Protein AF-A0A2S2Q0C8-F1 (afdb_monomer)

Sequence (422 aa):
MSTQLESRNTIIMQYQRTNVLCVVPSRECLVVLLSPAWCTAAVLHALVRRRRGRSRNSTPNQCSSVVRRIFLRLRNGNSDADISTDMGFRGKYWTTIERTCGMVFTYILALIKLVSNFLIGTNKHFEYQSDSHKEVYKTVADIPGPWSLPIFGTRWIYWKFGPYKLNTVHLAYKDMFSRYGDIIREEALWNIPVLSVKERDFIERVLRHSGKYPIRPPNEVTANYRNSRPDRYTNTGLVNEQGEIWANLRNKLTPELTSPRTIRNFLPEVNLLADDFNALIAQARDSNNTVKGFESYCNRMGLESTCTLILGRRLGFLDGEISDTATRLADAVTSQFRASQEAFYGLPLWKLIPTKAYKDFVASEDSLYDIVSEIVDSALTDEQQSCTDVRSVFVSILQAPGLDIRDKKAAIIDYIAAGIKT

Radius of gyration: 30.28 Å; Cα contacts (8 Å, |Δi|>4): 375; chains: 1; bounding box: 80×75×77 Å

Structure (mmCIF, N/CA/C/O backbone):
data_AF-A0A2S2Q0C8-F1
#
_entry.id   AF-A0A2S2Q0C8-F1
#
loop_
_atom_site.group_PDB
_atom_site.id
_atom_site.type_symbol
_atom_site.label_atom_id
_atom_site.label_alt_id
_atom_site.label_comp_id
_atom_site.label_asym_id
_atom_site.label_entity_id
_atom_site.label_seq_id
_atom_site.pdbx_PDB_ins_code
_atom_site.Cartn_x
_atom_site.Cartn_y
_atom_site.Cartn_z
_atom_site.occupancy
_atom_site.B_iso_or_equiv
_atom_site.auth_seq_id
_atom_site.auth_comp_id
_atom_site.auth_asym_id
_atom_site.auth_atom_id
_atom_site.pdbx_PDB_model_num
ATOM 1 N N . MET A 1 1 ? -29.252 3.928 -29.569 1.00 29.58 1 MET A N 1
ATOM 2 C CA . MET A 1 1 ? -27.917 4.563 -29.500 1.00 29.58 1 MET A CA 1
ATOM 3 C C . MET A 1 1 ? -27.357 4.325 -28.110 1.00 29.58 1 MET A C 1
ATOM 5 O O . MET A 1 1 ? -27.691 5.046 -27.185 1.00 29.58 1 MET A O 1
ATOM 9 N N . SER A 1 2 ? -26.602 3.243 -27.959 1.00 20.80 2 SER A N 1
ATOM 10 C CA . SER A 1 2 ? -26.003 2.785 -26.706 1.00 20.80 2 SER A CA 1
ATOM 11 C C . SER A 1 2 ? -24.486 2.901 -26.835 1.00 20.80 2 SER A C 1
ATOM 13 O O . SER A 1 2 ? -23.855 2.077 -27.491 1.00 20.80 2 SER A O 1
ATOM 15 N N . THR A 1 3 ? -23.902 3.947 -26.261 1.00 22.91 3 THR A N 1
ATOM 16 C CA . THR A 1 3 ? -22.448 4.107 -26.151 1.00 22.91 3 THR A CA 1
ATOM 17 C C . THR A 1 3 ? -21.976 3.459 -24.855 1.00 22.91 3 THR A C 1
ATOM 19 O O . THR A 1 3 ? -22.110 4.039 -23.780 1.00 22.91 3 THR A O 1
ATOM 22 N N . GLN A 1 4 ? -21.451 2.237 -24.964 1.00 23.11 4 GLN A N 1
ATOM 23 C CA . GLN A 1 4 ? -20.680 1.584 -23.909 1.00 23.11 4 GLN A CA 1
ATOM 24 C C . GLN A 1 4 ? -19.315 2.276 -23.778 1.00 23.11 4 GLN A C 1
ATOM 26 O O . GLN A 1 4 ? -18.539 2.315 -24.732 1.00 23.11 4 GLN A O 1
ATOM 31 N N . LEU A 1 5 ? -19.018 2.815 -22.592 1.00 22.72 5 LEU A N 1
ATOM 32 C CA . LEU A 1 5 ? -17.653 3.139 -22.185 1.00 22.72 5 LEU A CA 1
ATOM 33 C C . LEU A 1 5 ? -16.962 1.840 -21.740 1.00 22.72 5 LEU A C 1
ATOM 35 O O . LEU A 1 5 ? -17.197 1.354 -20.638 1.00 22.72 5 LEU A O 1
ATOM 39 N N . GLU A 1 6 ? -16.095 1.285 -22.586 1.00 22.86 6 GLU A N 1
ATOM 40 C CA . GLU A 1 6 ? -15.121 0.270 -22.171 1.00 22.86 6 GLU A CA 1
ATOM 41 C C . GLU A 1 6 ? -13.946 0.949 -21.443 1.00 22.86 6 GLU A C 1
ATOM 43 O O . GLU A 1 6 ? -13.002 1.440 -22.064 1.00 22.86 6 GLU A O 1
ATOM 48 N N . SER A 1 7 ? -13.964 0.955 -20.110 1.00 23.75 7 SER A N 1
ATOM 49 C CA . SER A 1 7 ? -12.764 1.197 -19.302 1.00 23.75 7 SER A CA 1
ATOM 50 C C . SER A 1 7 ? -11.976 -0.112 -19.171 1.00 23.75 7 SER A C 1
ATOM 52 O O . SER A 1 7 ? -12.292 -0.964 -18.340 1.00 23.75 7 SER A O 1
ATOM 54 N N . ARG A 1 8 ? -10.955 -0.309 -20.014 1.00 26.88 8 ARG A N 1
ATOM 55 C CA . ARG A 1 8 ? -10.055 -1.471 -19.919 1.00 26.88 8 ARG A CA 1
ATOM 56 C C . ARG A 1 8 ? -9.009 -1.250 -18.823 1.00 26.88 8 ARG A C 1
ATOM 58 O O . ARG A 1 8 ? -8.097 -0.437 -18.972 1.00 26.88 8 ARG A O 1
ATOM 65 N N . ASN A 1 9 ? -9.153 -2.005 -17.737 1.00 24.95 9 ASN A N 1
ATOM 66 C CA . ASN A 1 9 ? -8.200 -2.106 -16.634 1.00 24.95 9 ASN A CA 1
ATOM 67 C C . ASN A 1 9 ? -6.831 -2.578 -17.150 1.00 24.95 9 ASN A C 1
ATOM 69 O O . ASN A 1 9 ? -6.704 -3.688 -17.659 1.00 24.95 9 ASN A O 1
ATOM 73 N N . THR A 1 10 ? -5.802 -1.740 -17.012 1.00 26.62 10 THR A N 1
ATOM 74 C CA . THR A 1 10 ? -4.401 -2.141 -17.210 1.00 26.62 10 THR A CA 1
ATOM 75 C C . THR A 1 10 ? -3.833 -2.496 -15.841 1.00 26.62 10 THR A C 1
ATOM 77 O O . THR A 1 10 ? -3.554 -1.608 -15.040 1.00 26.62 10 THR A O 1
ATOM 80 N N . ILE A 1 11 ? -3.706 -3.790 -15.549 1.00 24.81 11 ILE A N 1
ATOM 81 C CA . ILE A 1 11 ? -3.070 -4.279 -14.321 1.00 24.81 11 ILE A CA 1
ATOM 82 C C . ILE A 1 11 ? -1.576 -4.429 -14.614 1.00 24.81 11 ILE A C 1
ATOM 84 O O . ILE A 1 11 ? -1.176 -5.310 -15.369 1.00 24.81 11 ILE A O 1
ATOM 88 N N . ILE A 1 12 ? -0.749 -3.558 -14.036 1.00 26.84 12 ILE A N 1
ATOM 89 C CA . ILE A 1 12 ? 0.711 -3.654 -14.138 1.00 26.84 12 ILE A CA 1
ATOM 90 C C . ILE A 1 12 ? 1.191 -4.561 -13.001 1.00 26.84 12 ILE A C 1
ATOM 92 O O . ILE A 1 12 ? 1.241 -4.138 -11.848 1.00 26.84 12 ILE A O 1
ATOM 96 N N . MET A 1 13 ? 1.539 -5.812 -13.314 1.00 25.38 13 MET A N 1
ATOM 97 C CA . MET A 1 13 ? 2.250 -6.688 -12.379 1.00 25.38 13 MET A CA 1
ATOM 98 C C . MET A 1 13 ? 3.745 -6.644 -12.683 1.00 25.38 13 MET A C 1
ATOM 100 O O . MET A 1 13 ? 4.186 -7.165 -13.703 1.00 25.38 13 MET A O 1
ATOM 104 N N . GLN A 1 14 ? 4.530 -6.029 -11.797 1.00 29.83 14 GLN A N 1
ATOM 105 C CA . GLN A 1 14 ? 5.989 -6.122 -11.834 1.00 29.83 14 GLN A CA 1
ATOM 106 C C . GLN A 1 14 ? 6.439 -7.261 -10.916 1.00 29.83 14 GLN A C 1
ATOM 108 O O . GLN A 1 14 ? 6.276 -7.195 -9.698 1.00 29.83 14 GLN A O 1
ATOM 113 N N . TYR A 1 15 ? 7.000 -8.314 -11.510 1.00 28.61 15 TYR A N 1
ATOM 114 C CA . TYR A 1 15 ? 7.637 -9.418 -10.795 1.00 28.61 15 TYR A CA 1
ATOM 115 C C . TYR A 1 15 ? 9.150 -9.186 -10.793 1.00 28.61 15 TYR A C 1
ATOM 117 O O . TYR A 1 15 ? 9.753 -9.080 -11.860 1.00 28.61 15 TYR A O 1
ATOM 125 N N . GLN A 1 16 ? 9.779 -9.096 -9.619 1.00 33.91 16 GLN A N 1
ATOM 126 C CA . GLN A 1 16 ? 11.235 -8.970 -9.518 1.00 33.91 16 GLN A CA 1
ATOM 127 C C . GLN A 1 16 ? 11.785 -9.776 -8.338 1.00 33.91 16 GLN A C 1
ATOM 129 O O . GLN A 1 16 ? 11.274 -9.728 -7.220 1.00 33.91 16 GLN A O 1
ATOM 134 N N . ARG A 1 17 ? 12.881 -10.493 -8.604 1.00 26.86 17 ARG A N 1
ATOM 135 C CA . ARG A 1 17 ? 13.837 -10.959 -7.598 1.00 26.86 17 ARG A CA 1
ATOM 136 C C . ARG A 1 17 ? 14.968 -9.933 -7.544 1.00 26.86 17 ARG A C 1
ATOM 138 O O . ARG A 1 17 ? 15.538 -9.598 -8.576 1.00 26.86 17 ARG A O 1
ATOM 145 N N . THR A 1 18 ? 15.316 -9.539 -6.325 1.00 26.42 18 THR A N 1
ATOM 146 C CA . THR A 1 18 ? 16.474 -8.730 -5.90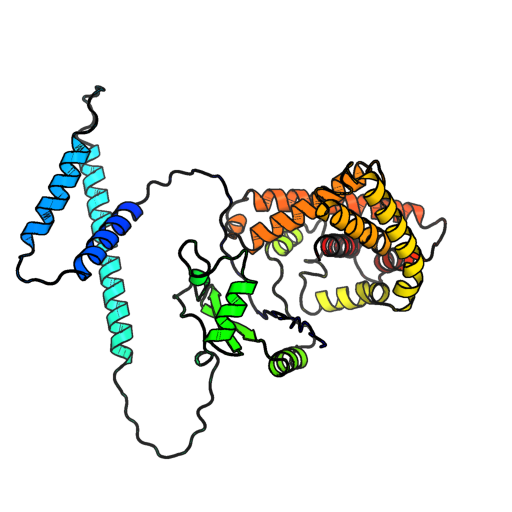3 1.00 26.42 18 THR A CA 1
ATOM 147 C C . THR A 1 18 ? 16.433 -7.205 -6.102 1.00 26.42 18 THR A C 1
ATOM 149 O O . THR A 1 18 ? 16.018 -6.680 -7.127 1.00 26.42 18 THR A O 1
ATOM 152 N N . ASN A 1 19 ? 16.872 -6.567 -5.010 1.00 29.14 19 ASN A N 1
ATOM 153 C CA . ASN A 1 19 ? 16.933 -5.162 -4.591 1.00 29.14 19 ASN A CA 1
ATOM 154 C C . ASN A 1 19 ? 17.311 -4.098 -5.651 1.00 29.14 19 ASN A C 1
ATOM 156 O O . ASN A 1 19 ? 18.064 -4.386 -6.579 1.00 29.14 19 ASN A O 1
ATOM 160 N N . VAL A 1 20 ? 16.951 -2.837 -5.333 1.00 31.27 20 VAL A N 1
ATOM 161 C CA . VAL A 1 20 ? 17.707 -1.570 -5.534 1.00 31.27 20 VAL A CA 1
ATOM 162 C C . VAL A 1 20 ? 17.029 -0.413 -6.327 1.00 31.27 20 VAL A C 1
ATOM 164 O O . VAL A 1 20 ? 16.592 -0.576 -7.461 1.00 31.27 20 VAL A O 1
ATOM 167 N N . LEU A 1 21 ? 17.104 0.791 -5.704 1.00 28.62 21 LEU A N 1
ATOM 168 C CA . LEU A 1 21 ? 17.070 2.214 -6.163 1.00 28.62 21 LEU A CA 1
ATOM 169 C C . LEU A 1 21 ? 16.099 2.667 -7.286 1.00 28.62 21 LEU A C 1
ATOM 171 O O . LEU A 1 21 ? 16.135 2.202 -8.426 1.00 28.62 21 LEU A O 1
ATOM 175 N N . CYS A 1 22 ? 15.380 3.765 -7.004 1.00 27.62 22 CYS A N 1
ATOM 176 C CA . CYS A 1 22 ? 14.644 4.598 -7.968 1.00 27.62 22 CYS A CA 1
ATOM 177 C C . CYS A 1 22 ? 15.184 6.054 -8.035 1.00 27.62 22 CYS A C 1
ATOM 179 O O . CYS A 1 22 ? 16.244 6.324 -7.473 1.00 27.62 22 CYS A O 1
ATOM 181 N N . VAL A 1 23 ? 14.542 6.971 -8.791 1.00 26.55 23 VAL A N 1
ATOM 182 C CA . VAL A 1 23 ? 15.010 8.369 -8.998 1.00 26.55 23 VAL A CA 1
ATOM 183 C C . VAL A 1 23 ? 13.872 9.410 -9.188 1.00 26.55 23 VAL A C 1
ATOM 185 O O . VAL A 1 23 ? 13.342 9.556 -10.287 1.00 26.55 23 VAL A O 1
ATOM 188 N N . VAL A 1 24 ? 13.606 10.247 -8.174 1.00 29.02 24 VAL A N 1
ATOM 189 C CA . VAL A 1 24 ? 12.777 11.488 -8.192 1.00 29.02 24 VAL A CA 1
ATOM 190 C C . VAL A 1 24 ? 13.483 12.569 -7.346 1.00 29.02 24 VAL A C 1
ATOM 192 O O . VAL A 1 24 ? 14.061 12.222 -6.314 1.00 29.02 24 VAL A O 1
ATOM 195 N N . PRO A 1 25 ? 13.443 13.862 -7.733 1.00 27.31 25 PRO A N 1
ATOM 196 C CA . PRO A 1 25 ? 13.863 14.990 -6.895 1.00 27.31 25 PRO A CA 1
ATOM 197 C C . PRO A 1 25 ? 12.683 15.723 -6.216 1.00 27.31 25 PRO A C 1
ATOM 199 O O . PRO A 1 25 ? 11.642 15.949 -6.838 1.00 27.31 25 PRO A O 1
ATOM 202 N N . SER A 1 26 ? 12.880 16.182 -4.977 1.00 25.45 26 SER A N 1
ATOM 203 C CA . SER A 1 26 ? 11.984 17.096 -4.255 1.00 25.45 26 SER A CA 1
ATOM 204 C C . SER A 1 26 ? 12.078 18.538 -4.786 1.00 25.45 26 SER A C 1
ATOM 206 O O . SER A 1 26 ? 13.087 18.956 -5.364 1.00 25.45 26 SER A O 1
ATOM 208 N N . ARG A 1 27 ? 10.993 19.308 -4.627 1.00 28.30 27 ARG A N 1
ATOM 209 C CA . ARG A 1 27 ? 10.984 20.759 -4.862 1.00 28.30 27 ARG A CA 1
ATOM 210 C C . ARG A 1 27 ? 11.675 21.452 -3.680 1.00 28.30 27 ARG A C 1
ATOM 212 O O . ARG A 1 27 ? 11.397 21.115 -2.540 1.00 28.30 27 ARG A O 1
ATOM 219 N N . GLU A 1 28 ? 12.535 22.415 -4.014 1.00 27.61 28 GLU A N 1
ATOM 220 C CA . GLU A 1 28 ? 13.265 23.330 -3.117 1.00 27.61 28 GLU A CA 1
ATOM 221 C C . GLU A 1 28 ? 14.438 22.728 -2.327 1.00 27.61 28 GLU A C 1
ATOM 223 O O . GLU A 1 28 ? 14.322 22.350 -1.171 1.00 27.61 28 GLU A O 1
ATOM 228 N N . CYS A 1 29 ? 15.617 22.724 -2.957 1.00 22.84 29 CYS A N 1
ATOM 229 C CA . CYS A 1 29 ? 16.910 22.884 -2.286 1.00 22.84 29 CYS A CA 1
ATOM 230 C C . CYS A 1 29 ? 17.919 23.404 -3.316 1.00 22.84 29 CYS A C 1
ATOM 232 O O . CYS A 1 29 ? 18.419 22.670 -4.170 1.00 22.84 29 CYS A O 1
ATOM 234 N N . LEU A 1 30 ? 18.183 24.707 -3.257 1.00 21.59 30 LEU A N 1
ATOM 235 C CA . LEU A 1 30 ? 19.262 25.351 -3.991 1.00 21.59 30 LEU A CA 1
ATOM 236 C C . LEU A 1 30 ? 20.578 24.992 -3.284 1.00 21.59 30 LEU A C 1
ATOM 238 O O . LEU A 1 30 ? 21.034 25.717 -2.409 1.00 21.59 30 LEU A O 1
ATOM 242 N N . VAL A 1 31 ? 21.177 23.853 -3.631 1.00 22.59 31 VAL A N 1
ATOM 243 C CA . VAL A 1 31 ? 22.561 23.551 -3.243 1.00 22.59 31 VAL A CA 1
ATOM 244 C C . VAL A 1 31 ? 23.438 23.762 -4.466 1.00 22.59 31 VAL A C 1
ATOM 246 O O . VAL A 1 31 ? 23.404 23.005 -5.437 1.00 22.59 31 VAL A O 1
ATOM 249 N N . VAL A 1 32 ? 24.198 24.852 -4.420 1.00 23.62 32 VAL A N 1
ATOM 250 C CA . VAL A 1 32 ? 25.231 25.198 -5.392 1.00 23.62 32 VAL A CA 1
ATOM 251 C C . VAL A 1 32 ? 26.327 24.134 -5.324 1.00 23.62 32 VAL A C 1
ATOM 253 O O . VAL A 1 32 ? 27.193 24.172 -4.456 1.00 23.62 32 VAL A O 1
ATOM 256 N N . LEU A 1 33 ? 26.299 23.173 -6.247 1.00 22.83 33 LEU A N 1
ATOM 257 C CA . LEU A 1 33 ? 27.453 22.332 -6.551 1.00 22.83 33 LEU A CA 1
ATOM 258 C C . LEU A 1 33 ? 28.182 22.938 -7.751 1.00 22.83 33 LEU A C 1
ATOM 260 O O . LEU A 1 33 ? 27.781 22.773 -8.904 1.00 22.83 33 LEU A O 1
ATOM 264 N N . LEU A 1 34 ? 29.268 23.654 -7.466 1.00 29.73 34 LEU A N 1
ATOM 265 C CA . LEU A 1 34 ? 30.300 23.969 -8.450 1.00 29.73 34 LEU A CA 1
ATOM 266 C C . LEU A 1 34 ? 30.911 22.644 -8.933 1.00 29.73 34 LEU A C 1
ATOM 268 O O . LEU A 1 34 ? 31.638 21.986 -8.196 1.00 29.73 34 LEU A O 1
ATOM 272 N N . SER A 1 35 ? 30.589 22.221 -10.158 1.00 28.38 35 SER A N 1
ATOM 273 C CA . SER A 1 35 ? 31.182 21.035 -10.791 1.00 28.38 35 SER A CA 1
ATOM 274 C C . SER A 1 35 ? 31.159 21.167 -12.329 1.00 28.38 35 SER A C 1
ATOM 276 O O . SER A 1 35 ? 30.244 21.808 -12.858 1.00 28.38 35 SER A O 1
ATOM 278 N N . PRO A 1 36 ? 32.138 20.606 -13.078 1.00 31.31 36 PRO A N 1
ATOM 279 C CA . PRO A 1 36 ? 32.538 20.997 -14.449 1.00 31.31 36 PRO A CA 1
ATOM 280 C C . PRO A 1 36 ? 31.508 20.798 -15.582 1.00 31.31 36 PRO A C 1
ATOM 282 O O . PRO A 1 36 ? 31.825 20.998 -16.756 1.00 31.31 36 PRO A O 1
ATOM 285 N N . ALA A 1 37 ? 30.272 20.417 -15.256 1.00 33.81 37 ALA A N 1
ATOM 286 C CA . ALA A 1 37 ? 29.200 20.084 -16.195 1.00 33.81 37 ALA A CA 1
ATOM 287 C C . ALA A 1 37 ? 28.724 21.268 -17.066 1.00 33.81 37 ALA A C 1
ATOM 289 O O . ALA A 1 37 ? 28.138 21.067 -18.131 1.00 33.81 37 ALA A O 1
ATOM 290 N N . TRP A 1 38 ? 29.015 22.508 -16.665 1.00 30.23 38 TRP A N 1
ATOM 291 C CA . TRP A 1 38 ? 28.697 23.698 -17.463 1.00 30.23 38 TRP A CA 1
ATOM 292 C C . TRP A 1 38 ? 29.583 23.825 -18.713 1.00 30.23 38 TRP A C 1
ATOM 294 O O . TRP A 1 38 ? 29.116 24.286 -19.757 1.00 30.23 38 TRP A O 1
ATOM 304 N N . CYS A 1 39 ? 30.827 23.335 -18.663 1.00 33.53 39 CYS A N 1
ATOM 305 C CA . CYS A 1 39 ? 31.727 23.349 -19.819 1.00 33.53 39 CYS A CA 1
ATOM 306 C C . CYS A 1 39 ? 31.318 22.317 -20.880 1.00 33.53 39 CYS A C 1
ATOM 308 O O . CYS A 1 39 ? 31.384 22.599 -22.076 1.00 33.53 39 CYS A O 1
ATOM 310 N N . THR A 1 40 ? 30.841 21.139 -20.474 1.00 38.66 40 THR A N 1
ATOM 311 C CA . THR A 1 40 ? 30.426 20.080 -21.408 1.00 38.66 40 THR A CA 1
ATOM 312 C C . THR A 1 40 ? 29.096 20.394 -22.094 1.00 38.66 40 THR A C 1
ATOM 314 O O . THR A 1 40 ? 28.967 20.150 -23.295 1.00 38.66 40 THR A O 1
ATOM 317 N N . ALA A 1 41 ? 28.143 21.023 -21.395 1.00 36.97 41 ALA A N 1
ATOM 318 C CA . ALA A 1 41 ? 26.872 21.454 -21.985 1.00 36.97 41 ALA A CA 1
ATOM 319 C C . ALA A 1 41 ? 27.050 22.573 -23.033 1.00 36.97 41 ALA A C 1
ATOM 321 O O . ALA A 1 41 ? 26.430 22.531 -24.100 1.00 36.97 41 ALA A O 1
ATOM 322 N N . ALA A 1 42 ? 27.951 23.532 -22.786 1.00 36.12 42 ALA A N 1
ATOM 323 C CA . ALA A 1 42 ? 28.260 24.603 -23.737 1.00 36.12 42 ALA A CA 1
ATOM 324 C C . ALA A 1 42 ? 28.957 24.080 -25.011 1.00 36.12 42 ALA A C 1
ATOM 326 O O . ALA A 1 42 ? 28.652 24.529 -26.120 1.00 36.12 42 ALA A O 1
ATOM 327 N N . VAL A 1 43 ? 29.843 23.085 -24.874 1.00 40.53 43 VAL A N 1
ATOM 328 C CA . VAL A 1 43 ? 30.541 22.447 -26.005 1.00 40.53 43 VAL A CA 1
ATOM 329 C C . VAL A 1 43 ? 29.585 21.594 -26.846 1.00 40.53 43 VAL A C 1
ATOM 331 O O . VAL A 1 43 ? 29.632 21.664 -28.076 1.00 40.53 43 VAL A O 1
ATOM 334 N N . LEU A 1 44 ? 28.657 20.859 -26.223 1.00 37.59 44 LEU A N 1
ATOM 335 C CA . LEU A 1 44 ? 27.645 20.088 -26.955 1.00 37.59 44 LEU A CA 1
ATOM 336 C C . LEU A 1 44 ? 26.684 21.000 -27.734 1.00 37.59 44 LEU A C 1
ATOM 338 O O . LEU A 1 44 ? 26.374 20.725 -28.894 1.00 37.59 44 LEU A O 1
ATOM 342 N N . HIS A 1 45 ? 26.266 22.121 -27.139 1.00 38.28 45 HIS A N 1
ATOM 343 C CA . HIS A 1 45 ? 25.379 23.083 -27.796 1.00 38.28 45 HIS A CA 1
ATOM 344 C C . HIS A 1 45 ? 26.059 23.775 -28.998 1.00 38.28 45 HIS A C 1
ATOM 346 O O . HIS A 1 45 ? 25.425 24.002 -30.032 1.00 38.28 45 HIS A O 1
ATOM 352 N N . ALA A 1 46 ? 27.372 24.032 -28.919 1.00 39.03 46 ALA A N 1
ATOM 353 C CA . ALA A 1 46 ? 28.164 24.559 -30.034 1.00 39.03 46 ALA A CA 1
ATOM 354 C C . ALA A 1 46 ? 28.382 23.528 -31.164 1.00 39.03 46 ALA A C 1
ATOM 356 O O . ALA A 1 46 ? 28.351 23.887 -32.345 1.00 39.03 46 ALA A O 1
ATOM 357 N N . LEU A 1 47 ? 28.550 22.244 -30.827 1.00 38.41 47 LEU A N 1
ATOM 358 C CA . LEU A 1 47 ? 28.731 21.160 -31.802 1.00 38.41 47 LEU A CA 1
ATOM 359 C C . LEU A 1 47 ? 27.432 20.807 -32.543 1.00 38.41 47 LEU A C 1
ATOM 361 O O . LEU A 1 47 ? 27.462 20.560 -33.751 1.00 38.41 47 LEU A O 1
ATOM 365 N N . VAL A 1 48 ? 26.283 20.854 -31.863 1.00 39.94 48 VAL A N 1
ATOM 366 C CA . VAL A 1 48 ? 24.971 20.577 -32.475 1.00 39.94 48 VAL A CA 1
ATOM 367 C C . VAL A 1 48 ? 24.546 21.700 -33.428 1.00 39.94 48 VAL A C 1
ATOM 369 O O . VAL A 1 48 ? 24.026 21.422 -34.511 1.00 39.94 48 VAL A O 1
ATOM 372 N N . ARG A 1 49 ? 24.853 22.967 -33.113 1.00 36.03 49 ARG A N 1
ATOM 373 C CA . ARG A 1 49 ? 24.520 24.105 -33.993 1.00 36.03 49 ARG A CA 1
ATOM 374 C C . ARG A 1 49 ? 25.344 24.125 -35.291 1.00 36.03 49 ARG A C 1
ATOM 376 O O . ARG A 1 49 ? 24.873 24.646 -36.298 1.00 36.03 49 ARG A O 1
ATOM 383 N N . ARG A 1 50 ? 26.523 23.488 -35.311 1.00 38.25 50 ARG A N 1
ATOM 384 C CA . ARG A 1 50 ? 27.394 23.382 -36.500 1.00 38.25 50 ARG A CA 1
ATOM 385 C C . ARG A 1 50 ? 26.979 22.272 -37.479 1.00 38.25 50 ARG A C 1
ATOM 387 O O . ARG A 1 50 ? 27.451 22.258 -38.610 1.00 38.25 50 ARG A O 1
ATOM 394 N N . ARG A 1 51 ? 26.064 21.370 -37.093 1.00 36.34 51 ARG A N 1
ATOM 395 C CA . ARG A 1 51 ? 25.579 20.275 -37.960 1.00 36.34 51 ARG A CA 1
ATOM 396 C C . ARG A 1 51 ? 24.462 20.685 -38.935 1.00 36.34 51 ARG A C 1
ATOM 398 O O . ARG A 1 51 ? 24.115 19.889 -39.798 1.00 36.34 51 ARG A O 1
ATOM 405 N N . ARG A 1 52 ? 23.928 21.913 -38.838 1.00 34.91 52 ARG A N 1
ATOM 406 C CA . ARG A 1 52 ? 22.872 22.446 -39.731 1.00 34.91 52 ARG A CA 1
ATOM 407 C C . ARG A 1 52 ? 23.354 23.403 -40.834 1.00 34.91 52 ARG A C 1
ATOM 409 O O . ARG A 1 52 ? 22.524 23.942 -41.551 1.00 34.91 52 ARG A O 1
ATOM 416 N N . GLY A 1 53 ? 24.661 23.583 -41.032 1.00 29.08 53 GLY A N 1
ATOM 417 C CA . GLY A 1 53 ? 25.182 24.411 -42.127 1.00 29.08 53 GLY A CA 1
ATOM 418 C C . GLY A 1 53 ? 26.477 23.846 -42.698 1.00 29.08 53 GLY A C 1
ATOM 419 O O . GLY A 1 53 ? 27.529 23.945 -42.072 1.00 29.08 53 GLY A O 1
ATOM 420 N N . ARG A 1 54 ? 26.407 23.237 -43.884 1.00 33.19 54 ARG A N 1
ATOM 421 C CA . ARG A 1 54 ? 27.580 22.837 -44.675 1.00 33.19 54 ARG A CA 1
ATOM 422 C C . ARG A 1 54 ? 28.151 24.072 -45.383 1.00 33.19 54 ARG A C 1
ATOM 424 O O . ARG A 1 54 ? 27.431 24.688 -46.154 1.00 33.19 54 ARG A O 1
ATOM 431 N N . SER A 1 55 ? 29.443 24.352 -45.213 1.00 28.05 55 SER A N 1
ATOM 432 C CA . SER A 1 55 ? 30.372 24.622 -46.325 1.00 28.05 55 SER A CA 1
ATOM 433 C C . SER A 1 55 ? 31.829 24.594 -45.836 1.00 28.05 55 SER A C 1
ATOM 435 O O . SER A 1 55 ? 32.105 24.699 -44.644 1.00 28.05 55 SER A O 1
ATOM 437 N N . ARG A 1 56 ? 32.722 24.333 -46.788 1.00 36.84 56 ARG A N 1
ATOM 438 C CA . ARG A 1 56 ? 34.104 23.842 -46.707 1.00 36.84 56 ARG A CA 1
ATOM 439 C C . ARG A 1 56 ? 35.126 24.834 -46.123 1.00 36.84 56 ARG A C 1
ATOM 441 O O . ARG A 1 56 ? 34.972 26.041 -46.228 1.00 36.84 56 ARG A O 1
ATOM 448 N N . ASN A 1 57 ? 36.231 24.239 -45.659 1.00 36.38 57 ASN A N 1
ATOM 449 C CA . ASN A 1 57 ? 37.566 24.799 -45.401 1.00 36.38 57 ASN A CA 1
ATOM 450 C C . ASN A 1 57 ? 37.733 25.744 -44.197 1.00 36.38 57 ASN A C 1
ATOM 452 O O . ASN A 1 57 ? 37.536 26.951 -44.282 1.00 36.38 57 ASN A O 1
ATOM 456 N N . SER A 1 58 ? 38.221 25.201 -43.075 1.00 30.16 58 SER A N 1
ATOM 457 C CA . SER A 1 58 ? 38.980 25.963 -42.065 1.00 30.16 58 SER A CA 1
ATOM 458 C C . SER A 1 58 ? 39.835 25.010 -41.218 1.00 30.16 58 SER A C 1
ATOM 460 O O . SER A 1 58 ? 39.348 23.981 -40.753 1.00 30.16 58 SER A O 1
ATOM 462 N N . THR A 1 59 ? 41.115 25.337 -41.042 1.00 32.59 59 THR A N 1
ATOM 463 C CA . THR A 1 59 ? 42.130 24.545 -40.325 1.00 32.59 59 THR A CA 1
ATOM 464 C C . THR A 1 59 ? 42.013 24.659 -38.787 1.00 32.59 59 THR A C 1
ATOM 466 O O . THR A 1 59 ? 41.368 25.583 -38.281 1.00 32.59 59 THR A O 1
ATOM 469 N N . PRO A 1 60 ? 42.643 23.751 -38.003 1.00 33.50 60 PRO A N 1
ATOM 470 C CA . PRO A 1 60 ? 42.432 23.612 -36.549 1.00 33.50 60 PRO A CA 1
ATOM 471 C C . PRO A 1 60 ? 42.822 24.828 -35.684 1.00 33.50 60 PRO A C 1
ATOM 473 O O . PRO A 1 60 ? 42.377 24.941 -34.542 1.00 33.50 60 PRO A O 1
ATOM 476 N N . ASN A 1 61 ? 43.602 25.774 -36.216 1.00 34.22 61 ASN A N 1
ATOM 477 C CA . ASN A 1 61 ? 44.170 26.887 -35.444 1.00 34.22 61 ASN A CA 1
ATOM 478 C C . ASN A 1 61 ? 43.204 28.062 -35.181 1.00 34.22 61 ASN A C 1
ATOM 480 O O . ASN A 1 61 ? 43.526 28.944 -34.387 1.00 34.22 61 ASN A O 1
ATOM 484 N N . GLN A 1 62 ? 41.998 28.078 -35.764 1.00 36.19 62 GLN A N 1
ATOM 485 C CA . GLN A 1 62 ? 41.006 29.139 -35.506 1.00 36.19 62 GLN A CA 1
ATOM 486 C C . GLN A 1 62 ? 40.078 28.864 -34.307 1.00 36.19 62 GLN A C 1
ATOM 488 O O . GLN A 1 62 ? 39.469 29.795 -33.782 1.00 36.19 62 GLN A O 1
ATOM 493 N N . CYS A 1 63 ? 40.000 27.622 -33.811 1.00 34.62 63 CYS A N 1
ATOM 494 C CA . CYS A 1 63 ? 39.107 27.269 -32.695 1.00 34.62 63 CYS A CA 1
ATOM 495 C C . CYS A 1 63 ? 39.620 27.779 -31.330 1.00 34.62 63 CYS A C 1
ATOM 497 O O . CYS A 1 63 ? 38.832 28.025 -30.418 1.00 34.62 63 CYS A O 1
ATOM 499 N N . SER A 1 64 ? 40.933 28.007 -31.216 1.00 40.72 64 SER A N 1
ATOM 500 C CA . SER A 1 64 ? 41.585 28.536 -30.012 1.00 40.72 64 SER A CA 1
ATOM 501 C C . SER A 1 64 ? 41.279 30.026 -29.775 1.00 40.72 64 SER A C 1
ATOM 503 O O . SER A 1 64 ? 41.112 30.447 -28.632 1.00 40.72 64 SER A O 1
ATOM 505 N N . SER A 1 65 ? 41.103 30.840 -30.828 1.00 36.94 65 SER A N 1
ATOM 506 C CA . SER A 1 65 ? 40.947 32.300 -30.664 1.00 36.94 65 SER A CA 1
ATOM 507 C C . SER A 1 65 ? 39.555 32.727 -30.170 1.00 36.94 65 SER A C 1
ATOM 509 O O . SER A 1 65 ? 39.436 33.723 -29.453 1.00 36.94 65 SER A O 1
ATOM 511 N N . VAL A 1 66 ? 38.507 31.953 -30.482 1.00 43.94 66 VAL A N 1
ATOM 512 C CA . VAL A 1 66 ? 37.120 32.240 -30.069 1.00 43.94 66 VAL A CA 1
ATOM 513 C C . VAL A 1 66 ? 36.907 31.924 -28.588 1.00 43.94 66 VAL A C 1
ATOM 515 O O . VAL A 1 66 ? 36.345 32.741 -27.860 1.00 43.94 66 VAL A O 1
ATOM 518 N N . VAL A 1 67 ? 37.434 30.790 -28.115 1.00 41.56 67 VAL A N 1
ATOM 519 C CA . VAL A 1 67 ? 37.395 30.407 -26.693 1.00 41.56 67 VAL A CA 1
ATOM 520 C C . VAL A 1 67 ? 38.216 31.389 -25.853 1.00 41.56 67 VAL A C 1
ATOM 522 O O . VAL A 1 67 ? 37.748 31.843 -24.811 1.00 41.56 67 VAL A O 1
ATOM 525 N N . ARG A 1 68 ? 39.379 31.829 -26.358 1.00 40.69 68 ARG A N 1
ATOM 526 C CA . ARG A 1 68 ? 40.226 32.839 -25.700 1.00 40.69 68 ARG A CA 1
ATOM 527 C C . ARG A 1 68 ? 39.540 34.211 -25.595 1.00 40.69 68 ARG A C 1
ATOM 529 O O . ARG A 1 68 ? 39.688 34.873 -24.573 1.00 40.69 68 ARG A O 1
ATOM 536 N N . ARG A 1 69 ? 38.742 34.628 -26.592 1.00 39.53 69 ARG A N 1
ATOM 537 C CA . ARG A 1 69 ? 37.964 35.891 -26.557 1.00 39.53 69 ARG A CA 1
ATOM 538 C C . ARG A 1 69 ? 36.783 35.859 -25.583 1.00 39.53 69 ARG A C 1
ATOM 540 O O . ARG A 1 69 ? 36.500 36.880 -24.962 1.00 39.53 69 ARG A O 1
ATOM 547 N N . ILE A 1 70 ? 36.114 34.715 -25.435 1.00 46.16 70 ILE A N 1
ATOM 548 C CA . ILE A 1 70 ? 35.013 34.547 -24.470 1.00 46.16 70 ILE A CA 1
ATOM 549 C C . ILE A 1 70 ? 35.566 34.543 -23.037 1.00 46.16 70 ILE A C 1
ATOM 551 O O . ILE A 1 70 ? 35.028 35.229 -22.172 1.00 46.16 70 ILE A O 1
ATOM 555 N N . PHE A 1 71 ? 36.703 33.877 -22.812 1.00 40.75 71 PHE A N 1
ATOM 556 C CA . PHE A 1 71 ? 37.380 33.864 -21.511 1.00 40.75 71 PHE A CA 1
ATOM 557 C C . PHE A 1 71 ? 37.953 35.235 -21.111 1.00 40.75 71 PHE A C 1
ATOM 559 O O . PHE A 1 71 ? 37.864 35.622 -19.950 1.00 40.75 71 PHE A O 1
ATOM 566 N N . LEU A 1 72 ? 38.485 36.013 -22.064 1.00 40.22 72 LEU A N 1
ATOM 567 C CA . LEU A 1 72 ? 38.988 37.371 -21.799 1.00 40.22 72 LEU A CA 1
ATOM 568 C C . LEU A 1 72 ? 37.871 38.379 -21.477 1.00 40.22 72 LEU A C 1
ATOM 570 O O . LEU A 1 72 ? 38.104 39.296 -20.695 1.00 40.22 72 LEU A O 1
ATOM 574 N N . ARG A 1 73 ? 36.654 38.198 -22.013 1.00 37.94 73 ARG A N 1
ATOM 575 C CA . ARG A 1 73 ? 35.483 39.018 -21.638 1.00 37.94 73 ARG A CA 1
ATOM 576 C C . ARG A 1 73 ? 34.951 38.697 -20.242 1.00 37.94 73 ARG A C 1
ATOM 578 O O . ARG A 1 73 ? 34.490 39.605 -19.567 1.00 37.94 73 ARG A O 1
ATOM 585 N N . LEU A 1 74 ? 35.054 37.442 -19.800 1.00 40.59 74 LEU A N 1
ATOM 586 C CA . LEU A 1 74 ? 34.673 37.035 -18.442 1.00 40.59 74 LEU A CA 1
ATOM 587 C C . LEU A 1 74 ? 35.718 37.439 -17.386 1.00 40.59 74 LEU A C 1
ATOM 589 O O . LEU A 1 74 ? 35.373 37.588 -16.221 1.00 40.59 74 LEU A O 1
ATOM 593 N N . ARG A 1 75 ? 36.979 37.663 -17.788 1.00 39.75 75 ARG A N 1
ATOM 594 C CA . ARG A 1 75 ? 38.071 38.094 -16.894 1.00 39.75 75 ARG A CA 1
ATOM 595 C C . ARG A 1 75 ? 38.035 39.583 -16.523 1.00 39.75 75 ARG A C 1
ATOM 597 O O . ARG A 1 75 ? 38.564 39.940 -15.481 1.00 39.75 75 ARG A O 1
ATOM 604 N N . ASN A 1 76 ? 37.435 40.437 -17.355 1.00 39.19 76 ASN A N 1
ATOM 605 C CA . ASN A 1 76 ? 37.442 41.898 -17.172 1.00 39.19 76 ASN A CA 1
ATOM 606 C C . ASN A 1 76 ? 36.108 42.469 -16.643 1.00 39.19 76 ASN A C 1
ATOM 608 O O . ASN A 1 76 ? 35.947 43.683 -16.592 1.00 39.19 76 ASN A O 1
ATOM 612 N N . GLY A 1 77 ? 35.141 41.619 -16.287 1.00 35.78 77 GLY A N 1
ATOM 613 C CA . GLY A 1 77 ? 33.818 42.028 -15.807 1.00 35.78 77 GLY A CA 1
ATOM 614 C C . GLY A 1 77 ? 33.664 41.868 -14.297 1.00 35.78 77 GLY A C 1
ATOM 615 O O . GLY A 1 77 ? 32.889 41.020 -13.875 1.00 35.78 77 GLY A O 1
ATOM 616 N N . ASN A 1 78 ? 34.458 42.604 -13.518 1.00 32.22 78 ASN A N 1
ATOM 617 C CA . ASN A 1 78 ? 34.159 43.065 -12.154 1.00 32.22 78 ASN A CA 1
ATOM 618 C C . ASN A 1 78 ? 35.418 43.741 -11.605 1.00 32.22 78 ASN A C 1
ATOM 620 O O . ASN A 1 78 ? 36.345 43.073 -11.147 1.00 32.22 78 ASN A O 1
ATOM 624 N N . SER A 1 79 ? 35.451 45.065 -11.700 1.00 32.31 79 SER A N 1
ATOM 625 C CA . SER A 1 79 ? 36.398 45.898 -10.968 1.00 32.31 79 SER A CA 1
ATOM 626 C C . SER A 1 79 ? 35.744 46.321 -9.657 1.00 32.31 79 SER A C 1
ATOM 628 O O . SER A 1 79 ? 34.577 46.704 -9.673 1.00 32.31 79 SER A O 1
ATOM 630 N N . ASP A 1 80 ? 36.531 46.227 -8.584 1.00 31.58 80 ASP A N 1
ATOM 631 C CA . ASP A 1 80 ? 36.470 46.976 -7.317 1.00 31.58 80 ASP A CA 1
ATOM 632 C C . ASP A 1 80 ? 36.394 46.077 -6.078 1.00 31.58 80 ASP A C 1
ATOM 634 O O . ASP A 1 80 ? 35.344 45.874 -5.477 1.00 31.58 80 ASP A O 1
ATOM 638 N N . ALA A 1 81 ? 37.557 45.540 -5.702 1.00 29.14 81 ALA A N 1
ATOM 639 C CA . ALA A 1 81 ? 38.034 45.484 -4.319 1.00 29.14 81 ALA A CA 1
ATOM 640 C C . ALA A 1 81 ? 39.492 44.994 -4.308 1.00 29.14 81 ALA A C 1
ATOM 642 O O . ALA A 1 81 ? 39.827 43.983 -4.930 1.00 29.14 81 ALA A O 1
ATOM 643 N N . ASP A 1 82 ? 40.339 45.745 -3.607 1.00 34.31 82 ASP A N 1
ATOM 644 C CA . ASP A 1 82 ? 41.720 45.427 -3.249 1.00 34.31 82 ASP A CA 1
ATOM 645 C C . ASP A 1 82 ? 41.910 43.985 -2.755 1.00 34.31 82 ASP A C 1
ATOM 647 O O . ASP A 1 82 ? 41.047 43.447 -2.069 1.00 34.31 82 ASP A O 1
ATOM 651 N N . ILE A 1 83 ? 43.072 43.395 -3.069 1.00 32.66 83 ILE A N 1
ATOM 652 C CA . ILE A 1 83 ? 43.951 42.619 -2.166 1.00 32.66 83 ILE A CA 1
ATOM 653 C C . ILE A 1 83 ? 45.137 42.111 -3.004 1.00 32.66 83 ILE A C 1
ATOM 655 O O . ILE A 1 83 ? 45.053 41.176 -3.806 1.00 32.66 83 ILE A O 1
ATOM 659 N N . SER A 1 84 ? 46.278 42.765 -2.815 1.00 36.88 84 SER A N 1
ATOM 660 C CA . SER A 1 84 ? 47.569 42.454 -3.417 1.00 36.88 84 SER A CA 1
ATOM 661 C C . SER A 1 84 ? 48.356 41.464 -2.552 1.00 36.88 84 SER A C 1
ATOM 663 O O . SER A 1 84 ? 49.344 41.842 -1.940 1.00 36.88 84 SER A O 1
ATOM 665 N N . THR A 1 85 ? 47.958 40.186 -2.454 1.00 40.34 85 THR A N 1
ATOM 666 C CA . THR A 1 85 ? 48.845 39.146 -1.861 1.00 40.34 85 THR A CA 1
ATOM 667 C C . THR A 1 85 ? 48.422 37.686 -2.121 1.00 40.34 85 THR A C 1
ATOM 669 O O . THR A 1 85 ? 48.435 36.879 -1.208 1.00 40.34 85 THR A O 1
ATOM 672 N N . ASP A 1 86 ? 48.061 37.274 -3.347 1.00 39.38 86 ASP A N 1
ATOM 673 C CA . ASP A 1 86 ? 47.907 35.821 -3.640 1.00 39.38 86 ASP A CA 1
ATOM 674 C C . ASP A 1 86 ? 48.013 35.440 -5.137 1.00 39.38 86 ASP A C 1
ATOM 676 O O . ASP A 1 86 ? 47.204 34.685 -5.682 1.00 39.38 86 ASP A O 1
ATOM 680 N N . MET A 1 87 ? 48.990 35.987 -5.874 1.00 36.28 87 MET A N 1
ATOM 681 C CA . MET A 1 87 ? 49.155 35.650 -7.305 1.00 36.28 87 MET A CA 1
ATOM 682 C C . MET A 1 87 ? 50.053 34.429 -7.576 1.00 36.28 87 MET A C 1
ATOM 684 O O . MET A 1 87 ? 49.979 33.852 -8.660 1.00 36.28 87 MET A O 1
ATOM 688 N N . GLY A 1 88 ? 50.863 33.983 -6.608 1.00 37.53 88 GLY A N 1
ATOM 689 C CA . GLY A 1 88 ? 51.780 32.847 -6.789 1.00 37.53 88 GLY A CA 1
ATOM 690 C C . GLY A 1 88 ? 51.148 31.468 -6.554 1.00 37.53 88 GLY A C 1
ATOM 691 O O . GLY A 1 88 ? 51.492 30.504 -7.241 1.00 37.53 88 GLY A O 1
ATOM 692 N N . PHE A 1 89 ? 50.204 31.363 -5.613 1.00 40.12 89 PHE A N 1
ATOM 693 C CA . PHE A 1 89 ? 49.634 30.081 -5.183 1.00 40.12 89 PHE A CA 1
ATOM 694 C C . PHE A 1 89 ? 48.435 29.658 -6.048 1.00 40.12 89 PHE A C 1
ATOM 696 O O . PHE A 1 89 ? 48.337 28.500 -6.467 1.00 40.12 89 PHE A O 1
ATOM 703 N N . ARG A 1 90 ? 47.586 30.619 -6.449 1.00 42.31 90 ARG A N 1
ATOM 704 C CA . ARG A 1 90 ? 46.462 30.382 -7.374 1.00 42.31 90 ARG A CA 1
ATOM 705 C C . ARG A 1 90 ? 46.912 29.835 -8.734 1.00 42.31 90 ARG A C 1
ATOM 707 O O . ARG A 1 90 ? 46.311 28.882 -9.222 1.00 42.31 90 ARG A O 1
ATOM 714 N N . GLY A 1 91 ? 47.983 30.355 -9.339 1.00 42.28 91 GLY A N 1
ATOM 715 C CA . GLY A 1 91 ? 48.430 29.923 -10.676 1.00 42.28 91 GLY A CA 1
ATOM 716 C C . GLY A 1 91 ? 48.815 28.436 -10.768 1.00 42.28 91 GLY A C 1
ATOM 717 O O . GLY A 1 91 ? 48.452 27.750 -11.727 1.00 42.28 91 GLY A O 1
ATOM 718 N N . LYS A 1 92 ? 49.492 27.894 -9.746 1.00 47.62 92 LYS A N 1
ATOM 719 C CA . LYS A 1 92 ? 49.844 26.461 -9.680 1.00 47.62 92 LYS A CA 1
ATOM 720 C C . LYS A 1 92 ? 48.631 25.560 -9.428 1.00 47.62 92 LYS A C 1
ATOM 722 O O . LYS A 1 92 ? 48.551 24.468 -9.987 1.00 47.62 92 LYS A O 1
ATOM 727 N N . TYR A 1 93 ? 47.671 26.018 -8.628 1.00 43.84 93 TYR A N 1
ATOM 728 C CA . TYR A 1 93 ? 46.460 25.250 -8.338 1.00 43.84 93 TYR A CA 1
ATOM 729 C C . TYR A 1 93 ? 45.538 25.152 -9.567 1.00 43.84 93 TYR A C 1
ATOM 731 O O . TYR A 1 93 ? 45.080 24.066 -9.924 1.00 43.84 93 TYR A O 1
ATOM 739 N N . TRP A 1 94 ? 45.362 26.259 -10.297 1.00 43.81 94 TRP A N 1
ATOM 740 C CA . TRP A 1 94 ? 44.552 26.304 -11.520 1.00 43.81 94 TRP A CA 1
ATOM 741 C C . TRP A 1 94 ? 45.147 25.474 -12.666 1.00 43.81 94 TRP A C 1
ATOM 743 O O . TRP A 1 94 ? 44.420 24.730 -13.321 1.00 43.81 94 TRP A O 1
ATOM 753 N N . THR A 1 95 ? 46.470 25.507 -12.856 1.00 53.41 95 THR A N 1
ATOM 754 C CA . THR A 1 95 ? 47.153 24.668 -13.865 1.00 53.41 95 THR A CA 1
ATOM 755 C C . THR A 1 95 ? 47.093 23.173 -13.537 1.00 53.41 95 THR A C 1
ATOM 757 O O . THR A 1 95 ? 47.055 22.337 -14.442 1.00 53.41 95 THR A O 1
ATOM 760 N N . THR A 1 96 ? 47.031 22.820 -12.249 1.00 56.94 96 THR A N 1
ATOM 761 C CA . THR A 1 96 ? 46.835 21.434 -11.801 1.00 56.94 96 THR A CA 1
ATOM 762 C C . THR A 1 96 ? 45.415 20.962 -12.107 1.00 56.94 96 THR A C 1
ATOM 764 O O . THR A 1 96 ? 45.251 19.890 -12.679 1.00 56.94 96 THR A O 1
ATOM 767 N N . ILE A 1 97 ? 44.392 21.780 -11.836 1.00 56.66 97 ILE A N 1
ATOM 768 C CA . ILE A 1 97 ? 42.994 21.462 -12.178 1.00 56.66 97 ILE A CA 1
ATOM 769 C C . ILE A 1 97 ? 42.812 21.324 -13.695 1.00 56.66 97 ILE A C 1
ATOM 771 O O . ILE A 1 97 ? 42.186 20.361 -14.138 1.00 56.66 97 ILE A O 1
ATOM 775 N N . GLU A 1 98 ? 43.396 22.215 -14.502 1.00 58.41 98 GLU A N 1
ATOM 776 C CA . GLU A 1 98 ? 43.353 22.114 -15.968 1.00 58.41 98 GLU A CA 1
ATOM 777 C C . GLU A 1 98 ? 44.014 20.829 -16.483 1.00 58.41 98 GLU A C 1
ATOM 779 O O . GLU A 1 98 ? 43.457 20.158 -17.356 1.00 58.41 98 GLU A O 1
ATOM 784 N N . ARG A 1 99 ? 45.160 20.431 -15.912 1.00 59.28 99 ARG A N 1
ATOM 785 C CA . ARG A 1 99 ? 45.830 19.165 -16.250 1.00 59.28 99 ARG A CA 1
ATOM 786 C C . ARG A 1 99 ? 44.999 17.947 -15.862 1.00 59.28 99 ARG A C 1
ATOM 788 O O . ARG A 1 99 ? 44.881 17.024 -16.667 1.00 59.28 99 ARG A O 1
ATOM 795 N N . THR A 1 100 ? 44.395 17.944 -14.676 1.00 62.78 100 THR A N 1
ATOM 796 C CA . THR A 1 100 ? 43.551 16.833 -14.214 1.00 62.78 100 THR A CA 1
ATOM 797 C C . THR A 1 100 ? 42.268 16.734 -15.041 1.00 62.78 100 THR A C 1
ATOM 799 O O . THR A 1 100 ? 41.900 15.642 -15.466 1.00 62.78 100 THR A O 1
ATOM 802 N N . CYS A 1 101 ? 41.634 17.863 -15.379 1.00 60.84 101 CYS A N 1
ATOM 803 C CA . CYS A 1 101 ? 40.463 17.895 -16.264 1.00 60.84 101 CYS A CA 1
ATOM 804 C C . CYS A 1 101 ? 40.811 17.452 -17.690 1.00 60.84 101 CYS A C 1
ATOM 806 O O . CYS A 1 101 ? 40.051 16.703 -18.303 1.00 60.84 101 CYS A O 1
ATOM 808 N N . GLY A 1 102 ? 41.974 17.866 -18.203 1.00 68.75 102 GLY A N 1
ATOM 809 C CA . GLY A 1 102 ? 42.494 17.427 -19.495 1.00 68.75 102 GLY A CA 1
ATOM 810 C C . GLY A 1 102 ? 42.741 15.919 -19.536 1.00 68.75 102 GLY A C 1
ATOM 811 O O . GLY A 1 102 ? 42.290 15.256 -20.467 1.00 68.75 102 GLY A O 1
ATOM 812 N N . MET A 1 103 ? 43.368 15.355 -18.498 1.00 68.12 103 MET A N 1
ATOM 813 C CA . MET A 1 103 ? 43.582 13.908 -18.387 1.00 68.12 103 MET A CA 1
ATOM 814 C C . MET A 1 103 ? 42.257 13.143 -18.329 1.00 68.12 103 MET A C 1
ATOM 816 O O . MET A 1 103 ? 42.055 12.218 -19.115 1.00 68.12 103 MET A O 1
ATOM 820 N N . VAL A 1 104 ? 41.313 13.564 -17.483 1.00 71.06 104 VAL A N 1
ATOM 821 C CA . VAL A 1 104 ? 39.982 12.936 -17.397 1.00 71.06 104 VAL A CA 1
ATOM 822 C C . VAL A 1 104 ? 39.261 12.987 -18.747 1.00 71.06 104 VAL A C 1
ATOM 824 O O . VAL A 1 104 ? 38.707 11.981 -19.187 1.00 71.06 104 VAL A O 1
ATOM 827 N N . PHE A 1 105 ? 39.333 14.112 -19.463 1.00 73.62 105 PHE A N 1
ATOM 828 C CA . PHE A 1 105 ? 38.750 14.240 -20.798 1.00 73.62 105 PHE A CA 1
ATOM 829 C C . PHE A 1 105 ? 39.399 13.287 -21.814 1.00 73.62 105 PHE A C 1
ATOM 831 O O . PHE A 1 105 ? 38.693 12.653 -22.600 1.00 73.62 105 PHE A O 1
ATOM 838 N N . THR A 1 106 ? 40.725 13.113 -21.768 1.00 72.62 106 THR A N 1
ATOM 839 C CA . THR A 1 106 ? 41.418 12.147 -22.637 1.00 72.62 106 THR A CA 1
ATOM 840 C C . THR A 1 106 ? 41.047 10.698 -22.325 1.00 72.62 106 THR A C 1
ATOM 842 O O . THR A 1 106 ? 40.819 9.931 -23.260 1.00 72.62 106 THR A O 1
ATOM 845 N N . TYR A 1 107 ? 40.890 10.332 -21.047 1.00 76.56 107 TYR A N 1
ATOM 846 C CA . TYR A 1 107 ? 40.432 8.996 -20.650 1.00 76.56 107 TYR A CA 1
ATOM 847 C C . TYR A 1 107 ? 38.990 8.731 -21.088 1.00 76.56 107 TYR A C 1
ATOM 849 O O . TYR A 1 107 ? 38.702 7.655 -21.606 1.00 76.56 107 TYR A O 1
ATOM 857 N N . ILE A 1 108 ? 38.096 9.719 -20.967 1.00 73.12 108 ILE A N 1
ATOM 858 C CA . ILE A 1 108 ? 36.707 9.606 -21.438 1.00 73.12 108 ILE A CA 1
ATOM 859 C C . ILE A 1 108 ? 36.664 9.418 -22.959 1.00 73.12 108 ILE A C 1
ATOM 861 O O . ILE A 1 108 ? 35.956 8.540 -23.449 1.00 73.12 108 ILE A O 1
ATOM 865 N N . LEU A 1 109 ? 37.444 10.189 -23.723 1.00 79.75 109 LEU A N 1
ATOM 866 C CA . LEU A 1 109 ? 37.514 10.028 -25.178 1.00 79.75 109 LEU A CA 1
ATOM 867 C C . LEU A 1 109 ? 38.113 8.678 -25.590 1.00 79.75 109 LEU A C 1
ATOM 869 O O . LEU A 1 109 ? 37.626 8.065 -26.541 1.00 79.75 109 LEU A O 1
ATOM 873 N N . ALA A 1 110 ? 39.131 8.194 -24.875 1.00 74.62 110 ALA A N 1
ATOM 874 C CA . ALA A 1 110 ? 39.702 6.869 -25.097 1.00 74.62 110 ALA A CA 1
ATOM 875 C C . ALA A 1 110 ? 38.679 5.760 -24.806 1.00 74.62 110 ALA A C 1
ATOM 877 O O . ALA A 1 110 ? 38.536 4.844 -25.615 1.00 74.62 110 ALA A O 1
ATOM 878 N N . LEU A 1 111 ? 37.906 5.886 -23.722 1.00 73.94 111 LEU A N 1
ATOM 879 C CA . LEU A 1 111 ? 36.845 4.946 -23.356 1.00 73.94 111 LEU A CA 1
ATOM 880 C C . LEU A 1 111 ? 35.725 4.924 -24.406 1.00 73.94 111 LEU A C 1
ATOM 882 O O . LEU A 1 111 ? 35.321 3.853 -24.847 1.00 73.94 111 LEU A O 1
ATOM 886 N N . ILE A 1 112 ? 35.276 6.092 -24.883 1.00 76.25 112 ILE A N 1
ATOM 887 C CA . ILE A 1 112 ? 34.274 6.196 -25.959 1.00 76.25 112 ILE A CA 1
ATOM 888 C C . ILE A 1 112 ? 34.781 5.525 -27.240 1.00 76.25 112 ILE A C 1
ATOM 890 O O . ILE A 1 112 ? 34.019 4.835 -27.920 1.00 76.25 112 ILE A O 1
ATOM 894 N N . LYS A 1 113 ? 36.065 5.695 -27.572 1.00 72.81 113 LYS A N 1
ATOM 895 C CA . LYS A 1 113 ? 36.675 5.091 -28.763 1.00 72.81 113 LYS A CA 1
ATOM 896 C C . LYS A 1 113 ? 36.829 3.575 -28.618 1.00 72.81 113 LYS A C 1
ATOM 898 O O . LYS A 1 113 ? 36.594 2.855 -29.582 1.00 72.81 113 LYS A O 1
ATOM 903 N N . LEU A 1 114 ? 37.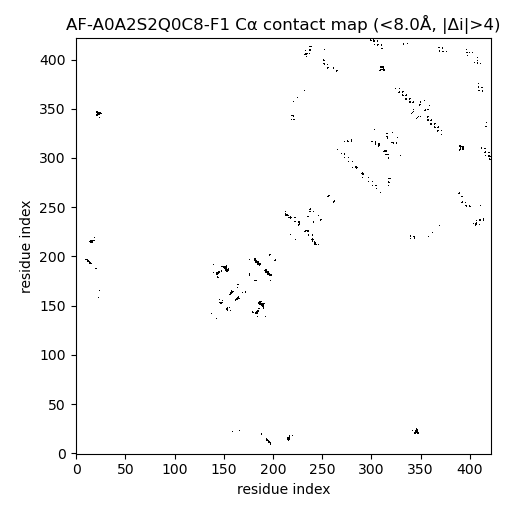156 3.092 -27.419 1.00 74.81 114 LEU A N 1
ATOM 904 C CA . LEU A 1 114 ? 37.279 1.667 -27.104 1.00 74.81 114 LEU A CA 1
ATOM 905 C C . LEU A 1 114 ? 35.914 0.969 -27.135 1.00 74.81 114 LEU A C 1
ATOM 907 O O . LEU A 1 114 ? 35.781 -0.068 -27.776 1.00 74.81 114 LEU A O 1
ATOM 911 N N . VAL A 1 115 ? 34.880 1.585 -26.556 1.00 69.50 115 VAL A N 1
ATOM 912 C CA . VAL A 1 115 ? 33.493 1.093 -26.619 1.00 69.50 115 VAL A CA 1
ATOM 913 C C . VAL A 1 115 ? 32.953 1.151 -28.051 1.00 69.50 115 VAL A C 1
ATOM 915 O O . VAL A 1 115 ? 32.316 0.202 -28.495 1.00 69.50 115 VAL A O 1
ATOM 918 N N . SER A 1 116 ? 33.257 2.205 -28.816 1.00 69.94 116 SER A N 1
ATOM 919 C CA . SER A 1 116 ? 32.865 2.286 -30.234 1.00 69.94 116 SER A CA 1
ATOM 920 C C . SER A 1 116 ? 33.548 1.201 -31.071 1.00 69.94 116 SER A C 1
ATOM 922 O O . SER A 1 116 ? 32.895 0.559 -31.884 1.00 69.94 116 SER A O 1
ATOM 924 N N . ASN A 1 117 ? 34.840 0.942 -30.848 1.00 65.12 117 ASN A N 1
ATOM 925 C CA . ASN A 1 117 ? 35.565 -0.129 -31.536 1.00 65.12 117 ASN A CA 1
ATOM 926 C C . ASN A 1 117 ? 35.097 -1.525 -31.109 1.00 65.12 117 ASN A C 1
ATOM 928 O O . ASN A 1 117 ? 35.096 -2.427 -31.938 1.00 65.12 117 ASN A O 1
ATOM 932 N N . PHE A 1 118 ? 34.673 -1.707 -29.856 1.00 63.00 118 PHE A N 1
ATOM 933 C CA . PHE A 1 118 ? 34.068 -2.952 -29.385 1.00 63.00 118 PHE A CA 1
ATOM 934 C C . PHE A 1 118 ? 32.698 -3.185 -30.043 1.00 63.00 118 PHE A C 1
ATOM 936 O O . PHE A 1 118 ? 32.473 -4.247 -30.609 1.00 63.00 118 PHE A O 1
ATOM 943 N N . LEU A 1 119 ? 31.838 -2.160 -30.090 1.00 55.81 119 LEU A N 1
ATOM 944 C CA . LEU A 1 119 ? 30.523 -2.207 -30.749 1.00 55.81 119 LEU A CA 1
ATOM 945 C C . LEU A 1 119 ? 30.610 -2.392 -32.276 1.00 55.81 119 LEU A C 1
ATOM 947 O O . LEU A 1 119 ? 29.728 -2.997 -32.881 1.00 55.81 119 LEU A O 1
ATOM 951 N N . ILE A 1 120 ? 31.663 -1.873 -32.915 1.00 52.44 120 ILE A N 1
ATOM 952 C CA . ILE A 1 120 ? 31.922 -2.064 -34.352 1.00 52.44 120 ILE A CA 1
ATOM 953 C C . ILE A 1 120 ? 32.620 -3.415 -34.607 1.00 52.44 120 ILE A C 1
ATOM 955 O O . ILE A 1 120 ? 32.375 -4.056 -35.627 1.00 52.44 120 ILE A O 1
ATOM 959 N N . GLY A 1 121 ? 33.456 -3.882 -33.674 1.00 43.41 121 GLY A N 1
ATOM 960 C CA . GLY A 1 121 ? 34.197 -5.144 -33.755 1.00 43.41 121 GLY A CA 1
ATOM 961 C C . GLY A 1 121 ? 33.328 -6.396 -33.622 1.00 43.41 121 GLY A C 1
ATOM 962 O O . GLY A 1 121 ? 33.690 -7.438 -34.161 1.00 43.41 121 GLY A O 1
ATOM 963 N N . THR A 1 122 ? 32.156 -6.290 -32.994 1.00 43.06 122 THR A N 1
ATOM 964 C CA . THR A 1 122 ? 31.169 -7.379 -32.898 1.00 43.06 122 THR A CA 1
ATOM 965 C C . THR A 1 122 ? 30.343 -7.591 -34.176 1.00 43.06 122 THR A C 1
ATOM 967 O O . THR A 1 122 ? 29.537 -8.510 -34.216 1.00 43.06 122 THR A O 1
ATOM 970 N N . ASN A 1 123 ? 30.550 -6.791 -35.233 1.00 41.88 123 ASN A N 1
ATOM 971 C CA . ASN A 1 123 ? 29.840 -6.898 -36.520 1.00 41.88 123 ASN A CA 1
ATOM 972 C C . ASN A 1 123 ? 30.688 -7.504 -37.657 1.00 41.88 123 ASN A C 1
ATOM 974 O O . ASN A 1 123 ? 30.448 -7.234 -38.835 1.00 41.88 123 ASN A O 1
ATOM 978 N N . LYS A 1 124 ? 31.685 -8.339 -37.342 1.00 35.62 124 LYS A N 1
ATOM 979 C CA . LYS A 1 124 ? 32.305 -9.205 -38.356 1.00 35.62 124 LYS A CA 1
ATOM 980 C C . LYS A 1 124 ? 31.576 -10.545 -38.390 1.00 35.62 124 LYS A C 1
ATOM 982 O O . LYS A 1 124 ? 31.752 -11.376 -37.507 1.00 35.62 124 LYS A O 1
ATOM 987 N N . HIS A 1 125 ? 30.745 -10.693 -39.421 1.00 36.16 125 HIS A N 1
ATOM 988 C CA . HIS A 1 125 ? 30.073 -11.921 -39.836 1.00 36.16 125 HIS A CA 1
ATOM 989 C C . HIS A 1 125 ? 30.994 -13.145 -39.729 1.00 36.16 125 HIS A C 1
ATOM 991 O O . HIS A 1 125 ? 32.041 -13.195 -40.371 1.00 36.16 125 HIS A O 1
ATOM 997 N N . PHE A 1 126 ? 30.566 -14.140 -38.952 1.00 35.72 126 PHE A N 1
ATOM 998 C CA . PHE A 1 126 ? 31.025 -15.518 -39.086 1.00 35.72 126 PHE A CA 1
ATOM 999 C C . PHE A 1 126 ? 29.919 -16.261 -39.836 1.00 35.72 126 PHE A C 1
ATOM 1001 O O . PHE A 1 126 ? 28.863 -16.559 -39.280 1.00 35.72 126 PHE A O 1
ATOM 1008 N N . GLU A 1 127 ? 30.119 -16.455 -41.134 1.00 35.50 127 GLU A N 1
ATOM 1009 C CA . GLU A 1 127 ? 29.204 -17.201 -41.989 1.00 35.50 127 GLU A CA 1
ATOM 1010 C C . GLU A 1 127 ? 29.527 -18.693 -41.815 1.00 35.50 127 GLU A C 1
ATOM 1012 O O . GLU A 1 127 ? 30.553 -19.179 -42.285 1.00 35.50 127 GLU A O 1
ATOM 1017 N N . TYR A 1 128 ? 28.692 -19.406 -41.054 1.00 34.91 128 TYR A N 1
ATOM 1018 C CA . TYR A 1 128 ? 28.725 -20.866 -40.964 1.00 34.91 128 TYR A CA 1
ATOM 1019 C C . TYR A 1 128 ? 27.447 -21.412 -41.591 1.00 34.91 128 TYR A C 1
ATOM 1021 O O . TYR A 1 128 ? 26.350 -21.251 -41.056 1.00 34.91 128 TYR A O 1
ATOM 1029 N N . GLN A 1 129 ? 27.608 -22.025 -42.759 1.00 39.91 129 GLN A N 1
ATOM 1030 C CA . GLN A 1 129 ? 26.540 -22.645 -43.525 1.00 39.91 129 GLN A CA 1
ATOM 1031 C C . GLN A 1 129 ? 26.257 -24.035 -42.936 1.00 39.91 129 GLN A C 1
ATOM 1033 O O . GLN A 1 129 ? 27.113 -24.917 -42.951 1.00 39.91 129 GLN A O 1
ATOM 1038 N N . SER A 1 130 ? 25.060 -24.221 -42.382 1.00 37.00 130 SER A N 1
ATOM 1039 C CA . SER A 1 130 ? 24.552 -25.519 -41.937 1.00 37.00 130 SER A CA 1
ATOM 1040 C C . SER A 1 130 ? 23.033 -25.510 -42.074 1.00 37.00 130 SER A C 1
ATOM 1042 O O . SER A 1 130 ? 22.319 -24.961 -41.236 1.00 37.00 130 SER A O 1
ATOM 1044 N N . ASP A 1 131 ? 22.560 -26.105 -43.169 1.00 48.59 131 ASP A N 1
ATOM 1045 C CA . ASP A 1 131 ? 21.150 -26.399 -43.406 1.00 48.59 131 ASP A CA 1
ATOM 1046 C C . ASP A 1 131 ? 20.657 -27.425 -42.380 1.00 48.59 131 ASP A C 1
ATOM 1048 O O . ASP A 1 131 ? 20.896 -28.627 -42.474 1.00 48.59 131 ASP A O 1
ATOM 1052 N N . SER A 1 132 ? 19.968 -26.922 -41.363 1.00 47.31 132 SER A N 1
ATOM 1053 C CA . SER A 1 132 ? 18.951 -27.646 -40.607 1.00 47.31 132 SER A CA 1
ATOM 1054 C C . SER A 1 132 ? 18.023 -26.590 -40.015 1.00 47.31 132 SER A C 1
ATOM 1056 O O . SER A 1 132 ? 18.493 -25.627 -39.410 1.00 47.31 132 SER A O 1
ATOM 1058 N N . HIS A 1 133 ? 16.711 -26.719 -40.218 1.00 51.22 133 HIS A N 1
ATOM 1059 C CA . HIS A 1 133 ? 15.715 -25.846 -39.594 1.00 51.22 133 HIS A CA 1
ATOM 1060 C C . HIS A 1 133 ? 15.790 -25.991 -38.062 1.00 51.22 133 HIS A C 1
ATOM 1062 O O . HIS A 1 133 ? 15.071 -26.785 -37.462 1.00 51.22 133 HIS A O 1
ATOM 1068 N N . LYS A 1 134 ? 16.687 -25.240 -37.416 1.00 53.09 134 LYS A N 1
ATOM 1069 C CA . LYS A 1 134 ? 16.671 -25.015 -35.972 1.00 53.09 134 LYS A CA 1
ATOM 1070 C C . LYS A 1 134 ? 15.613 -23.960 -35.699 1.00 53.09 134 LYS A C 1
ATOM 1072 O O . LYS A 1 134 ? 15.746 -22.826 -36.155 1.00 53.09 134 LYS A O 1
ATOM 1077 N N . GLU A 1 135 ? 14.570 -24.323 -34.963 1.00 57.59 135 GLU A N 1
ATOM 1078 C CA . GLU A 1 135 ? 13.671 -23.334 -34.375 1.00 57.59 135 GLU A CA 1
ATOM 1079 C C . GLU A 1 135 ? 14.510 -22.337 -33.564 1.00 57.59 135 GLU A C 1
ATOM 1081 O O . GLU A 1 135 ? 15.164 -22.694 -32.583 1.00 57.59 135 GLU A O 1
ATOM 1086 N N . VAL A 1 136 ? 14.555 -21.082 -34.013 1.00 75.06 136 VAL A N 1
ATOM 1087 C CA . VAL A 1 136 ? 15.235 -20.013 -33.281 1.00 75.06 136 VAL A CA 1
ATOM 1088 C C . VAL A 1 136 ? 14.341 -19.639 -32.105 1.00 75.06 136 VAL A C 1
ATOM 1090 O O . VAL A 1 136 ? 13.361 -18.908 -32.257 1.00 75.06 136 VAL A O 1
ATOM 1093 N N . TYR A 1 137 ? 14.657 -20.167 -30.924 1.00 77.81 137 TYR A N 1
ATOM 1094 C CA . TYR A 1 137 ? 13.958 -19.799 -29.698 1.00 77.81 137 TYR A CA 1
ATOM 1095 C C . TYR A 1 137 ? 14.292 -18.354 -29.328 1.00 77.81 137 TYR A C 1
ATOM 1097 O O . TYR A 1 137 ? 15.440 -18.026 -29.027 1.00 77.81 137 TYR A O 1
ATOM 1105 N N . LYS A 1 138 ? 13.271 -17.490 -29.341 1.00 88.19 138 LYS A N 1
ATOM 1106 C CA . LYS A 1 138 ? 13.384 -16.122 -28.827 1.00 88.19 138 LYS A CA 1
ATOM 1107 C C . LYS A 1 138 ? 13.670 -16.160 -27.329 1.00 88.19 138 LYS A C 1
ATOM 1109 O O . LYS A 1 138 ? 13.044 -16.905 -26.576 1.00 88.19 138 LYS A O 1
ATOM 1114 N N . THR A 1 139 ? 14.602 -15.329 -26.906 1.00 91.25 139 THR A N 1
ATOM 1115 C CA . THR A 1 139 ? 15.032 -15.154 -25.522 1.00 91.25 139 THR A CA 1
ATOM 1116 C C . THR A 1 139 ? 14.452 -13.870 -24.934 1.00 91.25 139 THR A C 1
ATOM 1118 O O . THR A 1 139 ? 13.816 -13.070 -25.621 1.00 91.25 139 THR A O 1
ATOM 1121 N N . VAL A 1 140 ? 14.716 -13.624 -23.648 1.00 90.31 140 VAL A N 1
ATOM 1122 C CA . VAL A 1 140 ? 14.364 -12.354 -22.994 1.00 90.31 140 VAL A CA 1
ATOM 1123 C C . VAL A 1 140 ? 14.965 -11.153 -23.735 1.00 90.31 140 VAL A C 1
ATOM 1125 O O . VAL A 1 140 ? 14.326 -10.110 -23.801 1.00 90.31 140 VAL A O 1
ATOM 1128 N N . ALA A 1 141 ? 16.153 -11.287 -24.334 1.00 88.94 141 ALA A N 1
ATOM 1129 C CA . ALA A 1 141 ? 16.802 -10.195 -25.058 1.00 88.94 141 ALA A CA 1
ATOM 1130 C C . ALA A 1 141 ? 16.017 -9.747 -26.307 1.00 88.94 141 ALA A C 1
ATOM 1132 O O . ALA A 1 141 ? 16.089 -8.572 -26.672 1.00 88.94 141 ALA A O 1
ATOM 1133 N N . ASP A 1 142 ? 15.237 -10.655 -26.902 1.00 92.88 142 ASP A N 1
ATOM 1134 C CA . ASP A 1 142 ? 14.442 -10.423 -28.113 1.00 92.88 142 ASP A CA 1
ATOM 1135 C C . ASP A 1 142 ? 13.099 -9.730 -27.830 1.00 92.88 142 ASP A C 1
ATOM 1137 O O . ASP A 1 142 ? 12.384 -9.349 -28.760 1.00 92.88 142 ASP A O 1
ATOM 1141 N N . ILE A 1 143 ? 12.735 -9.562 -26.553 1.00 94.75 143 ILE A N 1
ATOM 1142 C CA . ILE A 1 143 ? 11.525 -8.839 -26.160 1.00 94.75 143 ILE A CA 1
ATOM 1143 C C . ILE A 1 143 ? 11.738 -7.339 -26.431 1.00 94.75 143 ILE A C 1
ATOM 1145 O O . ILE A 1 143 ? 12.724 -6.766 -25.945 1.00 94.75 143 ILE A O 1
ATOM 1149 N N . PRO A 1 144 ? 10.826 -6.687 -27.179 1.00 96.25 144 PRO A N 1
ATOM 1150 C CA . PRO A 1 144 ? 10.960 -5.286 -27.553 1.00 96.25 144 PRO A CA 1
ATOM 1151 C C . PRO A 1 144 ? 10.827 -4.362 -26.339 1.00 96.25 144 PRO A C 1
ATOM 1153 O O . PRO A 1 144 ? 10.153 -4.671 -25.358 1.00 96.25 144 PRO A O 1
ATOM 1156 N N . GLY A 1 145 ? 11.447 -3.189 -26.417 1.00 96.12 145 GLY A N 1
ATOM 1157 C CA . GLY A 1 145 ? 11.357 -2.177 -25.373 1.00 96.12 145 GLY A CA 1
ATOM 1158 C C . GLY A 1 145 ? 12.285 -0.992 -25.617 1.00 96.12 145 GLY A C 1
ATOM 1159 O O . GLY A 1 145 ? 12.965 -0.932 -26.650 1.00 96.12 145 GLY A O 1
ATOM 1160 N N . PRO A 1 146 ? 12.303 -0.012 -24.699 1.00 95.62 146 PRO A N 1
ATOM 1161 C CA . PRO A 1 146 ? 13.266 1.077 -24.743 1.00 95.62 146 PRO A CA 1
ATOM 1162 C C . PRO A 1 146 ? 14.696 0.535 -24.705 1.00 95.62 146 PRO A C 1
ATOM 1164 O O . PRO A 1 146 ? 14.978 -0.479 -24.074 1.00 95.62 146 PRO A O 1
ATOM 1167 N N . TRP A 1 147 ? 15.618 1.231 -25.365 1.00 94.38 147 TRP A N 1
ATOM 1168 C CA . TRP A 1 147 ? 17.023 0.843 -25.324 1.00 94.38 147 TRP A CA 1
ATOM 1169 C C . TRP A 1 147 ? 17.617 1.083 -23.929 1.00 94.38 147 TRP A C 1
ATOM 1171 O O . TRP A 1 147 ? 17.247 2.029 -23.223 1.00 94.38 147 TRP A O 1
ATOM 1181 N N . SER A 1 148 ? 18.572 0.240 -23.551 1.00 94.00 148 SER A N 1
ATOM 1182 C CA . SER A 1 148 ? 19.177 0.259 -22.223 1.00 94.00 148 SER A CA 1
ATOM 1183 C C . SER A 1 148 ? 20.564 0.882 -22.209 1.00 94.00 148 SER A C 1
ATOM 1185 O O . SER A 1 148 ? 21.380 0.654 -23.102 1.00 94.00 148 SER A O 1
ATOM 1187 N N . LEU A 1 149 ? 20.857 1.625 -21.143 1.00 93.19 149 LEU A N 1
ATOM 1188 C CA . LEU A 1 149 ? 22.206 2.062 -20.795 1.00 93.19 149 LEU A CA 1
ATOM 1189 C C . LEU A 1 149 ? 22.907 1.007 -19.923 1.00 93.19 149 LEU A C 1
ATOM 1191 O O . LEU A 1 149 ? 22.240 0.365 -19.105 1.00 93.19 149 LEU A O 1
ATOM 1195 N N . PRO A 1 150 ? 24.243 0.858 -20.009 1.00 91.94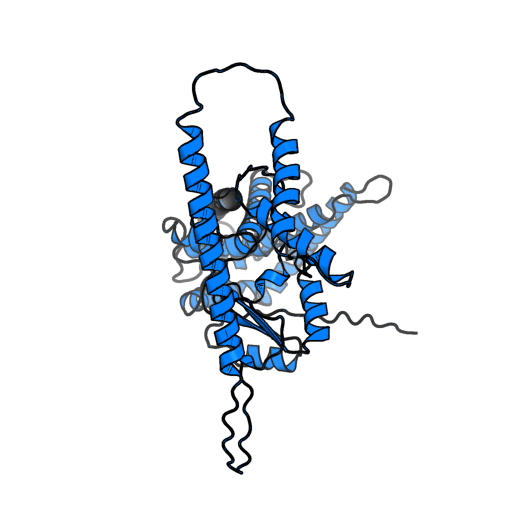 150 PRO A N 1
ATOM 1196 C CA . PRO A 1 150 ? 24.992 0.044 -19.055 1.00 91.94 150 PRO A CA 1
ATOM 1197 C C . PRO A 1 150 ? 24.747 0.521 -17.621 1.00 91.94 150 PRO A C 1
ATOM 1199 O O . PRO A 1 150 ? 24.785 1.725 -17.359 1.00 91.94 150 PRO A O 1
ATOM 1202 N N . ILE A 1 151 ? 24.505 -0.417 -16.704 1.00 86.12 151 ILE A N 1
ATOM 1203 C CA . ILE A 1 151 ? 24.212 -0.227 -15.272 1.00 86.12 151 ILE A CA 1
ATOM 1204 C C . ILE A 1 151 ? 22.862 0.458 -14.999 1.00 86.12 151 ILE A C 1
ATOM 1206 O O . ILE A 1 151 ? 22.147 0.050 -14.089 1.00 86.12 151 ILE A O 1
ATOM 1210 N N . PHE A 1 152 ? 22.483 1.479 -15.764 1.00 84.38 152 PHE A N 1
ATOM 1211 C CA . PHE A 1 152 ? 21.263 2.258 -15.529 1.00 84.38 152 PHE A CA 1
ATOM 1212 C C . PHE A 1 152 ? 20.002 1.664 -16.168 1.00 84.38 152 PHE A C 1
ATOM 1214 O O . PHE A 1 152 ? 18.898 2.088 -15.818 1.00 84.38 152 PHE A O 1
ATOM 1221 N N . GLY A 1 153 ? 20.147 0.722 -17.102 1.00 91.62 153 GLY A N 1
ATOM 1222 C CA . GLY A 1 153 ? 19.025 0.116 -17.814 1.00 91.62 153 GLY A CA 1
ATOM 1223 C C . GLY A 1 153 ? 18.215 1.149 -18.603 1.00 91.62 153 GLY A C 1
ATOM 1224 O O . GLY A 1 153 ? 18.772 2.087 -19.181 1.00 91.62 153 GLY A O 1
ATOM 1225 N N . THR A 1 154 ? 16.890 1.012 -18.609 1.00 93.56 154 THR A N 1
ATOM 1226 C CA . THR A 1 154 ? 15.957 1.926 -19.295 1.00 93.56 154 THR A CA 1
ATOM 1227 C C . THR A 1 154 ? 15.554 3.122 -18.437 1.00 93.56 154 THR A C 1
ATOM 1229 O O . THR A 1 154 ? 14.781 3.972 -18.869 1.00 93.56 154 THR A O 1
ATOM 1232 N N . ARG A 1 155 ? 16.095 3.253 -17.221 1.00 85.81 155 ARG A N 1
ATOM 1233 C CA . ARG A 1 155 ? 15.635 4.236 -16.226 1.00 85.81 155 ARG A CA 1
ATOM 1234 C C . ARG A 1 155 ? 15.827 5.706 -16.635 1.00 85.81 155 ARG A C 1
ATOM 1236 O O . ARG A 1 155 ? 15.224 6.589 -16.026 1.00 85.81 155 ARG A O 1
ATOM 1243 N N . TRP A 1 156 ? 16.606 5.976 -17.684 1.00 90.25 156 TRP A N 1
ATOM 1244 C CA . TRP A 1 156 ? 16.764 7.298 -18.301 1.00 90.25 156 TRP A CA 1
ATOM 1245 C C . TRP A 1 156 ? 15.474 7.827 -18.947 1.00 90.25 156 TRP A C 1
ATOM 1247 O O . TRP A 1 156 ? 15.328 9.044 -19.085 1.00 90.25 156 TRP A O 1
ATOM 1257 N N . ILE A 1 157 ? 14.515 6.958 -19.301 1.00 93.25 157 ILE A N 1
ATOM 1258 C CA . ILE A 1 157 ? 13.254 7.386 -19.930 1.00 93.25 157 ILE A CA 1
ATOM 1259 C C . ILE A 1 157 ? 12.409 8.287 -19.016 1.00 93.25 157 ILE A C 1
ATOM 1261 O O . ILE A 1 157 ? 11.589 9.066 -19.499 1.00 93.25 157 ILE A O 1
ATOM 1265 N N . TYR A 1 158 ? 12.653 8.206 -17.705 1.00 88.62 158 TYR A N 1
ATOM 1266 C CA . TYR A 1 158 ? 11.974 8.966 -16.656 1.00 88.62 158 TYR A CA 1
ATOM 1267 C C . TYR A 1 158 ? 12.819 10.112 -16.073 1.00 88.62 158 TYR A C 1
ATOM 1269 O O . TYR A 1 158 ? 12.391 10.776 -15.126 1.00 88.62 158 TYR A O 1
ATOM 1277 N N . TRP A 1 159 ? 14.030 10.357 -16.589 1.00 87.62 159 TRP A N 1
ATOM 1278 C CA . TRP A 1 159 ? 14.835 11.502 -16.154 1.00 87.62 159 TRP A CA 1
ATOM 1279 C C . TRP A 1 159 ? 14.195 12.833 -16.556 1.00 87.62 159 TRP A C 1
ATOM 1281 O O . TRP A 1 159 ? 13.312 12.896 -17.402 1.00 87.62 159 TRP A O 1
ATOM 1291 N N . LYS A 1 160 ? 14.691 13.941 -15.989 1.00 84.69 160 LYS A N 1
ATOM 1292 C CA . LYS A 1 160 ? 14.175 15.300 -16.249 1.00 84.69 160 LYS A CA 1
ATOM 1293 C C . LYS A 1 160 ? 14.106 15.670 -17.743 1.00 84.69 160 LYS A C 1
ATOM 1295 O O . LYS A 1 160 ? 13.272 16.484 -18.121 1.00 84.69 160 LYS A O 1
ATOM 1300 N N . PHE A 1 161 ? 14.980 15.084 -18.563 1.00 87.31 161 PHE A N 1
ATOM 1301 C CA . PHE A 1 161 ? 15.027 15.264 -20.021 1.00 87.31 161 PHE A CA 1
ATOM 1302 C C . PHE A 1 161 ? 14.559 14.024 -20.803 1.00 87.31 161 PHE A C 1
ATOM 1304 O O . PHE A 1 161 ? 14.741 13.960 -22.016 1.00 87.31 161 PHE A O 1
ATOM 1311 N N . GLY A 1 162 ? 14.012 13.026 -20.110 1.00 89.44 162 GLY A N 1
ATOM 1312 C CA . GLY A 1 162 ? 13.441 11.829 -20.710 1.00 89.44 162 GLY A CA 1
ATOM 1313 C C . GLY A 1 162 ? 12.058 12.091 -21.322 1.00 89.44 162 GLY A C 1
ATOM 1314 O O . GLY A 1 162 ? 11.439 13.124 -21.051 1.00 89.44 162 GLY A O 1
ATOM 1315 N N . PRO A 1 163 ? 11.561 11.166 -22.160 1.00 92.81 163 PRO A N 1
ATOM 1316 C CA . PRO A 1 163 ? 10.242 11.265 -22.781 1.00 92.81 163 PRO A CA 1
ATOM 1317 C C . PRO A 1 163 ? 9.075 11.152 -21.787 1.00 92.81 163 PRO A C 1
ATOM 1319 O O . PRO A 1 163 ? 7.970 11.586 -22.110 1.00 92.81 163 PRO A O 1
ATOM 1322 N N . TYR A 1 164 ? 9.291 10.587 -20.594 1.00 92.75 164 TYR A N 1
ATOM 1323 C CA . TYR A 1 164 ? 8.234 10.311 -19.621 1.00 92.75 164 TYR A CA 1
ATOM 1324 C C . TYR A 1 164 ? 8.439 11.020 -18.288 1.00 92.75 164 TYR A C 1
ATOM 1326 O O . TYR A 1 164 ? 9.525 11.479 -17.938 1.00 92.75 164 TYR A O 1
ATOM 1334 N N . LYS A 1 165 ? 7.359 11.066 -17.506 1.00 87.00 165 LYS A N 1
ATOM 1335 C CA . LYS A 1 165 ? 7.354 11.574 -16.135 1.00 87.00 165 LYS A CA 1
ATOM 1336 C C . LYS A 1 165 ? 6.819 10.502 -15.195 1.00 87.00 165 LYS A C 1
ATOM 1338 O O . LYS A 1 165 ? 5.833 9.839 -15.512 1.00 87.00 165 LYS A O 1
ATOM 1343 N N . LEU A 1 166 ? 7.441 10.366 -14.024 1.00 80.31 166 LEU A N 1
ATOM 1344 C CA . LEU A 1 166 ? 7.060 9.351 -13.033 1.00 80.31 166 LEU A CA 1
ATOM 1345 C C . LEU A 1 166 ? 5.654 9.565 -12.465 1.00 80.31 166 LEU A C 1
ATOM 1347 O O . LEU A 1 166 ? 4.928 8.600 -12.260 1.00 80.31 166 LEU A O 1
ATOM 1351 N N . ASN A 1 167 ? 5.217 10.816 -12.301 1.00 82.19 167 ASN A N 1
ATOM 1352 C CA . ASN A 1 167 ? 3.854 11.119 -11.852 1.00 82.19 167 ASN A CA 1
ATOM 1353 C C . ASN A 1 167 ? 2.771 10.774 -12.894 1.00 82.19 167 ASN A C 1
ATOM 1355 O O . ASN A 1 167 ? 1.585 10.819 -12.585 1.00 82.19 167 ASN A O 1
ATOM 1359 N N . THR A 1 168 ? 3.162 10.422 -14.121 1.00 87.94 168 THR A N 1
ATOM 1360 C CA . THR A 1 168 ? 2.263 9.976 -15.191 1.00 87.94 168 THR A CA 1
ATOM 1361 C C . THR A 1 168 ? 2.732 8.649 -15.787 1.00 87.94 168 THR A C 1
ATOM 1363 O O . THR A 1 168 ? 2.652 8.443 -16.998 1.00 87.94 168 THR A O 1
ATOM 1366 N N . VAL A 1 169 ? 3.243 7.740 -14.947 1.00 88.81 169 VAL A N 1
ATOM 1367 C CA . VAL A 1 169 ? 3.780 6.439 -15.385 1.00 88.81 169 VAL A CA 1
ATOM 1368 C C . VAL A 1 169 ? 2.753 5.604 -16.162 1.00 88.81 169 VAL A C 1
ATOM 1370 O O . VAL A 1 169 ? 3.092 4.942 -17.135 1.00 88.81 169 VAL A O 1
ATOM 1373 N N . HIS A 1 170 ? 1.469 5.711 -15.817 1.00 89.62 170 HIS A N 1
ATOM 1374 C CA . HIS A 1 170 ? 0.380 5.048 -16.537 1.00 89.62 170 HIS A CA 1
ATOM 1375 C C . HIS A 1 170 ? 0.278 5.501 -18.008 1.00 89.62 170 HIS A C 1
ATOM 1377 O O . HIS A 1 170 ? 0.009 4.683 -18.887 1.00 89.62 170 HIS A O 1
ATOM 1383 N N . LEU A 1 171 ? 0.549 6.781 -18.306 1.00 94.25 171 LEU A N 1
ATOM 1384 C CA . LEU A 1 171 ? 0.605 7.285 -19.684 1.00 94.25 171 LEU A CA 1
ATOM 1385 C C . LEU A 1 171 ? 1.854 6.790 -20.415 1.00 94.25 171 LEU A C 1
ATOM 1387 O O . LEU A 1 171 ? 1.775 6.493 -21.605 1.00 94.25 171 LEU A O 1
ATOM 1391 N N . ALA A 1 172 ? 2.977 6.665 -19.702 1.00 93.31 172 ALA A N 1
ATOM 1392 C CA . ALA A 1 172 ? 4.196 6.082 -20.252 1.00 93.31 172 ALA A CA 1
ATOM 1393 C C . ALA A 1 172 ? 3.948 4.634 -20.691 1.00 93.31 172 ALA A C 1
ATOM 1395 O O . ALA A 1 172 ? 4.202 4.301 -21.843 1.00 93.31 172 ALA A O 1
ATOM 1396 N N . TYR A 1 173 ? 3.353 3.799 -19.832 1.00 94.75 173 TYR A N 1
ATOM 1397 C CA . TYR A 1 173 ? 2.999 2.424 -20.197 1.00 94.75 173 TYR A CA 1
ATOM 1398 C C . TYR A 1 173 ? 2.004 2.361 -21.356 1.00 94.75 173 TYR A C 1
ATOM 1400 O O . TYR A 1 173 ? 2.196 1.555 -22.262 1.00 94.75 173 TYR A O 1
ATOM 1408 N N . LYS A 1 174 ? 0.989 3.236 -21.392 1.00 95.44 174 LYS A N 1
ATOM 1409 C CA . LYS A 1 174 ? 0.049 3.302 -22.523 1.00 95.44 174 LYS A CA 1
ATOM 1410 C C . LYS A 1 174 ? 0.770 3.535 -23.858 1.00 95.44 174 LYS A C 1
ATOM 1412 O O . LYS A 1 174 ? 0.494 2.832 -24.827 1.00 95.44 174 LYS A O 1
ATOM 1417 N N . ASP A 1 175 ? 1.689 4.497 -23.906 1.00 96.56 175 ASP A N 1
ATOM 1418 C CA . ASP A 1 175 ? 2.496 4.784 -25.099 1.00 96.56 175 ASP A CA 1
ATOM 1419 C C . ASP A 1 175 ? 3.484 3.648 -25.422 1.00 96.56 175 ASP A C 1
ATOM 1421 O O . ASP A 1 175 ? 3.592 3.227 -26.573 1.00 96.56 175 ASP A O 1
ATOM 1425 N N . MET A 1 176 ? 4.167 3.097 -24.415 1.00 95.94 176 MET A N 1
ATOM 1426 C CA . MET A 1 176 ? 5.108 1.992 -24.605 1.00 95.94 176 MET A CA 1
ATOM 1427 C C . MET A 1 176 ? 4.408 0.742 -25.168 1.00 95.94 176 MET A C 1
ATOM 1429 O O . MET A 1 176 ? 4.883 0.194 -26.162 1.00 95.94 176 MET A O 1
ATOM 1433 N N . PHE A 1 177 ? 3.254 0.331 -24.625 1.00 96.50 177 PHE A N 1
ATOM 1434 C CA . PHE A 1 177 ? 2.485 -0.809 -25.157 1.00 96.50 177 PHE A CA 1
ATOM 1435 C C . PHE A 1 177 ? 1.994 -0.542 -26.585 1.00 96.50 177 PHE A C 1
ATOM 1437 O O . PHE A 1 177 ? 1.938 -1.459 -27.398 1.00 96.50 177 PHE A O 1
ATOM 1444 N N . SER A 1 178 ? 1.709 0.717 -26.936 1.00 96.50 178 SER A N 1
ATOM 1445 C CA . SER A 1 178 ? 1.321 1.077 -28.304 1.00 96.50 178 SER A CA 1
ATOM 1446 C C . SER A 1 178 ? 2.445 0.917 -29.334 1.00 96.50 178 SER A C 1
ATOM 1448 O O . SER A 1 178 ? 2.148 0.817 -30.521 1.00 96.50 178 SER A O 1
ATOM 1450 N N . ARG A 1 179 ? 3.720 0.947 -28.930 1.00 96.31 179 ARG A N 1
ATOM 1451 C CA . ARG A 1 179 ? 4.862 1.004 -29.864 1.00 96.31 179 ARG A CA 1
ATOM 1452 C C . ARG A 1 179 ? 5.850 -0.152 -29.735 1.00 96.31 179 ARG A C 1
ATOM 1454 O O . ARG A 1 179 ? 6.708 -0.293 -30.602 1.00 96.31 179 ARG A O 1
ATOM 1461 N N . TYR A 1 180 ? 5.744 -0.950 -28.676 1.00 96.31 180 TYR A N 1
ATOM 1462 C CA . TYR A 1 180 ? 6.519 -2.180 -28.500 1.00 96.31 180 TYR A CA 1
ATOM 1463 C C . TYR A 1 180 ? 5.644 -3.442 -28.553 1.00 96.31 180 TYR A C 1
ATOM 1465 O O . TYR A 1 180 ? 6.178 -4.524 -28.764 1.00 96.31 180 TYR A O 1
ATOM 1473 N N . GLY A 1 181 ? 4.315 -3.315 -28.456 1.00 94.88 181 GLY A N 1
ATOM 1474 C CA . GLY A 1 181 ? 3.378 -4.442 -28.461 1.00 94.88 181 GLY A CA 1
ATOM 1475 C C . GLY A 1 181 ? 2.989 -4.886 -27.050 1.00 94.88 181 GLY A C 1
ATOM 1476 O O . GLY A 1 181 ? 3.237 -4.169 -26.086 1.00 94.88 181 GLY A O 1
ATOM 1477 N N . ASP A 1 182 ? 2.367 -6.061 -26.927 1.00 94.19 182 ASP A N 1
ATOM 1478 C CA . ASP A 1 182 ? 1.685 -6.506 -25.695 1.00 94.19 182 ASP A CA 1
ATOM 1479 C C . ASP A 1 182 ? 2.606 -7.043 -24.586 1.00 94.19 182 ASP A C 1
ATOM 1481 O O . ASP A 1 182 ? 2.152 -7.309 -23.465 1.00 94.19 182 ASP A O 1
ATOM 1485 N N . ILE A 1 183 ? 3.898 -7.182 -24.890 1.00 94.69 183 ILE A N 1
ATOM 1486 C CA . ILE A 1 183 ? 4.967 -7.490 -23.942 1.00 94.69 183 ILE A CA 1
ATOM 1487 C C . ILE A 1 183 ? 6.130 -6.529 -24.169 1.00 94.69 183 ILE A C 1
ATOM 1489 O O . ILE A 1 183 ? 6.578 -6.331 -25.297 1.00 94.69 183 ILE A O 1
ATOM 1493 N N . ILE A 1 184 ? 6.615 -5.933 -23.085 1.00 96.06 184 ILE A N 1
ATOM 1494 C CA . ILE A 1 184 ? 7.685 -4.938 -23.116 1.00 96.06 184 ILE A CA 1
ATOM 1495 C C . ILE A 1 184 ? 8.765 -5.347 -22.139 1.00 96.06 184 ILE A C 1
ATOM 1497 O O . ILE A 1 184 ? 8.471 -5.735 -21.006 1.00 96.06 184 ILE A O 1
ATOM 1501 N N . ARG A 1 185 ? 10.015 -5.204 -22.562 1.00 95.88 185 ARG A N 1
ATOM 1502 C CA . ARG A 1 185 ? 11.177 -5.328 -21.698 1.00 95.88 185 ARG A CA 1
ATOM 1503 C C . ARG A 1 185 ? 11.717 -3.956 -21.345 1.00 95.88 185 ARG A C 1
ATOM 1505 O O . ARG A 1 185 ? 12.223 -3.225 -22.190 1.00 95.88 185 ARG A O 1
ATOM 1512 N N . GLU A 1 186 ? 11.638 -3.638 -20.069 1.00 94.81 186 GLU A N 1
ATOM 1513 C CA . GLU A 1 186 ? 12.438 -2.594 -19.451 1.00 94.81 186 GLU A CA 1
ATOM 1514 C C . GLU A 1 186 ? 13.643 -3.234 -18.757 1.00 94.81 186 GLU A C 1
ATOM 1516 O O . GLU A 1 186 ? 13.688 -4.445 -18.533 1.00 94.81 186 GLU A O 1
ATOM 1521 N N . GLU A 1 187 ? 14.631 -2.423 -18.402 1.00 92.06 187 GLU A N 1
ATOM 1522 C CA . GLU A 1 187 ? 15.751 -2.872 -17.584 1.00 92.06 187 GLU A CA 1
ATOM 1523 C C . GLU A 1 187 ? 15.906 -1.939 -16.389 1.00 92.06 187 GLU A C 1
ATOM 1525 O O . GLU A 1 187 ? 16.035 -0.719 -16.530 1.00 92.06 187 GLU A O 1
ATOM 1530 N N . ALA A 1 188 ? 15.888 -2.525 -15.198 1.00 85.69 188 ALA A N 1
ATOM 1531 C CA . ALA A 1 188 ? 16.164 -1.828 -13.958 1.00 85.69 188 ALA A CA 1
ATOM 1532 C C . ALA A 1 188 ? 17.676 -1.570 -13.804 1.00 85.69 188 ALA A C 1
ATOM 1534 O O . ALA A 1 188 ? 18.473 -1.745 -14.732 1.00 85.69 188 ALA A O 1
ATOM 1535 N N . LEU A 1 189 ? 18.082 -1.129 -12.612 1.00 79.94 189 LEU A N 1
ATOM 1536 C CA . LEU A 1 189 ? 19.499 -1.005 -12.286 1.00 79.94 189 LEU A CA 1
ATOM 1537 C C . LEU A 1 189 ? 20.203 -2.359 -12.422 1.00 79.94 189 LEU A C 1
ATOM 1539 O O . LEU A 1 189 ? 19.596 -3.409 -12.220 1.00 79.94 189 LEU A O 1
ATOM 1543 N N . TRP A 1 190 ? 21.480 -2.314 -12.792 1.00 85.62 190 TRP A N 1
ATOM 1544 C CA . TRP A 1 190 ? 22.294 -3.486 -13.131 1.00 85.62 190 TRP A CA 1
ATOM 1545 C C . TRP A 1 190 ? 21.774 -4.273 -14.339 1.00 85.62 190 TRP A C 1
ATOM 1547 O O . TRP A 1 190 ? 22.086 -5.450 -14.487 1.00 85.62 190 TRP A O 1
ATOM 1557 N N . ASN A 1 191 ? 20.990 -3.618 -15.205 1.00 88.75 191 ASN A N 1
ATOM 1558 C CA . ASN A 1 191 ? 20.394 -4.211 -16.404 1.00 88.75 191 ASN A CA 1
ATOM 1559 C C . ASN A 1 191 ? 19.504 -5.435 -16.106 1.00 88.75 191 ASN A C 1
ATOM 1561 O O . ASN A 1 191 ? 19.336 -6.310 -16.953 1.00 88.75 191 ASN A O 1
ATOM 1565 N N . ILE A 1 192 ? 18.911 -5.499 -14.906 1.00 88.56 192 ILE A N 1
ATOM 1566 C CA . ILE A 1 192 ? 17.977 -6.570 -14.538 1.00 88.56 192 ILE A CA 1
ATOM 1567 C C . ILE A 1 192 ? 16.696 -6.409 -15.374 1.00 88.56 192 ILE A C 1
ATOM 1569 O O . ILE A 1 192 ? 16.067 -5.348 -15.301 1.00 88.56 192 ILE A O 1
ATOM 1573 N N . PRO A 1 193 ? 16.278 -7.424 -16.150 1.00 92.19 193 PRO A N 1
ATOM 1574 C CA . PRO A 1 193 ? 15.106 -7.312 -17.009 1.00 92.19 193 PRO A CA 1
ATOM 1575 C C . PRO A 1 193 ? 13.814 -7.225 -16.189 1.00 92.19 193 PRO A C 1
ATOM 1577 O O . PRO A 1 193 ? 13.605 -7.982 -15.241 1.00 92.19 193 PRO A O 1
ATOM 1580 N N . VAL A 1 194 ? 12.922 -6.326 -16.601 1.00 92.00 194 VAL A N 1
ATOM 1581 C CA . VAL A 1 194 ? 11.561 -6.172 -16.080 1.00 92.00 194 VAL A CA 1
ATOM 1582 C C . VAL A 1 194 ? 10.598 -6.332 -17.238 1.00 92.00 194 VAL A C 1
ATOM 1584 O O . VAL A 1 194 ? 10.606 -5.538 -18.178 1.00 92.00 194 VAL A O 1
ATOM 1587 N N . LEU A 1 195 ? 9.785 -7.381 -17.179 1.00 93.56 195 LEU A N 1
ATOM 1588 C CA . LEU A 1 195 ? 8.820 -7.682 -18.226 1.00 93.56 195 LEU A CA 1
ATOM 1589 C C . LEU A 1 195 ? 7.454 -7.146 -17.824 1.00 93.56 195 LEU A C 1
ATOM 1591 O O . LEU A 1 195 ? 6.910 -7.532 -16.791 1.00 93.56 195 LEU A O 1
ATOM 1595 N N . SER A 1 196 ? 6.910 -6.271 -18.659 1.00 94.19 196 SER A N 1
ATOM 1596 C CA . SER A 1 196 ? 5.566 -5.729 -18.504 1.00 94.19 196 SER A CA 1
ATOM 1597 C C . SER A 1 196 ? 4.658 -6.350 -19.554 1.00 94.19 196 SER A C 1
ATOM 1599 O O . SER A 1 196 ? 4.979 -6.335 -20.742 1.00 94.19 196 SER A O 1
ATOM 1601 N N . VAL A 1 197 ? 3.526 -6.895 -19.118 1.00 94.69 197 VAL A N 1
ATOM 1602 C CA . VAL A 1 197 ? 2.534 -7.549 -19.980 1.00 94.69 197 VAL A CA 1
ATOM 1603 C C . VAL A 1 197 ? 1.191 -6.839 -19.863 1.00 94.69 197 VAL A C 1
ATOM 1605 O O . VAL A 1 197 ? 0.855 -6.325 -18.796 1.00 94.69 197 VAL A O 1
ATOM 1608 N N . LYS A 1 198 ? 0.427 -6.809 -20.955 1.00 91.31 198 LYS A N 1
ATOM 1609 C CA . LYS A 1 198 ? -0.907 -6.187 -20.999 1.00 91.31 198 LYS A CA 1
ATOM 1610 C C . LYS A 1 198 ? -2.018 -7.179 -21.335 1.00 91.31 198 LYS A C 1
ATOM 1612 O O . LYS A 1 198 ? -3.139 -7.011 -20.860 1.00 91.31 198 LYS A O 1
ATOM 1617 N N . GLU A 1 199 ? -1.719 -8.190 -22.145 1.00 92.94 199 GLU A N 1
ATOM 1618 C CA . GLU A 1 199 ? -2.741 -9.105 -22.644 1.00 92.94 199 GLU A CA 1
ATOM 1619 C C . GLU A 1 199 ? -3.189 -10.109 -21.579 1.00 92.94 199 GLU A C 1
ATOM 1621 O O . GLU A 1 199 ? -2.374 -10.633 -20.812 1.00 92.94 199 GLU A O 1
ATOM 1626 N N . ARG A 1 200 ? -4.495 -10.404 -21.556 1.00 94.88 200 ARG A N 1
ATOM 1627 C CA . ARG A 1 200 ? -5.121 -11.322 -20.591 1.00 94.88 200 ARG A CA 1
ATOM 1628 C C . ARG A 1 200 ? -4.375 -12.654 -20.504 1.00 94.88 200 ARG A C 1
ATOM 1630 O O . ARG A 1 200 ? -4.065 -13.102 -19.402 1.00 94.88 200 ARG A O 1
ATOM 1637 N N . ASP A 1 201 ? -4.056 -13.250 -21.648 1.00 95.56 201 ASP A N 1
ATOM 1638 C CA . ASP A 1 201 ? -3.395 -14.555 -21.724 1.00 95.56 201 ASP A CA 1
ATOM 1639 C C . ASP A 1 201 ? -1.988 -14.540 -21.118 1.00 95.56 201 ASP A C 1
ATOM 1641 O O . ASP A 1 201 ? -1.532 -15.546 -20.572 1.00 95.56 201 ASP A O 1
ATOM 1645 N N . PHE A 1 202 ? -1.274 -13.415 -21.207 1.00 92.12 202 PHE A N 1
ATOM 1646 C CA . PHE A 1 202 ? 0.043 -13.271 -20.589 1.00 92.12 202 PHE A CA 1
ATOM 1647 C C . PHE A 1 202 ? -0.078 -13.118 -19.077 1.00 92.12 202 PHE A C 1
ATOM 1649 O O . PHE A 1 202 ? 0.649 -13.782 -18.339 1.00 92.12 202 PHE A O 1
ATOM 1656 N N . ILE A 1 203 ? -1.030 -12.305 -18.616 1.00 92.50 203 ILE A N 1
ATOM 1657 C CA . ILE A 1 203 ? -1.308 -12.122 -17.188 1.00 92.50 203 ILE A CA 1
ATOM 1658 C C . ILE A 1 203 ? -1.702 -13.460 -16.551 1.00 92.50 203 ILE A C 1
ATOM 1660 O O . ILE A 1 203 ? -1.158 -13.834 -15.513 1.00 92.50 203 ILE A O 1
ATOM 1664 N N . GLU A 1 204 ? -2.590 -14.221 -17.195 1.00 93.94 204 GLU A N 1
ATOM 1665 C CA . GLU A 1 204 ? -3.000 -15.544 -16.724 1.00 93.94 204 GLU A CA 1
ATOM 1666 C C . GLU A 1 204 ? -1.811 -16.506 -16.623 1.00 93.94 204 GLU A C 1
ATOM 1668 O O . GLU A 1 204 ? -1.646 -17.168 -15.597 1.00 93.94 204 GLU A O 1
ATOM 1673 N N . ARG A 1 205 ? -0.946 -16.561 -17.645 1.00 91.81 205 ARG A N 1
ATOM 1674 C CA . ARG A 1 205 ? 0.257 -17.406 -17.607 1.00 91.81 205 ARG A CA 1
ATOM 1675 C C . ARG A 1 205 ? 1.177 -17.015 -16.456 1.00 91.81 205 ARG A C 1
ATOM 1677 O O . ARG A 1 205 ? 1.604 -17.906 -15.728 1.00 91.81 205 ARG A O 1
ATOM 1684 N N . VAL A 1 206 ? 1.451 -15.725 -16.257 1.00 90.38 206 VAL A N 1
ATOM 1685 C CA . VAL A 1 206 ? 2.294 -15.248 -15.146 1.00 90.38 206 VAL A CA 1
ATOM 1686 C C . VAL A 1 206 ? 1.698 -15.659 -13.798 1.00 90.38 206 VAL A C 1
ATOM 1688 O O . VAL A 1 206 ? 2.405 -16.210 -12.957 1.00 90.38 206 VAL A O 1
ATOM 1691 N N . LEU A 1 207 ? 0.391 -15.465 -13.611 1.00 89.75 207 LEU A N 1
ATOM 1692 C CA . LEU A 1 207 ? -0.294 -15.810 -12.366 1.00 89.75 207 LEU A CA 1
ATOM 1693 C C . LEU A 1 207 ? -0.322 -17.318 -12.095 1.00 89.75 207 LEU A C 1
ATOM 1695 O O . LEU A 1 207 ? -0.068 -17.738 -10.967 1.00 89.75 207 LEU A O 1
ATOM 1699 N N . ARG A 1 208 ? -0.579 -18.146 -13.115 1.00 91.12 208 ARG A N 1
ATOM 1700 C CA . ARG A 1 208 ? -0.611 -19.614 -12.974 1.00 91.12 208 ARG A CA 1
ATOM 1701 C C . ARG A 1 208 ? 0.754 -20.231 -12.685 1.00 91.12 208 ARG A C 1
ATOM 1703 O O . ARG A 1 208 ? 0.805 -21.286 -12.067 1.00 91.12 208 ARG A O 1
ATOM 1710 N N . HIS A 1 209 ? 1.836 -19.587 -13.121 1.00 89.69 209 HIS A N 1
ATOM 1711 C CA . HIS A 1 209 ? 3.207 -20.039 -12.861 1.00 89.69 209 HIS A CA 1
ATOM 1712 C C . HIS A 1 209 ? 3.812 -19.417 -11.595 1.00 89.69 209 HIS A C 1
ATOM 1714 O O . HIS A 1 209 ? 5.006 -19.583 -11.340 1.00 89.69 209 HIS A O 1
ATOM 1720 N N . SER A 1 210 ? 3.018 -18.700 -10.792 1.00 83.12 210 SER A N 1
ATOM 1721 C CA . SER A 1 210 ? 3.483 -18.248 -9.484 1.00 83.12 210 SER A CA 1
ATOM 1722 C C . SER A 1 210 ? 3.799 -19.457 -8.592 1.00 83.12 210 SER A C 1
ATOM 1724 O O . SER A 1 210 ? 3.068 -20.446 -8.558 1.00 83.12 210 SER A O 1
ATOM 1726 N N . GLY A 1 211 ? 4.947 -19.411 -7.911 1.00 85.75 211 GLY A N 1
ATOM 1727 C CA . GLY A 1 211 ? 5.333 -20.463 -6.973 1.00 85.75 211 GLY A CA 1
ATOM 1728 C C . GLY A 1 211 ? 4.429 -20.484 -5.737 1.00 85.75 211 GLY A C 1
ATOM 1729 O O . GLY A 1 211 ? 3.627 -19.578 -5.523 1.00 85.75 211 GLY A O 1
ATOM 1730 N N . LYS A 1 212 ? 4.6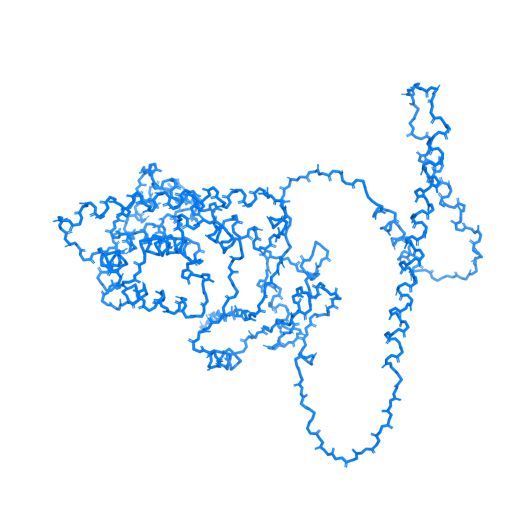24 -21.483 -4.864 1.00 90.25 212 LYS A N 1
ATOM 1731 C CA . LYS A 1 212 ? 3.896 -21.619 -3.583 1.00 90.25 212 LYS A CA 1
ATOM 1732 C C . LYS A 1 212 ? 3.872 -20.321 -2.762 1.00 90.25 212 LYS A C 1
ATOM 1734 O O . LYS A 1 212 ? 2.885 -20.029 -2.096 1.00 90.25 212 LYS A O 1
ATOM 1739 N N . TYR A 1 213 ? 4.964 -19.563 -2.819 1.00 92.06 213 TYR A N 1
ATOM 1740 C CA . TYR A 1 213 ? 5.105 -18.258 -2.188 1.00 92.06 213 TYR A CA 1
ATOM 1741 C C . TYR A 1 213 ? 5.350 -17.216 -3.286 1.00 92.06 213 TYR A C 1
ATOM 1743 O O . TYR A 1 213 ? 6.476 -17.132 -3.790 1.00 92.06 213 TYR A O 1
ATOM 1751 N N . PRO A 1 214 ? 4.316 -16.467 -3.714 1.00 88.44 214 PRO A N 1
ATOM 1752 C CA . PRO A 1 214 ? 4.482 -15.374 -4.661 1.00 88.44 214 PRO A CA 1
ATOM 1753 C C . PRO A 1 214 ? 5.494 -14.357 -4.131 1.00 88.44 214 PRO A C 1
ATOM 1755 O O . PRO A 1 214 ? 5.462 -14.008 -2.955 1.00 88.44 214 PRO A O 1
ATOM 1758 N N . ILE A 1 215 ? 6.389 -13.889 -5.002 1.00 85.25 215 ILE A N 1
ATOM 1759 C CA . ILE A 1 215 ? 7.418 -12.914 -4.636 1.00 85.25 215 ILE A CA 1
ATOM 1760 C C . ILE A 1 215 ? 7.013 -11.542 -5.156 1.00 85.25 215 ILE A C 1
ATOM 1762 O O . ILE A 1 215 ? 6.790 -11.360 -6.355 1.00 85.25 215 ILE A O 1
ATOM 1766 N N . ARG A 1 216 ? 6.985 -10.565 -4.255 1.00 85.62 216 ARG A N 1
ATOM 1767 C CA . ARG A 1 216 ? 6.857 -9.144 -4.579 1.00 85.62 216 ARG A CA 1
ATOM 1768 C C . ARG A 1 216 ? 8.013 -8.408 -3.907 1.00 85.62 216 ARG A C 1
ATOM 1770 O O . ARG A 1 216 ? 8.167 -8.566 -2.708 1.00 85.62 216 ARG A O 1
ATOM 1777 N N . PRO A 1 217 ? 8.815 -7.593 -4.607 1.00 81.25 217 PRO A N 1
ATOM 1778 C CA . PRO A 1 217 ? 9.846 -6.804 -3.941 1.00 81.25 217 PRO A CA 1
ATOM 1779 C C . PRO A 1 217 ? 9.265 -5.996 -2.770 1.00 81.25 217 PRO A C 1
ATOM 1781 O O . PRO A 1 217 ? 8.238 -5.332 -2.958 1.00 81.25 217 PRO A O 1
ATOM 1784 N N . PRO A 1 218 ? 9.887 -6.043 -1.580 1.00 85.75 218 PRO A N 1
ATOM 1785 C CA . PRO A 1 218 ? 9.426 -5.266 -0.441 1.00 85.75 218 PRO A CA 1
ATOM 1786 C C . PRO A 1 218 ? 9.569 -3.770 -0.714 1.00 85.75 218 PRO A C 1
ATOM 1788 O O . PRO A 1 218 ? 10.419 -3.336 -1.500 1.00 85.75 218 PRO A O 1
ATOM 1791 N N . ASN A 1 219 ? 8.799 -2.960 0.011 1.00 88.62 219 ASN A N 1
ATOM 1792 C CA . ASN A 1 219 ? 9.160 -1.563 0.159 1.00 88.62 219 ASN A CA 1
ATOM 1793 C C . ASN A 1 219 ? 10.454 -1.487 0.986 1.00 88.62 219 ASN A C 1
ATOM 1795 O O . ASN A 1 219 ? 10.457 -1.739 2.192 1.00 88.62 219 ASN A O 1
ATOM 1799 N N . GLU A 1 220 ? 11.568 -1.166 0.323 1.00 88.75 220 GLU A N 1
ATOM 1800 C CA . GLU A 1 220 ? 12.896 -1.206 0.938 1.00 88.75 220 GLU A CA 1
ATOM 1801 C C . GLU A 1 220 ? 13.022 -0.293 2.163 1.00 88.75 220 GLU A C 1
ATOM 1803 O O . GLU A 1 220 ? 13.739 -0.657 3.094 1.00 88.75 220 GLU A O 1
ATOM 1808 N N . VAL A 1 221 ? 12.350 0.868 2.186 1.00 92.00 221 VAL A N 1
ATOM 1809 C CA . VAL A 1 221 ? 12.451 1.783 3.334 1.00 92.00 221 VAL A CA 1
ATOM 1810 C C . VAL A 1 221 ? 11.731 1.211 4.555 1.00 92.00 221 VAL A C 1
ATOM 1812 O O . VAL A 1 221 ? 12.282 1.229 5.655 1.00 92.00 221 VAL A O 1
ATOM 1815 N N . THR A 1 222 ? 10.563 0.595 4.352 1.00 93.25 222 THR A N 1
ATOM 1816 C CA . THR A 1 222 ? 9.815 -0.084 5.416 1.00 93.25 222 THR A CA 1
ATOM 1817 C C . THR A 1 222 ? 10.579 -1.295 5.931 1.00 93.25 222 THR A C 1
ATOM 1819 O O . THR A 1 222 ? 10.753 -1.444 7.139 1.00 93.25 222 THR A O 1
ATOM 1822 N N . ALA A 1 223 ? 11.096 -2.131 5.026 1.00 93.31 223 ALA A N 1
ATOM 1823 C CA . ALA A 1 223 ? 11.893 -3.294 5.399 1.00 93.31 223 ALA A CA 1
ATOM 1824 C C . ALA A 1 223 ? 13.156 -2.890 6.179 1.00 93.31 223 ALA A C 1
ATOM 1826 O O . ALA A 1 223 ? 13.482 -3.512 7.187 1.00 93.31 223 ALA A O 1
ATOM 1827 N N . ASN A 1 224 ? 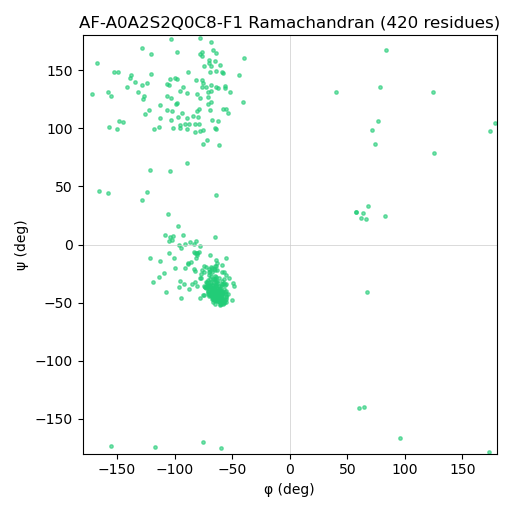13.851 -1.829 5.753 1.00 93.62 224 ASN A N 1
ATOM 1828 C CA . ASN A 1 224 ? 15.035 -1.330 6.448 1.00 93.62 224 ASN A CA 1
ATOM 1829 C C . ASN A 1 224 ? 14.711 -0.829 7.864 1.00 93.62 224 ASN A C 1
ATOM 1831 O O . ASN A 1 224 ? 15.379 -1.245 8.809 1.00 93.62 224 ASN A O 1
ATOM 1835 N N . TYR A 1 225 ? 13.671 -0.005 8.016 1.00 95.00 225 TYR A N 1
ATOM 1836 C CA . TYR A 1 225 ? 13.246 0.497 9.323 1.00 95.00 225 TYR A CA 1
ATOM 1837 C C . TYR A 1 225 ? 12.838 -0.644 10.264 1.00 95.00 225 TYR A C 1
ATOM 1839 O O . TYR A 1 225 ? 13.379 -0.739 11.366 1.00 95.00 225 TYR A O 1
ATOM 1847 N N . ARG A 1 226 ? 11.962 -1.559 9.829 1.00 96.12 226 ARG A N 1
ATOM 1848 C CA . ARG A 1 226 ? 11.475 -2.654 10.688 1.00 96.12 226 ARG A CA 1
ATOM 1849 C C . ARG A 1 226 ? 12.596 -3.599 11.119 1.00 96.12 226 ARG A C 1
ATOM 1851 O O . ARG A 1 226 ? 12.683 -3.930 12.296 1.00 96.12 226 ARG A O 1
ATOM 1858 N N . ASN A 1 227 ? 13.527 -3.927 10.219 1.00 95.25 227 ASN A N 1
ATOM 1859 C CA . ASN A 1 227 ? 14.716 -4.719 10.562 1.00 95.25 227 ASN A CA 1
ATOM 1860 C C . ASN A 1 227 ? 15.643 -4.010 11.566 1.00 95.25 227 ASN A C 1
ATOM 1862 O O . ASN A 1 227 ? 16.346 -4.674 12.323 1.00 95.25 227 ASN A O 1
ATOM 1866 N N . SER A 1 228 ? 15.655 -2.672 11.585 1.00 95.19 228 SER A N 1
ATOM 1867 C CA . SER A 1 228 ? 16.429 -1.887 12.558 1.00 95.19 228 SER A CA 1
ATOM 1868 C C . SER A 1 228 ? 15.756 -1.759 13.931 1.00 95.19 228 SER A C 1
ATOM 1870 O O . SER A 1 228 ? 16.387 -1.277 14.870 1.00 95.19 228 SER A O 1
ATOM 1872 N N . ARG A 1 229 ? 14.493 -2.192 14.060 1.00 96.25 229 ARG A N 1
ATOM 1873 C CA . ARG A 1 229 ? 13.669 -2.076 15.272 1.00 96.25 229 ARG A CA 1
ATOM 1874 C C . ARG A 1 229 ? 13.196 -3.448 15.771 1.00 96.25 229 ARG A C 1
ATOM 1876 O O . ARG A 1 229 ? 11.990 -3.706 15.805 1.00 96.25 229 ARG A O 1
ATOM 1883 N N . PRO A 1 230 ? 14.117 -4.341 16.189 1.00 95.75 230 PRO A N 1
ATOM 1884 C CA . PRO A 1 230 ? 13.746 -5.641 16.745 1.00 95.75 230 PRO A CA 1
ATOM 1885 C C . PRO A 1 230 ? 12.956 -5.513 18.057 1.00 95.75 230 PRO A C 1
ATOM 1887 O O . PRO A 1 230 ? 12.258 -6.444 18.443 1.00 95.75 230 PRO A O 1
ATOM 1890 N N . ASP A 1 231 ? 13.014 -4.361 18.734 1.00 95.50 231 ASP A N 1
ATOM 1891 C CA . ASP A 1 231 ? 12.148 -4.018 19.868 1.00 95.50 231 ASP A CA 1
ATOM 1892 C C . ASP A 1 231 ? 10.657 -3.979 19.484 1.00 95.50 231 ASP A C 1
ATOM 1894 O O . ASP A 1 231 ? 9.802 -4.282 20.313 1.00 95.50 231 ASP A O 1
ATOM 1898 N N . ARG A 1 232 ? 10.345 -3.655 18.222 1.00 95.00 232 ARG A N 1
ATOM 1899 C CA . ARG A 1 232 ? 8.978 -3.435 17.718 1.00 95.00 232 ARG A CA 1
ATOM 1900 C C . ARG A 1 232 ? 8.509 -4.477 16.711 1.00 95.00 232 ARG A C 1
ATOM 1902 O O . ARG A 1 232 ? 7.315 -4.738 16.633 1.00 95.00 232 ARG A O 1
ATOM 1909 N N . TYR A 1 233 ? 9.421 -5.089 15.960 1.00 96.56 233 TYR A N 1
ATOM 1910 C CA . TYR A 1 233 ? 9.087 -5.983 14.852 1.00 96.56 233 TYR A CA 1
ATOM 1911 C C . TYR A 1 233 ? 9.923 -7.261 14.895 1.00 96.56 233 TYR A C 1
ATOM 1913 O O . TYR A 1 233 ? 11.122 -7.216 15.163 1.00 96.56 233 TYR A O 1
ATOM 1921 N N . THR A 1 234 ? 9.308 -8.409 14.600 1.00 96.31 234 THR A N 1
ATOM 1922 C CA . THR A 1 234 ? 10.057 -9.671 14.426 1.00 96.31 234 THR A CA 1
ATOM 1923 C C . THR A 1 234 ? 10.481 -9.906 12.974 1.00 96.31 234 THR A C 1
ATOM 1925 O O . THR A 1 234 ? 11.396 -10.681 12.710 1.00 96.31 234 THR A O 1
ATOM 1928 N N . ASN A 1 235 ? 9.804 -9.239 12.035 1.00 95.44 235 ASN A N 1
ATOM 1929 C CA . ASN A 1 235 ? 9.950 -9.372 10.588 1.00 95.44 235 ASN A CA 1
ATOM 1930 C C . ASN A 1 235 ? 9.486 -8.076 9.887 1.00 95.44 235 ASN A C 1
ATOM 1932 O O . ASN A 1 235 ? 9.170 -7.081 10.542 1.00 95.44 235 ASN A O 1
ATOM 1936 N N . THR A 1 236 ? 9.427 -8.061 8.552 1.00 94.69 236 THR A N 1
ATOM 1937 C CA . THR A 1 236 ? 9.072 -6.846 7.791 1.00 94.69 236 THR A CA 1
ATOM 1938 C C . THR A 1 236 ? 7.560 -6.591 7.659 1.00 94.69 236 THR A C 1
ATOM 1940 O O . THR A 1 236 ? 7.147 -5.570 7.097 1.00 94.69 236 THR A O 1
ATOM 1943 N N . GLY A 1 237 ? 6.722 -7.453 8.240 1.00 93.12 237 GLY A N 1
ATOM 1944 C CA . GLY A 1 237 ? 5.258 -7.390 8.235 1.00 93.12 237 GLY A CA 1
ATOM 1945 C C . GLY A 1 237 ? 4.616 -7.989 6.984 1.00 93.12 237 GLY A C 1
ATOM 1946 O O . GLY A 1 237 ? 5.275 -8.245 5.977 1.00 93.12 237 GLY A O 1
ATOM 1947 N N . LEU A 1 238 ? 3.300 -8.205 7.035 1.00 91.88 238 LEU A N 1
ATOM 1948 C CA . LEU A 1 238 ? 2.545 -8.977 6.040 1.00 91.88 238 LEU A CA 1
ATOM 1949 C C . LEU A 1 238 ? 2.712 -8.449 4.605 1.00 91.88 238 LEU A C 1
ATOM 1951 O O . LEU A 1 238 ? 2.715 -9.232 3.656 1.00 91.88 238 LEU A O 1
ATOM 1955 N N . VAL A 1 239 ? 2.830 -7.130 4.438 1.00 89.06 239 VAL A N 1
ATOM 1956 C CA . VAL A 1 239 ? 2.893 -6.488 3.113 1.00 89.06 239 VAL A CA 1
ATOM 1957 C C . VAL A 1 239 ? 4.274 -6.608 2.457 1.00 89.06 239 VAL A C 1
ATOM 1959 O O . VAL A 1 239 ? 4.360 -6.606 1.226 1.00 89.06 239 VAL A O 1
ATOM 1962 N N . ASN A 1 240 ? 5.341 -6.699 3.255 1.00 91.38 240 ASN A N 1
ATOM 1963 C CA . ASN A 1 240 ? 6.727 -6.660 2.772 1.00 91.38 240 ASN A CA 1
ATOM 1964 C C . ASN A 1 240 ? 7.440 -8.013 2.881 1.00 91.38 240 ASN A C 1
ATOM 1966 O O . ASN A 1 240 ? 8.371 -8.272 2.117 1.00 91.38 240 ASN A O 1
ATOM 1970 N N . GLU A 1 241 ? 6.996 -8.884 3.781 1.00 93.94 241 GLU A N 1
ATOM 1971 C CA . GLU A 1 241 ? 7.642 -10.166 4.026 1.00 93.94 241 GLU A CA 1
ATOM 1972 C C . GLU A 1 241 ? 7.460 -11.133 2.853 1.00 93.94 241 GLU A C 1
ATOM 1974 O O . GLU A 1 241 ? 6.510 -11.011 2.078 1.00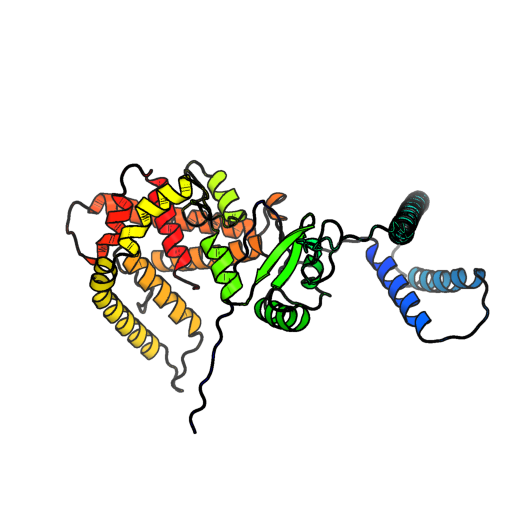 93.94 241 GLU A O 1
ATOM 1979 N N . GLN A 1 242 ? 8.364 -12.107 2.713 1.00 92.19 242 GLN A N 1
ATOM 1980 C CA . GLN A 1 242 ? 8.350 -13.068 1.604 1.00 92.19 242 GLN A CA 1
ATOM 1981 C C . GLN A 1 242 ? 8.425 -14.518 2.101 1.00 92.19 242 GLN A C 1
ATOM 1983 O O . GLN A 1 242 ? 8.713 -14.799 3.265 1.00 92.19 242 GLN A O 1
ATOM 1988 N N . GLY A 1 243 ? 8.187 -15.470 1.196 1.00 93.56 243 GLY A N 1
ATOM 1989 C CA . GLY A 1 243 ? 8.421 -16.888 1.470 1.00 93.56 243 GLY A CA 1
ATOM 1990 C C . GLY A 1 243 ? 7.520 -17.461 2.567 1.00 93.56 243 GLY A C 1
ATOM 1991 O O . GLY A 1 243 ? 6.323 -17.183 2.631 1.00 93.56 243 GLY A O 1
ATOM 1992 N N . GLU A 1 244 ? 8.099 -18.303 3.421 1.00 95.56 244 GLU A N 1
ATOM 1993 C CA . GLU A 1 244 ? 7.355 -19.037 4.451 1.00 95.56 244 GLU A CA 1
ATOM 1994 C C . GLU A 1 244 ? 6.846 -18.140 5.580 1.00 95.56 244 GLU A C 1
ATOM 1996 O O . GLU A 1 244 ? 5.739 -18.362 6.072 1.00 95.56 244 GLU A O 1
ATOM 2001 N N . ILE A 1 245 ? 7.609 -17.108 5.957 1.00 94.81 245 ILE A N 1
ATOM 2002 C CA . ILE A 1 245 ? 7.205 -16.160 7.005 1.00 94.81 245 ILE A CA 1
ATOM 2003 C C . ILE A 1 245 ? 5.962 -15.399 6.541 1.00 94.81 245 ILE A C 1
ATOM 2005 O O . ILE A 1 245 ? 4.958 -15.368 7.255 1.00 94.81 245 ILE A O 1
ATOM 2009 N N . TRP A 1 246 ? 5.980 -14.885 5.306 1.00 95.31 246 TRP A N 1
ATOM 2010 C CA . TRP A 1 246 ? 4.803 -14.282 4.681 1.00 95.31 246 TRP A CA 1
ATOM 2011 C C . TRP A 1 246 ? 3.607 -15.230 4.669 1.00 95.31 246 TRP A C 1
ATOM 2013 O O . TRP A 1 246 ? 2.511 -14.836 5.058 1.00 95.31 246 TRP A O 1
ATOM 2023 N N . ALA A 1 247 ? 3.805 -16.487 4.265 1.00 95.19 247 ALA A N 1
ATOM 2024 C CA . ALA A 1 247 ? 2.715 -17.453 4.207 1.00 95.19 247 ALA A CA 1
ATOM 2025 C C . ALA A 1 247 ? 2.122 -17.739 5.592 1.00 95.19 247 ALA A C 1
ATOM 2027 O O . ALA A 1 247 ? 0.904 -17.814 5.731 1.00 95.19 247 ALA A O 1
ATOM 2028 N N . ASN A 1 248 ? 2.962 -17.857 6.623 1.00 95.75 248 ASN A N 1
ATOM 2029 C CA . ASN A 1 248 ? 2.522 -18.030 8.005 1.00 95.75 248 ASN A CA 1
ATOM 2030 C C . ASN A 1 248 ? 1.701 -16.823 8.493 1.00 95.75 248 ASN A C 1
ATOM 2032 O O . ASN A 1 248 ? 0.607 -17.011 9.026 1.00 95.75 248 ASN A O 1
ATOM 2036 N N . LEU A 1 249 ? 2.180 -15.597 8.254 1.00 95.62 249 LEU A N 1
ATOM 2037 C CA . LEU A 1 249 ? 1.441 -14.369 8.570 1.00 95.62 249 LEU A CA 1
ATOM 2038 C C . LEU A 1 249 ? 0.106 -14.318 7.811 1.00 95.62 249 LEU A C 1
ATOM 2040 O O . LEU A 1 249 ? -0.949 -14.148 8.420 1.00 95.62 249 LEU A O 1
ATOM 2044 N N . ARG A 1 250 ? 0.129 -14.536 6.490 1.00 94.38 250 ARG A N 1
ATOM 2045 C CA . ARG A 1 250 ? -1.049 -14.499 5.609 1.00 94.38 250 ARG A CA 1
ATOM 2046 C C . ARG A 1 250 ? -2.113 -15.502 6.044 1.00 94.38 250 ARG A C 1
ATOM 2048 O O . ARG A 1 250 ? -3.280 -15.134 6.158 1.00 94.38 250 ARG A O 1
ATOM 2055 N N . ASN A 1 251 ? -1.712 -16.740 6.325 1.00 94.25 251 ASN A N 1
ATOM 2056 C CA . ASN A 1 251 ? -2.623 -17.810 6.726 1.00 94.25 251 ASN A CA 1
ATOM 2057 C C . ASN A 1 251 ? -3.297 -17.544 8.073 1.00 94.25 251 ASN A C 1
ATOM 2059 O O . ASN A 1 251 ? -4.411 -18.009 8.282 1.00 94.25 251 ASN A O 1
ATOM 2063 N N . LYS A 1 252 ? -2.645 -16.814 8.982 1.00 94.56 252 LYS A N 1
ATOM 2064 C CA . LYS A 1 252 ? -3.194 -16.526 10.314 1.00 94.56 252 LYS A CA 1
ATOM 2065 C C . LYS A 1 252 ? -3.992 -15.225 10.370 1.00 94.56 252 LYS A C 1
ATOM 2067 O O . LYS A 1 252 ? -4.968 -15.158 11.101 1.00 94.56 252 LYS A O 1
ATOM 2072 N N . LEU A 1 253 ? -3.594 -14.205 9.608 1.00 92.94 253 LEU A N 1
ATOM 2073 C CA . LEU A 1 253 ? -4.122 -12.842 9.756 1.00 92.94 253 LEU A CA 1
ATOM 2074 C C . LEU A 1 253 ? -5.211 -12.471 8.740 1.00 92.94 253 LEU A C 1
ATOM 2076 O O . LEU A 1 253 ? -5.931 -11.501 8.951 1.00 92.94 253 LEU A O 1
ATOM 2080 N N . THR A 1 254 ? -5.305 -13.170 7.606 1.00 91.00 254 THR A N 1
ATOM 2081 C CA . THR A 1 254 ? -6.230 -12.822 6.507 1.00 91.00 254 THR A CA 1
ATOM 2082 C C . THR A 1 254 ? -7.579 -13.561 6.501 1.00 91.00 254 THR A C 1
ATOM 2084 O O . THR A 1 254 ? -8.544 -12.956 6.022 1.00 91.00 254 THR A O 1
ATOM 2087 N N . PRO A 1 255 ? -7.714 -14.822 6.972 1.00 90.69 255 PRO A N 1
ATOM 2088 C CA . PRO A 1 255 ? -8.973 -15.557 6.820 1.00 90.69 255 PRO A CA 1
ATOM 2089 C C . PRO A 1 255 ? -10.197 -14.834 7.387 1.00 90.69 255 PRO A C 1
ATOM 2091 O O . PRO A 1 255 ? -11.207 -14.748 6.697 1.00 90.69 255 PRO A O 1
ATOM 2094 N N . GLU A 1 256 ? -10.090 -14.251 8.584 1.00 87.31 256 GLU A N 1
ATOM 2095 C CA . GLU A 1 256 ? -11.200 -13.508 9.192 1.00 87.31 256 GLU A CA 1
ATOM 2096 C C . GLU A 1 256 ? -11.534 -12.242 8.394 1.00 87.31 256 GLU A C 1
ATOM 2098 O O . GLU A 1 256 ? -12.686 -12.017 8.041 1.00 87.31 256 GLU A O 1
ATOM 2103 N N . LEU A 1 257 ? -10.519 -11.464 8.001 1.00 86.19 257 LEU A N 1
ATOM 2104 C CA . LEU A 1 257 ? -10.696 -10.234 7.219 1.00 86.19 257 LEU A CA 1
ATOM 2105 C C . LEU A 1 257 ? -11.428 -10.469 5.885 1.00 86.19 257 LEU A C 1
ATOM 2107 O O . LEU A 1 257 ? -12.160 -9.608 5.409 1.00 86.19 257 LEU A O 1
ATOM 2111 N N . THR A 1 258 ? -11.215 -11.631 5.264 1.00 88.00 258 THR A N 1
ATOM 2112 C CA . THR A 1 258 ? -11.781 -11.977 3.946 1.00 88.00 258 THR A CA 1
ATOM 2113 C C . THR A 1 258 ? -12.985 -12.913 4.027 1.00 88.00 258 THR A C 1
ATOM 2115 O O . THR A 1 258 ? -13.522 -13.331 2.998 1.00 88.00 258 THR A O 1
ATOM 2118 N N . SER A 1 259 ? -13.434 -13.242 5.239 1.00 90.44 259 SER A N 1
ATOM 2119 C CA . SER A 1 259 ? -14.546 -14.156 5.458 1.00 90.44 259 SER A CA 1
ATOM 2120 C C . SER A 1 259 ? -15.873 -13.512 5.039 1.00 90.44 259 SER A C 1
ATOM 2122 O O . SER A 1 259 ? -16.202 -12.409 5.486 1.00 90.44 259 SER A O 1
ATOM 2124 N N . PRO A 1 260 ? -16.715 -14.211 4.252 1.00 91.25 260 PRO A N 1
ATOM 2125 C CA . PRO A 1 260 ? -18.052 -13.727 3.920 1.00 91.25 260 PRO A CA 1
ATOM 2126 C C . PRO A 1 260 ? -18.916 -13.437 5.151 1.00 91.25 260 PRO A C 1
ATOM 2128 O O . PRO A 1 260 ? -19.785 -12.573 5.085 1.00 91.25 260 PRO A O 1
ATOM 2131 N N . ARG A 1 261 ? -18.702 -14.152 6.266 1.00 89.69 261 ARG A N 1
ATOM 2132 C CA . ARG A 1 261 ? -19.424 -13.912 7.525 1.00 89.69 261 ARG A CA 1
ATOM 2133 C C . ARG A 1 261 ? -19.076 -12.538 8.089 1.00 89.69 261 ARG A C 1
ATOM 2135 O O . ARG A 1 261 ? -19.975 -11.756 8.367 1.00 89.69 261 ARG A O 1
ATOM 2142 N N . THR A 1 262 ? -17.788 -12.250 8.205 1.00 87.62 262 THR A N 1
ATOM 2143 C CA . THR A 1 262 ? -17.257 -10.994 8.740 1.00 87.62 262 THR A CA 1
ATOM 2144 C C . THR A 1 262 ? -17.705 -9.815 7.887 1.00 87.62 262 THR A C 1
ATOM 2146 O O . THR A 1 262 ? -18.240 -8.846 8.415 1.00 87.62 262 THR A O 1
ATOM 2149 N N . ILE A 1 263 ? -17.622 -9.949 6.558 1.00 88.06 263 ILE A N 1
ATOM 2150 C CA . ILE A 1 263 ? -18.114 -8.931 5.622 1.00 88.06 263 ILE A CA 1
ATOM 2151 C C . ILE A 1 263 ? -19.615 -8.686 5.823 1.00 88.06 263 ILE A C 1
ATOM 2153 O O . ILE A 1 263 ? -20.022 -7.540 5.980 1.00 88.06 263 ILE A O 1
ATOM 2157 N N . ARG A 1 264 ? -20.447 -9.739 5.863 1.00 90.19 264 ARG A N 1
ATOM 2158 C CA . ARG A 1 264 ? -21.902 -9.589 6.067 1.00 90.19 264 ARG A CA 1
ATOM 2159 C C . ARG A 1 264 ? -22.240 -8.923 7.397 1.00 90.19 264 ARG A C 1
ATOM 2161 O O . ARG A 1 264 ? -23.134 -8.086 7.426 1.00 90.19 264 ARG A O 1
ATOM 2168 N N . ASN A 1 265 ? -21.533 -9.283 8.463 1.00 87.69 265 ASN A N 1
ATOM 2169 C CA . ASN A 1 265 ? -21.747 -8.714 9.791 1.00 87.69 2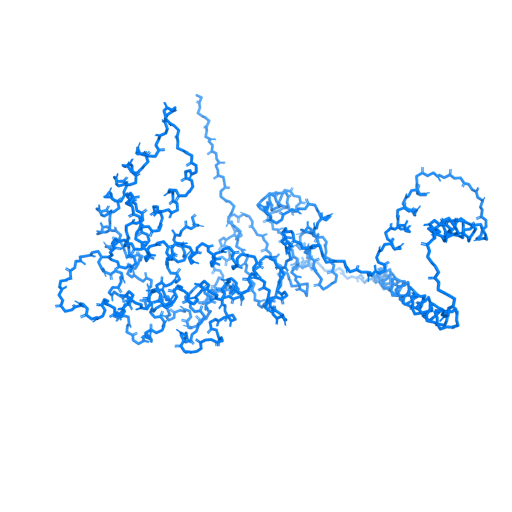65 ASN A CA 1
ATOM 2170 C C . ASN A 1 265 ? -21.286 -7.253 9.881 1.00 87.69 265 ASN A C 1
ATOM 2172 O O . ASN A 1 265 ? -21.822 -6.505 10.690 1.00 87.69 265 ASN A O 1
ATOM 2176 N N . PHE A 1 266 ? -20.328 -6.841 9.048 1.00 90.25 266 PHE A N 1
ATOM 2177 C CA . PHE A 1 266 ? -19.852 -5.462 8.984 1.00 90.25 266 PHE A CA 1
ATOM 2178 C C . PHE A 1 266 ? -20.746 -4.545 8.129 1.00 90.25 266 PHE A C 1
ATOM 2180 O O . PHE A 1 266 ? -20.754 -3.337 8.341 1.00 90.25 266 PHE A O 1
ATOM 2187 N N . LEU A 1 267 ? -21.541 -5.085 7.194 1.00 91.06 267 LEU A N 1
ATOM 2188 C CA . LEU A 1 267 ? -22.400 -4.280 6.306 1.00 91.06 267 LEU A CA 1
ATOM 2189 C C . LEU A 1 267 ? -23.340 -3.291 7.029 1.00 91.06 267 LEU A C 1
ATOM 2191 O O . LEU A 1 267 ? -23.452 -2.163 6.548 1.00 91.06 267 LEU A O 1
ATOM 2195 N N . PRO A 1 268 ? -24.013 -3.643 8.145 1.00 92.50 268 PRO A N 1
ATOM 2196 C CA . PRO A 1 268 ? -24.832 -2.681 8.882 1.00 92.50 268 PRO A CA 1
ATOM 2197 C C . PRO A 1 268 ? -24.030 -1.473 9.375 1.00 92.50 268 PRO A C 1
ATOM 2199 O O . PRO A 1 268 ? -24.501 -0.347 9.255 1.00 92.50 268 PRO A O 1
ATOM 2202 N N . GLU A 1 269 ? -22.804 -1.695 9.854 1.00 92.81 269 GLU A N 1
ATOM 2203 C CA . GLU A 1 269 ? -21.912 -0.623 10.307 1.00 92.81 269 GLU A CA 1
ATOM 2204 C C . GLU A 1 269 ? -21.481 0.268 9.133 1.00 92.81 269 GLU A C 1
ATOM 2206 O O . GLU A 1 269 ? -21.469 1.489 9.250 1.00 92.81 269 GLU A O 1
ATOM 2211 N N . VAL A 1 270 ? -21.222 -0.315 7.955 1.00 93.44 270 VAL A N 1
ATOM 2212 C CA . VAL A 1 270 ? -20.917 0.455 6.733 1.00 93.44 270 VAL A CA 1
ATOM 2213 C C . VAL A 1 270 ? -22.065 1.392 6.343 1.00 93.44 270 VAL A C 1
ATOM 2215 O O . VAL A 1 270 ? -21.799 2.498 5.876 1.00 93.44 270 VAL A O 1
ATOM 2218 N N . ASN A 1 271 ? -23.327 0.994 6.546 1.00 95.88 271 ASN A N 1
ATOM 2219 C CA . ASN A 1 271 ? -24.466 1.883 6.287 1.00 95.88 271 ASN A CA 1
ATOM 2220 C C . ASN A 1 271 ? -24.461 3.093 7.231 1.00 95.88 271 ASN A C 1
ATOM 2222 O O . ASN A 1 271 ? -24.642 4.213 6.766 1.00 95.88 271 ASN A O 1
ATOM 2226 N N . LEU A 1 272 ? -24.178 2.882 8.521 1.00 95.75 272 LEU A N 1
ATOM 2227 C CA . LEU A 1 272 ? -24.064 3.977 9.491 1.00 95.75 272 LEU A CA 1
ATOM 2228 C C . LEU A 1 272 ? -22.920 4.931 9.124 1.00 95.75 272 LEU A C 1
ATOM 2230 O O . LEU A 1 272 ? -23.103 6.144 9.110 1.00 95.75 272 LEU A O 1
ATOM 2234 N N . LEU A 1 273 ? -21.765 4.388 8.726 1.00 95.38 273 LEU A N 1
ATOM 2235 C CA . LEU A 1 273 ? -20.637 5.187 8.240 1.00 95.38 273 LEU A CA 1
ATOM 2236 C C . LEU A 1 273 ? -20.995 6.002 6.989 1.00 95.38 273 LEU A C 1
ATOM 2238 O O . LEU A 1 273 ? -20.552 7.142 6.842 1.00 95.38 273 LEU A O 1
ATOM 2242 N N . ALA A 1 274 ? -21.797 5.441 6.082 1.00 96.94 274 ALA A N 1
ATOM 2243 C CA . ALA A 1 274 ? -22.268 6.153 4.899 1.00 96.94 274 ALA A CA 1
ATOM 2244 C C . ALA A 1 274 ? -23.233 7.295 5.261 1.00 96.94 274 ALA A C 1
ATOM 2246 O O . ALA A 1 274 ? -23.140 8.376 4.672 1.00 96.94 274 ALA A O 1
ATOM 2247 N N . ASP A 1 275 ? -24.121 7.087 6.234 1.00 97.38 275 ASP A N 1
ATOM 2248 C CA . ASP A 1 275 ? -25.028 8.122 6.737 1.00 97.38 275 ASP A CA 1
ATOM 2249 C C . ASP A 1 275 ? -24.256 9.265 7.415 1.00 97.38 275 ASP A C 1
ATOM 2251 O O . ASP A 1 275 ? -24.485 10.435 7.093 1.00 97.38 275 ASP A O 1
ATOM 2255 N N . ASP A 1 276 ? -23.270 8.942 8.255 1.00 96.19 276 ASP A N 1
ATOM 2256 C CA . ASP A 1 276 ? -22.389 9.927 8.894 1.00 96.19 276 ASP A CA 1
ATOM 2257 C C . ASP A 1 276 ? -21.577 10.715 7.864 1.00 96.19 276 ASP A C 1
ATOM 2259 O O . ASP A 1 276 ? -21.469 11.943 7.932 1.00 96.19 276 ASP A O 1
ATOM 2263 N N . PHE A 1 277 ? -21.047 10.027 6.850 1.00 96.31 277 PHE A N 1
ATOM 2264 C CA . PHE A 1 277 ? -20.350 10.675 5.748 1.00 96.31 277 PHE A CA 1
ATOM 2265 C C . PHE A 1 277 ? -21.278 11.632 4.989 1.00 96.31 277 PHE A C 1
ATOM 2267 O O . PHE A 1 277 ? -20.900 12.773 4.719 1.00 96.31 277 PHE A O 1
ATOM 2274 N N . ASN A 1 278 ? -22.511 11.220 4.688 1.00 95.94 278 ASN A N 1
ATOM 2275 C CA . ASN A 1 278 ? -23.497 12.080 4.033 1.00 95.94 278 ASN A CA 1
ATOM 2276 C C . ASN A 1 278 ? -23.839 13.312 4.881 1.00 95.94 278 ASN A C 1
ATOM 2278 O O . ASN A 1 278 ? -23.933 14.417 4.336 1.00 95.94 278 ASN A O 1
ATOM 2282 N N . ALA A 1 279 ? -23.982 13.145 6.198 1.00 95.50 279 ALA A N 1
ATOM 2283 C CA . ALA A 1 279 ? -24.219 14.242 7.129 1.00 95.50 279 ALA A CA 1
ATOM 2284 C C . ALA A 1 279 ? -23.042 15.231 7.145 1.00 95.50 279 ALA A C 1
ATOM 2286 O O . ALA A 1 279 ? -23.249 16.439 7.003 1.00 95.50 279 ALA A O 1
ATOM 2287 N N . LEU A 1 280 ? -21.807 14.731 7.220 1.00 94.12 280 LEU A N 1
ATOM 2288 C CA . LEU A 1 280 ? -20.590 15.542 7.163 1.00 94.12 280 LEU A CA 1
ATOM 2289 C C . LEU A 1 280 ? -20.483 16.322 5.844 1.00 94.12 280 LEU A C 1
ATOM 2291 O O . LEU A 1 280 ? -20.185 17.518 5.838 1.00 94.12 280 LEU A O 1
ATOM 2295 N N . ILE A 1 281 ? -20.768 15.668 4.715 1.00 95.25 281 ILE A N 1
ATOM 2296 C CA . ILE A 1 281 ? -20.789 16.310 3.397 1.00 95.25 281 ILE A CA 1
ATOM 2297 C C . ILE A 1 281 ? -21.878 17.380 3.324 1.00 95.25 281 ILE A C 1
ATOM 2299 O O . ILE A 1 281 ? -21.637 18.435 2.744 1.00 95.25 281 ILE A O 1
ATOM 2303 N N . ALA A 1 282 ? -23.061 17.147 3.897 1.00 94.12 282 ALA A N 1
ATOM 2304 C CA . ALA A 1 282 ? -24.130 18.143 3.935 1.00 94.12 282 ALA A CA 1
ATOM 2305 C C . ALA A 1 282 ? -23.725 19.393 4.733 1.00 94.12 282 ALA A C 1
ATOM 2307 O O . ALA A 1 282 ? -23.987 20.504 4.279 1.00 94.12 282 ALA A O 1
ATOM 2308 N N . GLN A 1 283 ? -23.032 19.219 5.862 1.00 93.00 283 GLN A N 1
ATOM 2309 C CA . GLN A 1 283 ? -22.520 20.321 6.687 1.00 93.00 283 GLN A CA 1
ATOM 2310 C C . GLN A 1 283 ? -21.390 21.104 6.001 1.00 93.00 283 GLN A C 1
ATOM 2312 O O . GLN A 1 283 ? -21.271 22.311 6.185 1.00 93.00 283 GLN A O 1
ATOM 2317 N N . ALA A 1 284 ? -20.566 20.432 5.193 1.00 92.56 284 ALA A N 1
ATOM 2318 C CA . ALA A 1 284 ? -19.435 21.044 4.498 1.00 92.56 284 ALA A CA 1
ATOM 2319 C C . ALA A 1 284 ? -19.811 21.811 3.213 1.00 92.56 284 ALA A C 1
ATOM 2321 O O . ALA A 1 284 ? -18.939 22.437 2.601 1.00 92.56 284 ALA A O 1
ATOM 2322 N N . ARG A 1 285 ? -21.071 21.738 2.756 1.00 94.81 285 ARG A N 1
ATOM 2323 C CA . ARG A 1 285 ? -21.525 22.436 1.542 1.00 94.81 285 ARG A CA 1
ATOM 2324 C C . ARG A 1 285 ? -21.539 23.943 1.758 1.00 94.81 285 ARG A C 1
ATOM 2326 O O . ARG A 1 285 ? -22.101 24.442 2.729 1.00 94.81 285 ARG A O 1
ATOM 2333 N N . ASP A 1 286 ? -20.970 24.670 0.803 1.00 94.00 286 ASP A N 1
ATOM 2334 C CA . ASP A 1 286 ? -21.113 26.120 0.738 1.00 94.00 286 ASP A CA 1
ATOM 2335 C C . ASP A 1 286 ? -22.480 26.541 0.164 1.00 94.00 286 ASP A C 1
ATOM 2337 O O . ASP A 1 286 ? -23.298 25.718 -0.259 1.00 94.00 286 ASP A O 1
ATOM 2341 N N . SER A 1 287 ? -22.729 27.851 0.116 1.00 94.69 287 SER A N 1
ATOM 2342 C CA . SER A 1 287 ? -23.970 28.430 -0.419 1.00 94.69 287 SER A CA 1
ATOM 2343 C C . SER A 1 287 ? -24.253 28.069 -1.883 1.00 94.69 287 SER A C 1
ATOM 2345 O O . SER A 1 287 ? -25.386 28.205 -2.335 1.00 94.69 287 SER A O 1
ATOM 2347 N N . ASN A 1 288 ? -23.244 27.610 -2.629 1.00 94.88 288 ASN A N 1
ATOM 2348 C CA . ASN A 1 288 ? -23.365 27.183 -4.021 1.00 94.88 288 ASN A CA 1
ATOM 2349 C C . ASN A 1 288 ? -23.528 25.657 -4.142 1.00 94.88 288 ASN A C 1
ATOM 2351 O O . ASN A 1 288 ? -23.329 25.108 -5.225 1.00 94.88 288 ASN A O 1
ATOM 2355 N N . ASN A 1 289 ? -23.859 24.958 -3.048 1.00 93.50 289 ASN A N 1
ATOM 2356 C CA . ASN A 1 289 ? -23.936 23.496 -2.976 1.00 93.50 289 ASN A CA 1
ATOM 2357 C C . ASN A 1 289 ? -22.623 22.791 -3.362 1.00 93.50 289 ASN A C 1
ATOM 2359 O O . ASN A 1 289 ? -22.641 21.660 -3.848 1.00 93.50 289 ASN A O 1
ATOM 2363 N N . THR A 1 290 ? -21.479 23.447 -3.153 1.00 95.62 290 THR A N 1
ATOM 2364 C CA . THR A 1 290 ? -20.160 22.900 -3.485 1.00 95.62 290 THR A CA 1
ATOM 2365 C C . THR A 1 290 ? -19.410 22.498 -2.218 1.00 95.62 290 THR A C 1
ATOM 2367 O O . THR A 1 290 ? -19.402 23.226 -1.230 1.00 95.62 290 THR A O 1
ATOM 2370 N N . VAL A 1 291 ? -18.738 21.343 -2.256 1.00 95.75 291 VAL A N 1
ATOM 2371 C CA . VAL A 1 291 ? -17.814 20.902 -1.198 1.00 95.75 291 VAL A CA 1
ATOM 2372 C C . VAL A 1 291 ? -16.383 21.036 -1.702 1.00 95.75 291 VAL A C 1
ATOM 2374 O O . VAL A 1 291 ? -15.972 20.368 -2.653 1.00 95.75 291 VAL A O 1
ATOM 2377 N N . LYS A 1 292 ? -15.605 21.915 -1.069 1.00 94.50 292 LYS A N 1
ATOM 2378 C CA . LYS A 1 292 ? -14.184 22.107 -1.393 1.00 94.50 292 LYS A CA 1
ATOM 2379 C C . LYS A 1 292 ? -13.347 21.023 -0.716 1.00 94.50 292 LYS A C 1
ATOM 2381 O O . LYS A 1 292 ? -13.607 20.661 0.421 1.00 94.50 292 LYS A O 1
ATOM 2386 N N . GLY A 1 293 ? -12.318 20.520 -1.401 1.00 92.25 293 GLY A N 1
ATOM 2387 C CA . GLY A 1 293 ? -11.404 19.529 -0.816 1.00 92.25 293 GLY A CA 1
ATOM 2388 C C . GLY A 1 293 ? -12.037 18.155 -0.560 1.00 92.25 293 GLY A C 1
ATOM 2389 O O . GLY A 1 293 ? -11.646 17.481 0.388 1.00 92.25 293 GLY A O 1
ATOM 2390 N N . PHE A 1 294 ? -12.990 17.731 -1.401 1.00 92.88 294 PHE A N 1
ATOM 2391 C CA . PHE A 1 294 ? -13.742 16.473 -1.267 1.00 92.88 294 PHE A CA 1
ATOM 2392 C C . PHE A 1 294 ? -12.869 15.221 -1.030 1.00 92.88 294 PHE A C 1
ATOM 2394 O O . PHE A 1 294 ? -13.259 14.339 -0.270 1.00 92.88 294 PHE A O 1
ATOM 2401 N N . GLU A 1 295 ? -11.660 15.171 -1.603 1.00 89.75 295 GLU A N 1
ATOM 2402 C CA . GLU A 1 295 ? -10.682 14.093 -1.370 1.00 89.75 295 GLU A CA 1
ATOM 2403 C C . GLU A 1 295 ? -10.362 13.902 0.123 1.00 89.75 295 GLU A C 1
ATOM 2405 O O . GLU A 1 295 ? -10.274 12.772 0.593 1.00 89.75 295 GLU A O 1
ATOM 2410 N N . SER A 1 296 ? -10.242 14.989 0.893 1.00 87.31 296 SER A N 1
ATOM 2411 C CA . SER A 1 296 ? -9.979 14.916 2.337 1.00 87.31 296 SER A CA 1
ATOM 2412 C C . SER A 1 296 ? -11.112 14.204 3.078 1.00 87.31 296 SER A C 1
ATOM 2414 O O . SER A 1 296 ? -10.867 13.333 3.909 1.00 87.31 296 SER A O 1
ATOM 2416 N N . TYR A 1 297 ? -12.362 14.505 2.718 1.00 90.75 297 TYR A N 1
ATOM 2417 C CA . TYR A 1 297 ? -13.533 13.836 3.282 1.00 90.75 297 TYR A CA 1
ATOM 2418 C C . TYR A 1 297 ? -13.581 12.353 2.885 1.00 90.75 297 TYR A C 1
ATOM 2420 O O . TYR A 1 297 ? -13.859 11.508 3.732 1.00 90.75 297 TYR A O 1
ATOM 2428 N N . CYS A 1 298 ? -13.238 12.013 1.638 1.00 91.44 298 CYS A N 1
ATOM 2429 C CA . CYS A 1 298 ? -13.141 10.616 1.199 1.00 91.44 298 CYS A CA 1
ATOM 2430 C C . CYS A 1 298 ? -12.072 9.845 1.987 1.00 91.44 298 CYS A C 1
ATOM 2432 O O . CYS A 1 298 ? -12.326 8.729 2.433 1.00 91.44 298 CYS A O 1
ATOM 2434 N N . ASN A 1 299 ? -10.909 10.460 2.221 1.00 88.00 299 ASN A N 1
ATOM 2435 C CA . ASN A 1 299 ? -9.841 9.865 3.027 1.00 88.00 299 ASN A CA 1
ATOM 2436 C C . ASN A 1 299 ? -10.291 9.642 4.482 1.00 88.00 299 ASN A C 1
ATOM 2438 O O . ASN A 1 299 ? -9.967 8.607 5.058 1.00 88.00 299 ASN A O 1
ATOM 2442 N N . ARG A 1 300 ? -11.067 10.572 5.065 1.00 89.44 300 ARG A N 1
ATOM 2443 C CA . ARG A 1 300 ? -11.672 10.417 6.405 1.00 89.44 300 ARG A CA 1
ATOM 2444 C C . ARG A 1 300 ? -12.637 9.230 6.458 1.00 89.44 300 ARG A C 1
ATOM 2446 O O . ARG A 1 300 ? -12.572 8.446 7.397 1.00 89.44 300 ARG A O 1
ATOM 2453 N N . MET A 1 301 ? -13.475 9.060 5.434 1.00 92.06 301 MET A N 1
ATOM 2454 C CA . MET A 1 301 ? -14.366 7.900 5.311 1.00 92.06 301 MET A CA 1
ATOM 2455 C C . MET A 1 301 ? -13.590 6.581 5.170 1.00 92.06 301 MET A C 1
ATOM 2457 O O . MET A 1 301 ? -13.882 5.616 5.879 1.00 92.06 301 MET A O 1
ATOM 2461 N N . GLY A 1 302 ? -12.563 6.534 4.316 1.00 91.56 302 GLY A N 1
ATOM 2462 C CA . GLY A 1 302 ? -11.701 5.352 4.179 1.00 91.56 302 GLY A CA 1
ATOM 2463 C C . GLY A 1 302 ? -11.010 4.974 5.494 1.00 91.56 302 GLY A C 1
ATOM 2464 O O . GLY A 1 302 ? -11.003 3.804 5.887 1.00 91.56 302 GLY A O 1
ATOM 2465 N N . LEU A 1 303 ? -10.512 5.979 6.222 1.00 89.44 303 LEU A N 1
ATOM 2466 C CA . LEU A 1 303 ? -9.932 5.827 7.556 1.00 89.44 303 LEU A CA 1
ATOM 2467 C C . LEU A 1 303 ? -10.924 5.279 8.581 1.00 89.44 303 LEU A C 1
ATOM 2469 O O . LEU A 1 303 ? -10.606 4.289 9.240 1.00 89.44 303 LEU A O 1
ATOM 2473 N N . GLU A 1 304 ? -12.105 5.892 8.710 1.00 91.56 304 GLU A N 1
ATOM 2474 C CA . GLU A 1 304 ? -13.132 5.445 9.659 1.00 91.56 304 GLU A CA 1
ATOM 2475 C C . GLU A 1 304 ? -13.564 4.016 9.345 1.00 91.56 304 GLU A C 1
ATOM 2477 O O . GLU A 1 304 ? -13.603 3.181 10.242 1.00 91.56 304 GLU A O 1
ATOM 2482 N N . SER A 1 305 ? -13.793 3.696 8.069 1.00 91.88 305 SER A N 1
ATOM 2483 C CA . SER A 1 305 ? -14.188 2.352 7.636 1.00 91.88 305 SER A CA 1
ATOM 2484 C C . SER A 1 305 ? -13.136 1.306 7.966 1.00 91.88 305 SER A C 1
ATOM 2486 O O . SER A 1 305 ? -13.445 0.266 8.548 1.00 91.88 305 SER A O 1
ATOM 2488 N N . THR A 1 306 ? -11.880 1.590 7.625 1.00 90.56 306 THR A N 1
ATOM 2489 C CA . THR A 1 306 ? -10.771 0.661 7.854 1.00 90.56 306 THR A CA 1
ATOM 2490 C C . THR A 1 306 ? -10.526 0.478 9.343 1.00 90.56 306 THR A C 1
ATOM 2492 O O . THR A 1 306 ? -10.420 -0.650 9.812 1.00 90.56 306 THR A O 1
ATOM 2495 N N . CYS A 1 307 ? -10.482 1.564 10.115 1.00 89.38 307 CYS A N 1
ATOM 2496 C CA . CYS A 1 307 ? -10.279 1.478 11.557 1.00 89.38 307 CYS A CA 1
ATOM 2497 C C . CYS A 1 307 ? -11.448 0.769 12.245 1.00 89.38 307 CYS A C 1
ATOM 2499 O O . CYS A 1 307 ? -11.208 -0.066 13.110 1.00 89.38 307 CYS A O 1
ATOM 2501 N N . THR A 1 308 ? -12.690 1.014 11.823 1.00 90.19 308 THR A N 1
ATOM 2502 C CA . THR A 1 308 ? -13.862 0.340 12.400 1.00 90.19 308 THR A CA 1
ATOM 2503 C C . THR A 1 308 ? -13.834 -1.157 12.116 1.00 90.19 308 THR A C 1
ATOM 2505 O O . THR A 1 308 ? -14.053 -1.940 13.034 1.00 90.19 308 THR A O 1
ATOM 2508 N N . LEU A 1 309 ? -13.471 -1.577 10.900 1.00 89.81 309 LEU A N 1
ATOM 2509 C CA . LEU A 1 309 ? -13.323 -2.997 10.574 1.00 89.81 309 LEU A CA 1
ATOM 2510 C C . LEU A 1 309 ? -12.162 -3.651 11.338 1.00 89.81 309 LEU A C 1
ATOM 2512 O O . LEU A 1 309 ? -12.321 -4.729 11.900 1.00 89.81 309 LEU A O 1
ATOM 2516 N N . ILE A 1 310 ? -10.986 -3.018 11.346 1.00 89.56 310 ILE A N 1
ATOM 2517 C CA . ILE A 1 310 ? -9.748 -3.621 11.863 1.00 89.56 310 ILE A CA 1
ATOM 2518 C C . ILE A 1 310 ? -9.656 -3.557 13.385 1.00 89.56 310 ILE A C 1
ATOM 2520 O O . ILE A 1 310 ? -9.122 -4.484 13.984 1.00 89.56 310 ILE A O 1
ATOM 2524 N N . LEU A 1 311 ? -10.147 -2.484 14.009 1.00 86.31 311 LEU A N 1
ATOM 2525 C CA . LEU A 1 311 ? -10.101 -2.261 15.460 1.00 86.31 311 LEU A CA 1
ATOM 2526 C C . LEU A 1 311 ? -11.432 -2.579 16.150 1.00 86.31 311 LEU A C 1
ATOM 2528 O O . LEU A 1 311 ? -11.494 -2.621 17.379 1.00 86.31 311 LEU A O 1
ATOM 2532 N N . GLY A 1 312 ? -12.503 -2.778 15.378 1.00 83.38 312 GLY A N 1
ATOM 2533 C CA . GLY A 1 312 ? -13.841 -3.033 15.902 1.00 83.38 312 GLY A CA 1
ATOM 2534 C C . GLY A 1 312 ? -14.448 -1.847 16.651 1.00 83.38 312 GLY A C 1
ATOM 2535 O O . GLY A 1 312 ? -15.303 -2.048 17.513 1.00 83.38 312 GLY A O 1
ATOM 2536 N N . ARG A 1 313 ? -13.962 -0.625 16.392 1.00 83.50 313 ARG A N 1
ATOM 2537 C CA . ARG A 1 313 ? -14.425 0.603 17.046 1.00 83.50 313 ARG A CA 1
ATOM 2538 C C . ARG A 1 313 ? -14.297 1.813 16.128 1.00 83.50 313 ARG A C 1
ATOM 2540 O O . ARG A 1 313 ? -13.344 1.910 15.354 1.00 83.50 313 ARG A O 1
ATOM 25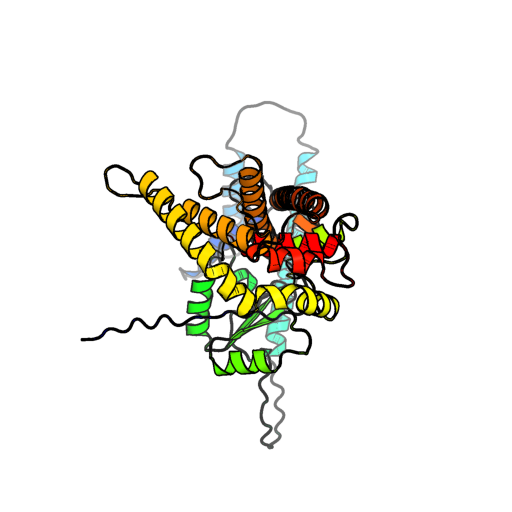47 N N . ARG A 1 314 ? -15.208 2.762 16.305 1.00 87.81 314 ARG A N 1
ATOM 2548 C CA . ARG A 1 314 ? -15.165 4.070 15.654 1.00 87.81 314 ARG A CA 1
ATOM 2549 C C . ARG A 1 314 ? -14.109 4.971 16.293 1.00 87.81 314 ARG A C 1
ATOM 2551 O O . ARG A 1 314 ? -13.952 4.964 17.514 1.00 87.81 314 ARG A O 1
ATOM 2558 N N . LEU A 1 315 ? -13.363 5.711 15.472 1.00 87.12 315 LEU A N 1
ATOM 2559 C CA . LEU A 1 315 ? -12.344 6.666 15.938 1.00 87.12 315 LEU A CA 1
ATOM 2560 C C . LEU A 1 315 ? -12.803 8.124 15.809 1.00 87.12 315 LEU A C 1
ATOM 2562 O O . LEU A 1 315 ? -12.117 9.017 16.310 1.00 87.12 315 LEU A O 1
ATOM 2566 N N . GLY A 1 316 ? -13.959 8.356 15.181 1.00 89.25 316 GLY A N 1
ATOM 2567 C CA . GLY A 1 316 ? -14.562 9.680 15.065 1.00 89.25 316 GLY A CA 1
ATOM 2568 C C . GLY A 1 316 ? -13.992 10.504 13.914 1.00 89.25 316 GLY A C 1
ATOM 2569 O O . GLY A 1 316 ? -14.053 11.731 13.929 1.00 89.25 316 GLY A O 1
ATOM 2570 N N . PHE A 1 317 ? -13.435 9.867 12.878 1.00 90.25 317 PHE A N 1
ATOM 2571 C CA . PHE A 1 317 ? -12.962 10.595 11.700 1.00 90.25 317 PHE A CA 1
ATOM 2572 C C . PHE A 1 317 ? -14.095 11.254 10.923 1.00 90.25 317 PHE A C 1
ATOM 2574 O O . PHE A 1 317 ? -13.817 12.174 10.163 1.00 90.25 317 PHE A O 1
ATOM 2581 N N . LEU A 1 318 ? -15.345 10.814 11.067 1.00 92.50 318 LEU A N 1
ATOM 2582 C CA . LEU A 1 318 ? -16.505 11.408 10.391 1.00 92.50 318 LEU A CA 1
ATOM 2583 C C . LEU A 1 318 ? -17.236 12.452 11.241 1.00 92.50 318 LEU A C 1
ATOM 2585 O O . LEU A 1 318 ? -18.142 13.117 10.742 1.00 92.50 318 LEU A O 1
ATOM 2589 N N . ASP A 1 319 ? -16.794 12.651 12.478 1.00 87.44 319 ASP A N 1
ATOM 2590 C CA . ASP A 1 319 ? -17.431 13.575 13.404 1.00 87.44 319 ASP A CA 1
ATOM 2591 C C . ASP A 1 319 ? -17.073 15.031 13.041 1.00 87.44 319 ASP A C 1
ATOM 2593 O O . ASP A 1 319 ? -16.125 15.308 12.292 1.00 87.44 319 ASP A O 1
ATOM 2597 N N . GLY A 1 320 ? -17.851 15.992 13.547 1.00 74.56 320 GLY A N 1
ATOM 2598 C CA . GLY A 1 320 ? -17.572 17.418 13.334 1.00 74.56 320 GLY A CA 1
ATOM 2599 C C . GLY A 1 320 ? -16.244 17.854 13.964 1.00 74.56 320 GLY A C 1
ATOM 2600 O O . GLY A 1 320 ? -15.478 18.590 13.342 1.00 74.56 320 GLY A O 1
ATOM 2601 N N . GLU A 1 321 ? -15.948 17.340 15.162 1.00 78.25 321 GLU A N 1
ATOM 2602 C CA . GLU A 1 321 ? -14.694 17.546 15.889 1.00 78.25 321 GLU A CA 1
ATOM 2603 C C . GLU A 1 321 ? -13.919 16.226 15.968 1.00 78.25 321 GLU A C 1
ATOM 2605 O O . GLU A 1 321 ? -14.410 15.234 16.501 1.00 78.25 321 GLU A O 1
ATOM 2610 N N . ILE A 1 322 ? -12.705 16.207 15.416 1.00 80.94 322 ILE A N 1
ATOM 2611 C CA . ILE A 1 322 ? -11.864 15.006 15.361 1.00 80.94 322 ILE A CA 1
ATOM 2612 C C . ILE A 1 322 ? -11.007 14.947 16.628 1.00 80.94 322 ILE A C 1
ATOM 2614 O O . ILE A 1 322 ? -10.331 15.918 16.962 1.00 80.94 322 ILE A O 1
ATOM 2618 N N . SER A 1 323 ? -10.990 13.797 17.306 1.00 83.19 323 SER A N 1
ATOM 2619 C CA . SER A 1 323 ? -10.142 13.600 18.490 1.00 83.19 323 SER A CA 1
ATOM 2620 C C . SER A 1 323 ? -8.646 13.761 18.180 1.00 83.19 323 SER A C 1
ATOM 2622 O O . SER A 1 323 ? -8.188 13.487 17.065 1.00 83.19 323 SER A O 1
ATOM 2624 N N . ASP A 1 324 ? -7.846 14.124 19.186 1.00 85.19 324 ASP A N 1
ATOM 2625 C CA . ASP A 1 324 ? -6.386 14.237 19.039 1.00 85.19 324 ASP A CA 1
ATOM 2626 C C . ASP A 1 324 ? -5.749 12.922 18.568 1.00 85.19 324 ASP A C 1
ATOM 2628 O O . ASP A 1 324 ? -4.835 12.918 17.746 1.00 85.19 324 ASP A O 1
ATOM 2632 N N . THR A 1 325 ? -6.235 11.778 19.055 1.00 84.00 325 THR A N 1
ATOM 2633 C CA . THR A 1 325 ? -5.736 10.457 18.642 1.00 84.00 325 THR A CA 1
ATOM 2634 C C . THR A 1 325 ? -6.067 10.154 17.186 1.00 84.00 325 THR A C 1
ATOM 2636 O O . THR A 1 325 ? -5.193 9.683 16.458 1.00 84.00 325 THR A O 1
ATOM 2639 N N . ALA A 1 326 ? -7.288 10.458 16.738 1.00 85.19 326 ALA A N 1
ATOM 2640 C CA . ALA A 1 326 ? -7.661 10.315 15.336 1.00 85.19 326 ALA A CA 1
ATOM 2641 C C . ALA A 1 326 ? -6.810 11.241 14.451 1.00 85.19 326 ALA A C 1
ATOM 2643 O O . ALA A 1 326 ? -6.204 10.776 13.488 1.00 85.19 326 ALA A O 1
ATOM 2644 N N . THR A 1 327 ? -6.649 12.513 14.823 1.00 87.19 327 THR A N 1
ATOM 2645 C CA . THR A 1 327 ? -5.803 13.470 14.089 1.00 87.19 327 THR A CA 1
ATOM 2646 C C . THR A 1 327 ? -4.360 12.975 13.966 1.00 87.19 327 THR A C 1
ATOM 2648 O O . THR A 1 327 ? -3.841 12.863 12.854 1.00 87.19 327 THR A O 1
ATOM 2651 N N . ARG A 1 328 ? -3.738 12.563 15.083 1.00 90.31 328 ARG A N 1
ATOM 2652 C CA . ARG A 1 328 ? -2.381 11.988 15.085 1.00 90.31 328 ARG A CA 1
ATOM 2653 C C . ARG A 1 328 ? -2.276 10.753 14.187 1.00 90.31 328 ARG A C 1
ATOM 2655 O O . ARG A 1 328 ? -1.294 10.620 13.462 1.00 90.31 328 ARG A O 1
ATOM 2662 N N . LEU A 1 329 ? -3.275 9.866 14.207 1.00 89.81 329 LEU A N 1
ATOM 2663 C CA . LEU A 1 329 ? -3.293 8.668 13.366 1.00 89.81 329 LEU A CA 1
ATOM 2664 C C . LEU A 1 329 ? -3.389 9.025 11.875 1.00 89.81 329 LEU A C 1
ATOM 2666 O O . LEU A 1 329 ? -2.605 8.514 11.075 1.00 89.81 329 LEU A O 1
ATOM 2670 N N . ALA A 1 330 ? -4.301 9.923 11.495 1.00 87.75 330 ALA A N 1
ATOM 2671 C CA . ALA A 1 330 ? -4.462 10.363 10.107 1.00 87.75 330 ALA A CA 1
ATOM 2672 C C . ALA A 1 330 ? -3.193 11.031 9.556 1.00 87.75 330 ALA A C 1
ATOM 2674 O O . ALA A 1 330 ? -2.771 10.733 8.429 1.00 87.75 330 ALA A O 1
ATOM 2675 N N . ASP A 1 331 ? -2.566 11.894 10.356 1.00 89.81 331 ASP A N 1
ATOM 2676 C CA . ASP A 1 331 ? -1.316 12.565 10.002 1.00 89.81 331 ASP A CA 1
ATOM 2677 C C . ASP A 1 331 ? -0.170 11.563 9.862 1.00 89.81 331 ASP A C 1
ATOM 2679 O O . ASP A 1 331 ? 0.575 11.609 8.876 1.00 89.81 331 ASP A O 1
ATOM 2683 N N . ALA A 1 332 ? -0.058 10.615 10.797 1.00 93.38 332 ALA A N 1
ATOM 2684 C CA . ALA A 1 332 ? 0.972 9.587 10.766 1.00 93.38 332 ALA A CA 1
ATOM 2685 C C . ALA A 1 332 ? 0.846 8.703 9.519 1.00 93.38 332 ALA A C 1
ATOM 2687 O O . ALA A 1 332 ? 1.829 8.553 8.794 1.00 93.38 332 ALA A O 1
ATOM 2688 N N . VAL A 1 333 ? -0.348 8.195 9.181 1.00 90.69 333 VAL A N 1
ATOM 2689 C CA . VAL A 1 333 ? -0.506 7.376 7.964 1.00 90.69 333 VAL A CA 1
ATOM 2690 C C . VAL A 1 333 ? -0.274 8.202 6.697 1.00 90.69 333 VAL A C 1
ATOM 2692 O O . VAL A 1 333 ? 0.387 7.744 5.763 1.00 90.69 333 VAL A O 1
ATOM 2695 N N . THR A 1 334 ? -0.765 9.444 6.643 1.00 89.25 334 THR A N 1
ATOM 2696 C CA . THR A 1 334 ? -0.555 10.310 5.472 1.00 89.25 334 THR A CA 1
ATOM 2697 C C . THR A 1 334 ? 0.927 10.619 5.261 1.00 89.25 334 THR A C 1
ATOM 2699 O O . THR A 1 334 ? 1.410 10.576 4.122 1.00 89.25 334 THR A O 1
ATOM 2702 N N . SER A 1 335 ? 1.652 10.919 6.340 1.00 92.19 335 SER A N 1
ATOM 2703 C CA . SER A 1 335 ? 3.096 11.154 6.316 1.00 92.19 335 SER A CA 1
ATOM 2704 C C . SER A 1 335 ? 3.848 9.889 5.901 1.00 92.19 335 SER A C 1
ATOM 2706 O O . SER A 1 335 ? 4.650 9.943 4.969 1.00 92.19 335 SER A O 1
ATOM 2708 N N . GLN A 1 336 ? 3.505 8.739 6.487 1.00 92.25 336 GLN A N 1
ATOM 2709 C CA . GLN A 1 336 ? 4.104 7.439 6.182 1.00 92.25 336 GLN A CA 1
ATOM 2710 C C . GLN A 1 336 ? 3.929 7.064 4.707 1.00 92.25 336 GLN A C 1
ATOM 2712 O O . GLN A 1 336 ? 4.901 6.706 4.033 1.00 92.25 336 GLN A O 1
ATOM 2717 N N . PHE A 1 337 ? 2.727 7.235 4.153 1.00 88.75 337 PHE A N 1
ATOM 2718 C CA . PHE A 1 337 ? 2.462 6.974 2.741 1.00 88.75 337 PHE A CA 1
ATOM 2719 C C . PHE A 1 337 ? 3.276 7.905 1.833 1.00 88.75 337 PHE A C 1
ATOM 2721 O O . PHE A 1 337 ? 3.929 7.452 0.895 1.00 88.75 337 PHE A O 1
ATOM 2728 N N . ARG A 1 338 ? 3.297 9.216 2.108 1.00 88.88 338 ARG A N 1
ATOM 2729 C CA . ARG A 1 338 ? 4.058 10.179 1.290 1.00 88.88 338 ARG A CA 1
ATOM 2730 C C . ARG A 1 338 ? 5.562 9.930 1.362 1.00 88.88 338 ARG A C 1
ATOM 2732 O O . ARG A 1 338 ? 6.222 9.907 0.325 1.00 88.88 338 ARG A O 1
ATOM 2739 N N . ALA A 1 339 ? 6.086 9.733 2.565 1.00 91.56 339 ALA A N 1
ATOM 2740 C CA . ALA A 1 339 ? 7.501 9.520 2.814 1.00 91.56 339 ALA A CA 1
ATOM 2741 C C . ALA A 1 339 ? 7.981 8.181 2.237 1.00 91.56 339 ALA A C 1
ATOM 2743 O O . ALA A 1 339 ? 9.047 8.130 1.625 1.00 91.56 339 ALA A O 1
ATOM 2744 N N . SER A 1 340 ? 7.175 7.116 2.338 1.00 89.44 340 SER A N 1
ATOM 2745 C CA . SER A 1 340 ? 7.486 5.821 1.721 1.00 89.44 340 SER A CA 1
ATOM 2746 C C . SER A 1 340 ? 7.472 5.889 0.194 1.00 89.44 340 SER A C 1
ATOM 2748 O O . SER A 1 340 ? 8.367 5.334 -0.439 1.00 89.44 340 SER A O 1
ATOM 2750 N N . GLN A 1 341 ? 6.528 6.616 -0.412 1.00 84.75 341 GLN A N 1
ATOM 2751 C CA . GLN A 1 341 ? 6.496 6.869 -1.857 1.00 84.75 341 GLN A CA 1
ATOM 2752 C C . GLN A 1 341 ? 7.717 7.680 -2.309 1.00 84.75 341 GLN A C 1
ATOM 2754 O O . GLN A 1 341 ? 8.365 7.332 -3.298 1.00 84.75 341 GLN A O 1
ATOM 2759 N N . GLU A 1 342 ? 8.079 8.733 -1.574 1.00 85.00 342 GLU A N 1
ATOM 2760 C CA . GLU A 1 342 ? 9.273 9.527 -1.867 1.00 85.00 342 GLU A CA 1
ATOM 2761 C C . GLU A 1 342 ? 10.558 8.711 -1.680 1.00 85.00 342 GLU A C 1
ATOM 2763 O O . GLU A 1 342 ? 11.464 8.817 -2.495 1.00 85.00 342 GLU A O 1
ATOM 2768 N N . ALA A 1 343 ? 10.646 7.840 -0.678 1.00 84.69 343 ALA A N 1
ATOM 2769 C CA . ALA A 1 343 ? 11.804 6.970 -0.484 1.00 84.69 343 ALA A CA 1
ATOM 2770 C C . ALA A 1 343 ? 11.886 5.837 -1.524 1.00 84.69 343 ALA A C 1
ATOM 2772 O O . ALA A 1 343 ? 12.992 5.422 -1.887 1.00 84.69 343 ALA A O 1
ATOM 2773 N N . PHE A 1 344 ? 10.736 5.343 -1.994 1.00 79.81 344 PHE A N 1
ATOM 2774 C CA . PHE A 1 344 ? 10.633 4.265 -2.979 1.00 79.81 344 PHE A CA 1
ATOM 2775 C C . PHE A 1 344 ? 10.908 4.754 -4.403 1.00 79.81 344 PHE A C 1
ATOM 2777 O O . PHE A 1 344 ? 11.663 4.109 -5.125 1.00 79.81 344 PHE A O 1
ATOM 2784 N N . TYR A 1 345 ? 10.315 5.884 -4.813 1.00 70.88 345 TYR A N 1
ATOM 2785 C CA . TYR A 1 345 ? 10.461 6.448 -6.163 1.00 70.88 345 TYR A CA 1
ATOM 2786 C C . TYR A 1 345 ? 11.531 7.524 -6.269 1.00 70.88 345 TYR A C 1
ATOM 2788 O O . TYR A 1 345 ? 12.200 7.613 -7.299 1.00 70.88 345 TYR A O 1
ATOM 2796 N N . GLY A 1 346 ? 11.680 8.352 -5.235 1.00 67.06 346 GLY A N 1
ATOM 2797 C CA . GLY A 1 346 ? 12.857 9.190 -5.042 1.00 67.06 346 GLY A CA 1
ATOM 2798 C C . GLY A 1 346 ? 14.121 8.354 -4.934 1.00 67.06 346 GLY A C 1
ATOM 2799 O O . GLY A 1 346 ? 14.127 7.147 -5.157 1.00 67.06 346 GLY A O 1
ATOM 2800 N N . LEU A 1 347 ? 15.240 9.014 -4.660 1.00 71.19 347 LEU A N 1
ATOM 2801 C CA . LEU A 1 347 ? 16.507 8.308 -4.527 1.00 71.19 347 LEU A CA 1
ATOM 2802 C C . LEU A 1 347 ? 16.646 7.664 -3.138 1.00 71.19 347 LEU A C 1
ATOM 2804 O O . LEU A 1 347 ? 16.655 8.393 -2.141 1.00 71.19 347 LEU A O 1
ATOM 2808 N N . PRO A 1 348 ? 16.990 6.364 -3.064 1.00 77.19 348 PRO A N 1
ATOM 2809 C CA . PRO A 1 348 ? 17.672 5.791 -1.905 1.00 77.19 348 PRO A CA 1
ATOM 2810 C C . PRO A 1 348 ? 19.086 6.310 -1.600 1.00 77.19 348 PRO A C 1
ATOM 2812 O O . PRO A 1 348 ? 19.950 5.559 -1.155 1.00 77.19 348 PRO A O 1
ATOM 2815 N N . LEU A 1 349 ? 19.280 7.630 -1.706 1.00 84.69 349 LEU A N 1
ATOM 2816 C CA . LEU A 1 349 ? 20.246 8.369 -0.888 1.00 84.69 349 LEU A CA 1
ATOM 2817 C C . LEU A 1 349 ? 19.995 8.136 0.608 1.00 84.69 349 LEU A C 1
ATOM 2819 O O . LEU A 1 349 ? 20.941 8.199 1.387 1.00 84.69 349 LEU A O 1
ATOM 2823 N N . TRP A 1 350 ? 18.752 7.810 0.995 1.00 89.50 350 TRP A N 1
ATOM 2824 C CA . TRP A 1 350 ? 18.397 7.449 2.369 1.00 89.50 350 TRP A CA 1
ATOM 2825 C C . TRP A 1 350 ? 19.190 6.259 2.926 1.00 89.50 350 TRP A C 1
ATOM 2827 O O . TRP A 1 350 ? 19.367 6.165 4.134 1.00 89.50 350 TRP A O 1
ATOM 2837 N N . LYS A 1 351 ? 19.728 5.388 2.059 1.00 87.56 351 LYS A N 1
ATOM 2838 C CA . LYS A 1 351 ? 20.611 4.281 2.464 1.00 87.56 351 LYS A CA 1
ATOM 2839 C C . LYS A 1 351 ? 22.006 4.740 2.897 1.00 87.56 351 LYS A C 1
ATOM 2841 O O . LYS A 1 351 ? 22.724 3.970 3.523 1.00 87.56 351 LYS A O 1
ATOM 2846 N N . LEU A 1 352 ? 22.411 5.953 2.516 1.00 88.94 352 LEU A N 1
ATOM 2847 C CA . LEU A 1 352 ? 23.733 6.516 2.806 1.00 88.94 352 LEU A CA 1
ATOM 2848 C C . LEU A 1 352 ? 23.660 7.612 3.871 1.00 88.94 352 LEU A C 1
ATOM 2850 O O . LEU A 1 352 ? 24.527 7.691 4.735 1.00 88.94 352 LEU A O 1
ATOM 2854 N N . ILE A 1 353 ? 22.641 8.471 3.795 1.00 91.12 353 ILE A N 1
ATOM 2855 C CA . ILE A 1 353 ? 22.424 9.587 4.719 1.00 91.12 353 ILE A CA 1
ATOM 2856 C C . ILE A 1 353 ? 20.938 9.689 5.078 1.00 91.12 353 ILE A C 1
ATOM 2858 O O . ILE A 1 353 ? 20.099 9.457 4.213 1.00 91.12 353 ILE A O 1
ATOM 2862 N N . PRO A 1 354 ? 20.571 10.096 6.304 1.00 90.94 354 PRO A N 1
ATOM 2863 C CA . PRO A 1 354 ? 19.172 10.228 6.699 1.00 90.94 354 PRO A CA 1
ATOM 2864 C C . PRO A 1 354 ? 18.533 11.447 6.014 1.00 90.94 354 PRO A C 1
ATOM 2866 O O . PRO A 1 354 ? 18.577 12.571 6.525 1.00 90.94 354 PRO A O 1
ATOM 2869 N N . THR A 1 355 ? 17.960 11.232 4.828 1.00 93.69 355 THR A N 1
ATOM 2870 C CA . THR A 1 355 ? 17.240 12.261 4.063 1.00 93.69 355 THR A CA 1
ATOM 2871 C C . THR A 1 355 ? 15.995 12.733 4.815 1.00 93.69 355 THR A C 1
ATOM 2873 O O . THR A 1 355 ? 15.526 12.068 5.739 1.00 93.69 355 THR A O 1
ATOM 2876 N N . LYS A 1 356 ? 15.420 13.874 4.409 1.00 93.31 356 LYS A N 1
ATOM 2877 C CA . LYS A 1 356 ? 14.163 14.363 4.995 1.00 93.31 356 LYS A CA 1
ATOM 2878 C C . LYS A 1 356 ? 13.053 13.308 4.898 1.00 93.31 356 LYS A C 1
ATOM 2880 O O . LYS A 1 356 ? 12.479 12.966 5.920 1.00 93.31 356 LYS A O 1
ATOM 2885 N N . ALA A 1 357 ? 12.842 12.733 3.710 1.00 91.69 357 ALA A N 1
ATOM 2886 C CA . ALA A 1 357 ? 11.854 11.675 3.498 1.00 91.69 357 ALA A CA 1
ATOM 2887 C C . ALA A 1 357 ? 12.072 10.471 4.427 1.00 91.69 357 ALA A C 1
ATOM 2889 O O . ALA A 1 357 ? 11.118 9.949 4.984 1.00 91.69 357 ALA A O 1
ATOM 2890 N N . TYR A 1 358 ? 13.322 10.057 4.656 1.00 94.75 358 TYR A N 1
ATOM 2891 C CA . TYR A 1 358 ? 13.605 8.965 5.588 1.00 94.75 358 TYR A CA 1
ATOM 2892 C C . TYR A 1 358 ? 13.285 9.332 7.040 1.00 94.75 358 TYR A C 1
ATOM 2894 O O . TYR A 1 358 ? 12.680 8.539 7.750 1.00 94.75 358 TYR A O 1
ATOM 2902 N N . LYS A 1 359 ? 13.649 10.540 7.482 1.00 95.69 359 LYS A N 1
ATOM 2903 C CA . LYS A 1 359 ? 13.330 11.017 8.837 1.00 95.69 359 LYS A CA 1
ATOM 2904 C C . LYS A 1 359 ? 11.823 11.128 9.060 1.00 95.69 359 LYS A C 1
ATOM 2906 O O 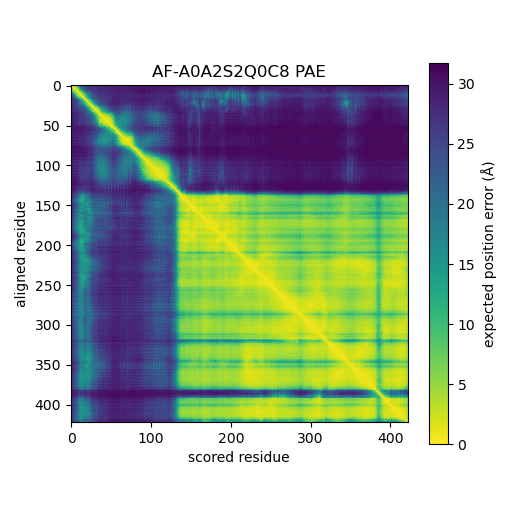. LYS A 1 359 ? 11.340 10.684 10.096 1.00 95.69 359 LYS A O 1
ATOM 2911 N N . ASP A 1 360 ? 11.100 11.677 8.084 1.00 95.88 360 ASP A N 1
ATOM 2912 C CA . ASP A 1 360 ? 9.639 11.767 8.120 1.00 95.88 360 ASP A CA 1
ATOM 2913 C C . ASP A 1 360 ? 9.018 10.360 8.183 1.00 95.88 360 ASP A C 1
ATOM 2915 O O . ASP A 1 360 ? 8.122 10.123 8.989 1.00 95.88 360 ASP A O 1
ATOM 2919 N N . PHE A 1 361 ? 9.541 9.413 7.388 1.00 95.38 361 PHE A N 1
ATOM 2920 C CA . PHE A 1 361 ? 9.109 8.015 7.397 1.00 95.38 361 PHE A CA 1
ATOM 2921 C C . PHE A 1 361 ? 9.307 7.371 8.776 1.00 95.38 361 PHE A C 1
ATOM 2923 O O . PHE A 1 361 ? 8.351 6.839 9.336 1.00 95.38 361 PHE A O 1
ATOM 2930 N N . VAL A 1 362 ? 10.507 7.480 9.358 1.00 96.44 362 VAL A N 1
ATOM 2931 C CA . VAL A 1 362 ? 10.819 6.944 10.695 1.00 96.44 362 VAL A CA 1
ATOM 2932 C C . VAL A 1 362 ? 9.883 7.525 11.755 1.00 96.44 362 VAL A C 1
ATOM 2934 O O . VAL A 1 362 ? 9.263 6.766 12.490 1.00 96.44 362 VAL A O 1
ATOM 2937 N N . ALA A 1 363 ? 9.720 8.852 11.796 1.00 97.12 363 ALA A N 1
ATOM 2938 C CA . ALA A 1 363 ? 8.845 9.508 12.769 1.00 97.12 363 ALA A CA 1
ATOM 2939 C C . ALA A 1 363 ? 7.376 9.073 12.623 1.00 97.12 363 ALA A C 1
ATOM 2941 O O . ALA A 1 363 ? 6.670 8.894 13.619 1.00 97.12 363 ALA A O 1
ATOM 2942 N N . SER A 1 364 ? 6.916 8.884 11.383 1.00 95.94 364 SER A N 1
ATOM 2943 C CA . SER A 1 364 ? 5.556 8.424 11.107 1.00 95.94 364 SER A CA 1
ATOM 2944 C C . SER A 1 364 ? 5.330 6.958 11.486 1.00 95.94 364 SER A C 1
ATOM 2946 O O . SER A 1 364 ? 4.318 6.661 12.113 1.00 95.94 364 SER A O 1
ATOM 2948 N N . GLU A 1 365 ? 6.270 6.051 11.193 1.00 95.25 365 GLU A N 1
ATOM 2949 C CA . GLU A 1 365 ? 6.183 4.649 11.628 1.00 95.25 365 GLU A CA 1
ATOM 2950 C C . GLU A 1 365 ? 6.273 4.525 13.153 1.00 95.25 365 GLU A C 1
ATOM 2952 O O . GLU A 1 365 ? 5.541 3.727 13.738 1.00 95.25 365 GLU A O 1
ATOM 2957 N N . ASP A 1 366 ? 7.117 5.334 13.808 1.00 96.62 366 ASP A N 1
ATOM 2958 C CA . ASP A 1 366 ? 7.196 5.361 15.268 1.00 96.62 366 ASP A CA 1
ATOM 2959 C C . ASP A 1 366 ? 5.847 5.778 15.875 1.00 96.62 366 ASP A C 1
ATOM 2961 O O . ASP A 1 366 ? 5.326 5.075 16.741 1.00 96.62 366 ASP A O 1
ATOM 2965 N N . SER A 1 367 ? 5.242 6.851 15.349 1.00 96.00 367 SER A N 1
ATOM 2966 C CA . SER A 1 367 ? 3.930 7.346 15.793 1.00 96.00 367 SER A CA 1
ATOM 2967 C C . SER A 1 367 ? 2.810 6.329 15.554 1.00 96.00 367 SER A C 1
ATOM 2969 O O . SER A 1 367 ? 1.972 6.126 16.430 1.00 96.00 367 SER A O 1
ATOM 2971 N N . LEU A 1 368 ? 2.789 5.666 14.390 1.00 94.38 368 LEU A N 1
ATOM 2972 C CA . LEU A 1 368 ? 1.806 4.617 14.094 1.00 94.38 368 LEU A CA 1
ATOM 2973 C C . LEU A 1 368 ? 1.917 3.455 15.071 1.00 94.38 368 LEU A C 1
ATOM 2975 O O . LEU A 1 368 ? 0.901 2.976 15.573 1.00 94.38 368 LEU A O 1
ATOM 2979 N N . TYR A 1 369 ? 3.142 3.011 15.343 1.00 95.62 369 TYR A N 1
ATOM 2980 C CA . TYR A 1 369 ? 3.373 1.913 16.266 1.00 95.62 369 TYR A CA 1
ATOM 2981 C C . TYR A 1 369 ? 2.941 2.261 17.689 1.00 95.62 369 TYR A C 1
ATOM 2983 O O . TYR A 1 369 ? 2.317 1.428 18.349 1.00 95.62 369 TYR A O 1
ATOM 2991 N N . ASP A 1 370 ? 3.239 3.475 18.152 1.00 95.69 370 ASP A N 1
ATOM 2992 C CA . ASP A 1 370 ? 2.886 3.920 19.500 1.00 95.69 370 ASP A CA 1
ATOM 2993 C C . ASP A 1 370 ? 1.357 4.029 19.649 1.00 95.69 370 ASP A C 1
ATOM 2995 O O . ASP A 1 370 ? 0.790 3.429 20.562 1.00 95.69 370 ASP A O 1
ATOM 2999 N N . ILE A 1 371 ? 0.665 4.659 18.688 1.00 92.56 371 ILE A N 1
ATOM 3000 C CA . ILE A 1 371 ? -0.806 4.751 18.681 1.00 92.56 371 ILE A CA 1
ATOM 3001 C C . ILE A 1 371 ? -1.438 3.355 18.645 1.00 92.56 371 ILE A C 1
ATOM 3003 O O . ILE A 1 371 ? -2.303 3.045 19.458 1.00 92.56 371 ILE A O 1
ATOM 3007 N N . VAL A 1 372 ? -1.019 2.480 17.724 1.00 91.69 372 VAL A N 1
ATOM 3008 C CA . VAL A 1 372 ? -1.582 1.122 17.632 1.00 91.69 372 VAL A CA 1
ATOM 3009 C C . VAL A 1 372 ? -1.283 0.314 18.893 1.00 91.69 372 VAL A C 1
ATOM 3011 O O . VAL A 1 372 ? -2.139 -0.451 19.334 1.00 91.69 372 VAL A O 1
ATOM 3014 N N . SER A 1 373 ? -0.113 0.502 19.504 1.00 92.88 373 SER A N 1
ATOM 3015 C CA . SER A 1 373 ? 0.216 -0.127 20.783 1.00 92.88 373 SER A CA 1
ATOM 3016 C C . SER A 1 373 ? -0.745 0.304 21.880 1.00 92.88 373 SER A C 1
ATOM 3018 O O . SER A 1 373 ? -1.324 -0.571 22.511 1.00 92.88 373 SER A O 1
ATOM 3020 N N . GLU A 1 374 ? -0.992 1.606 22.044 1.00 90.62 374 GLU A N 1
ATOM 3021 C CA . GLU A 1 374 ? -1.964 2.120 23.018 1.00 90.62 374 GLU A CA 1
ATOM 3022 C C . GLU A 1 374 ? -3.351 1.499 22.805 1.00 90.62 374 GLU A C 1
ATOM 3024 O O . GLU A 1 374 ? -4.003 1.085 23.761 1.00 90.62 374 GLU A O 1
ATOM 3029 N N . ILE A 1 375 ? -3.800 1.373 21.552 1.00 86.31 375 ILE A N 1
ATOM 3030 C CA . ILE A 1 375 ? -5.106 0.785 21.223 1.00 86.31 375 ILE A CA 1
ATOM 3031 C C . ILE A 1 375 ? -5.157 -0.701 21.582 1.00 86.31 375 ILE A C 1
ATOM 3033 O O . ILE A 1 375 ? -6.131 -1.154 22.185 1.00 86.31 375 ILE A O 1
ATOM 3037 N N . VAL A 1 376 ? -4.123 -1.455 21.207 1.00 87.56 376 VAL A N 1
ATOM 3038 C CA . VAL A 1 376 ? -4.024 -2.893 21.477 1.00 87.56 376 VAL A CA 1
ATOM 3039 C C . VAL A 1 376 ? -3.930 -3.164 22.971 1.00 87.56 376 VAL A C 1
ATOM 3041 O O . VAL A 1 376 ? -4.672 -3.997 23.477 1.00 87.56 376 VAL A O 1
ATOM 3044 N N . ASP A 1 377 ? -3.065 -2.447 23.681 1.00 87.25 377 ASP A N 1
ATOM 3045 C CA . ASP A 1 377 ? -2.813 -2.663 25.105 1.00 87.25 377 ASP A CA 1
ATOM 3046 C C . ASP A 1 377 ? -4.055 -2.280 25.938 1.00 87.25 377 ASP A C 1
ATOM 3048 O O . ASP A 1 377 ? -4.434 -3.005 26.862 1.00 87.25 377 ASP A O 1
ATOM 3052 N N . SER A 1 378 ? -4.758 -1.208 25.545 1.00 83.62 378 SER A N 1
ATOM 3053 C CA . SER A 1 378 ? -6.056 -0.840 26.133 1.00 83.62 378 SER A CA 1
ATOM 3054 C C . SER A 1 378 ? -7.096 -1.939 25.898 1.00 83.62 378 SER A C 1
ATOM 3056 O O . SER A 1 378 ? -7.749 -2.394 26.830 1.00 83.62 378 SER A O 1
ATOM 3058 N N . ALA A 1 379 ? -7.210 -2.440 24.664 1.00 77.62 379 ALA A N 1
ATOM 3059 C CA . ALA A 1 379 ? -8.194 -3.468 24.342 1.00 77.62 379 ALA A CA 1
ATOM 3060 C C . ALA A 1 379 ? -7.909 -4.821 25.016 1.00 77.62 379 ALA A C 1
ATOM 3062 O O . ALA A 1 379 ? -8.854 -5.500 25.405 1.00 77.62 379 ALA A O 1
ATOM 3063 N N . LEU A 1 380 ? -6.637 -5.194 25.189 1.00 76.50 380 LEU A N 1
ATOM 3064 C CA . LEU A 1 380 ? -6.236 -6.379 25.957 1.00 76.50 380 LEU A CA 1
ATOM 3065 C C . LEU A 1 380 ? -6.579 -6.244 27.448 1.00 76.50 380 LEU A C 1
ATOM 3067 O O . LEU A 1 380 ? -6.848 -7.245 28.107 1.00 76.50 380 LEU A O 1
ATOM 3071 N N . THR A 1 381 ? -6.584 -5.017 27.974 1.00 77.31 381 THR A N 1
ATOM 3072 C CA . THR A 1 381 ? -7.021 -4.728 29.348 1.00 77.31 381 THR A CA 1
ATOM 3073 C C . THR A 1 381 ? -8.551 -4.801 29.468 1.00 77.31 381 THR A C 1
ATOM 3075 O O . THR A 1 381 ? -9.067 -5.305 30.466 1.00 77.31 381 THR A O 1
ATOM 3078 N N . ASP A 1 382 ? -9.270 -4.372 28.426 1.00 69.38 382 ASP A N 1
ATOM 3079 C CA . ASP A 1 382 ? -10.737 -4.304 28.383 1.00 69.38 382 ASP A CA 1
ATOM 3080 C C . ASP A 1 382 ? -11.445 -5.629 28.013 1.00 69.38 382 ASP A C 1
ATOM 3082 O O . ASP A 1 382 ? -12.633 -5.764 28.308 1.00 69.38 382 ASP A O 1
ATOM 3086 N N . GLU A 1 383 ? -10.777 -6.606 27.363 1.00 52.72 383 GLU A N 1
ATOM 3087 C CA . GLU A 1 383 ? -11.390 -7.806 26.716 1.00 52.72 383 GLU A CA 1
ATOM 3088 C C . GLU A 1 383 ? -12.269 -8.668 27.661 1.00 52.72 383 GLU A C 1
ATOM 3090 O O . GLU A 1 383 ? -13.050 -9.510 27.219 1.00 52.72 383 GLU A O 1
ATOM 3095 N N . GLN A 1 384 ? -12.210 -8.411 28.970 1.00 48.41 384 GLN A N 1
ATOM 3096 C CA . GLN A 1 384 ? -13.053 -9.010 30.006 1.00 48.41 384 GLN A CA 1
ATOM 3097 C C . GLN A 1 384 ? -14.542 -8.585 29.961 1.00 48.41 384 GLN A C 1
ATOM 3099 O O . GLN A 1 384 ? -15.375 -9.285 30.540 1.00 48.41 384 GLN A O 1
ATOM 3104 N N . GLN A 1 385 ? -14.913 -7.470 29.310 1.00 41.75 385 GLN A N 1
ATOM 3105 C CA . GLN A 1 385 ? -16.305 -6.993 29.229 1.00 41.75 385 GLN A CA 1
ATOM 3106 C C . GLN A 1 385 ? -16.761 -6.767 27.773 1.00 41.75 385 GLN A C 1
ATOM 3108 O O . GLN A 1 385 ? -16.353 -5.821 27.111 1.00 41.75 385 GLN A O 1
ATOM 3113 N N . SER A 1 386 ? -17.707 -7.603 27.326 1.00 45.00 386 SER A N 1
ATOM 3114 C CA . SER A 1 386 ? -18.550 -7.446 26.124 1.00 45.00 386 SER A CA 1
ATOM 3115 C C . SER A 1 386 ? -17.908 -7.735 24.752 1.00 45.00 386 SER A C 1
ATOM 3117 O O . SER A 1 386 ? -17.206 -6.914 24.163 1.00 45.00 386 SER A O 1
ATOM 3119 N N . CYS A 1 387 ? -18.289 -8.875 24.165 1.00 45.00 387 CYS A N 1
ATOM 3120 C CA . CYS A 1 387 ? -18.057 -9.199 22.758 1.00 45.00 387 CYS A CA 1
ATOM 3121 C C . CYS A 1 387 ? -19.177 -8.589 21.892 1.00 45.00 387 CYS A C 1
ATOM 3123 O O . CYS A 1 387 ? -20.324 -9.026 21.965 1.00 45.00 387 CYS A O 1
ATOM 3125 N N . THR A 1 388 ? -18.857 -7.579 21.081 1.00 52.28 388 THR A N 1
ATOM 3126 C CA . THR A 1 388 ? -19.705 -7.132 19.963 1.00 52.28 388 THR A CA 1
ATOM 3127 C C . THR A 1 388 ? -19.197 -7.755 18.659 1.00 52.28 388 THR A C 1
ATOM 3129 O O . THR A 1 388 ? -17.988 -7.858 18.447 1.00 52.28 388 THR A O 1
ATOM 3132 N N . ASP A 1 389 ? -20.103 -8.150 17.756 1.00 55.88 389 ASP A N 1
ATOM 3133 C CA . ASP A 1 389 ? -19.769 -8.854 16.499 1.00 55.88 389 ASP A CA 1
ATOM 3134 C C . ASP A 1 389 ? -18.817 -8.067 15.563 1.00 55.88 389 ASP A C 1
ATOM 3136 O O . ASP A 1 389 ? -18.082 -8.662 14.766 1.00 55.88 389 ASP A O 1
ATOM 3140 N N . VAL A 1 390 ? -18.771 -6.732 15.686 1.00 58.03 390 VAL A N 1
ATOM 3141 C CA . VAL A 1 390 ? -17.892 -5.834 14.905 1.00 58.03 390 VAL A CA 1
ATOM 3142 C C . VAL A 1 390 ? -16.411 -5.973 15.305 1.00 58.03 390 VAL A C 1
ATOM 3144 O O . VAL A 1 390 ? -15.528 -5.692 14.500 1.00 58.03 390 VAL A O 1
ATOM 3147 N N . ARG A 1 391 ? -16.096 -6.492 16.505 1.00 69.44 391 ARG A N 1
ATOM 3148 C CA . ARG A 1 391 ? -14.706 -6.722 16.962 1.00 69.44 391 ARG A CA 1
ATOM 3149 C C . ARG A 1 391 ? -14.082 -8.021 16.440 1.00 69.44 391 ARG A C 1
ATOM 3151 O O . ARG A 1 391 ? -12.945 -8.322 16.795 1.00 69.44 391 ARG A O 1
ATOM 3158 N N . SER A 1 392 ? -14.780 -8.778 15.593 1.00 72.75 392 SER A N 1
ATOM 3159 C CA . SER A 1 392 ? -14.341 -10.099 15.112 1.00 72.75 392 SER A CA 1
ATOM 3160 C C . SER A 1 392 ? -12.954 -10.096 14.455 1.00 72.75 392 SER A C 1
ATOM 3162 O O . SER A 1 392 ? -12.122 -10.930 14.810 1.00 72.75 392 SER A O 1
ATOM 3164 N N . VAL A 1 393 ? -12.649 -9.135 13.573 1.00 82.81 393 VAL A N 1
ATOM 3165 C CA . VAL A 1 393 ? -11.322 -9.039 12.925 1.00 82.81 393 VAL A CA 1
ATOM 3166 C C . VAL A 1 393 ? -10.230 -8.699 13.935 1.00 82.81 393 VAL A C 1
ATOM 3168 O O . VAL A 1 393 ? -9.202 -9.373 13.979 1.00 82.81 393 VAL A O 1
ATOM 3171 N N . PHE A 1 394 ? -10.459 -7.676 14.760 1.00 85.50 394 PHE A N 1
ATOM 3172 C CA . PHE A 1 394 ? -9.501 -7.232 15.769 1.00 85.50 394 PHE A CA 1
ATOM 3173 C C . PHE A 1 394 ? -9.149 -8.360 16.746 1.00 85.50 394 PHE A C 1
ATOM 3175 O O . PHE A 1 394 ? -7.978 -8.686 16.940 1.00 85.50 394 PHE A O 1
ATOM 3182 N N . VAL A 1 395 ? -10.174 -9.008 17.306 1.00 84.75 395 VAL A N 1
ATOM 3183 C CA . VAL A 1 395 ? -10.026 -10.127 18.243 1.00 84.75 395 VAL A CA 1
ATOM 3184 C C . VAL A 1 395 ? -9.349 -11.315 17.562 1.00 84.75 395 VAL A C 1
ATOM 3186 O O . VAL A 1 395 ? -8.444 -11.906 18.140 1.00 84.75 395 VAL A O 1
ATOM 3189 N N . SER A 1 396 ? -9.699 -11.629 16.311 1.00 86.75 396 SER A N 1
ATOM 3190 C CA . SER A 1 396 ? -9.040 -12.697 15.548 1.00 86.75 396 SER A CA 1
ATOM 3191 C C . SER A 1 396 ? -7.537 -12.450 15.370 1.00 86.75 396 SER A C 1
ATOM 3193 O O . SER A 1 396 ? -6.731 -13.361 15.569 1.00 86.75 396 SER A O 1
ATOM 3195 N N . ILE A 1 397 ? -7.129 -11.206 15.087 1.00 88.31 397 ILE A N 1
ATOM 3196 C CA . ILE A 1 397 ? -5.709 -10.827 15.025 1.00 88.31 397 ILE A CA 1
ATOM 3197 C C . ILE A 1 397 ? -5.047 -11.006 16.399 1.00 88.31 397 ILE A C 1
ATOM 3199 O O . ILE A 1 397 ? -3.976 -11.615 16.493 1.00 88.31 397 ILE A O 1
ATOM 3203 N N . LEU A 1 398 ? -5.677 -10.521 17.475 1.00 88.19 398 LEU A N 1
ATOM 3204 C CA . LEU A 1 398 ? -5.134 -10.633 18.832 1.00 88.19 398 LEU A CA 1
ATOM 3205 C C . LEU A 1 398 ? -5.027 -12.082 19.320 1.00 88.19 398 LEU A C 1
ATOM 3207 O O . LEU A 1 398 ? -4.059 -12.430 19.998 1.00 88.19 398 LEU A O 1
ATOM 3211 N N . GLN A 1 399 ? -5.956 -12.945 18.924 1.00 88.62 399 GLN A N 1
ATOM 3212 C CA . GLN A 1 399 ? -6.003 -14.358 19.301 1.00 88.62 399 GLN A CA 1
ATOM 3213 C C . GLN A 1 399 ? -5.260 -15.272 18.314 1.00 88.62 399 GLN A C 1
ATOM 3215 O O . GLN A 1 399 ? -5.183 -16.481 18.539 1.00 88.62 399 GLN A O 1
ATOM 3220 N N . ALA A 1 400 ? -4.654 -14.720 17.253 1.00 90.31 400 ALA A N 1
ATOM 3221 C CA . ALA A 1 400 ? -3.930 -15.495 16.252 1.00 90.31 400 ALA A CA 1
ATOM 3222 C C . ALA A 1 400 ? -2.835 -16.369 16.912 1.00 90.31 400 ALA A C 1
ATOM 3224 O O . ALA A 1 400 ? -1.892 -15.836 17.520 1.00 90.31 400 ALA A O 1
ATOM 3225 N N . PRO A 1 401 ? -2.939 -17.711 16.820 1.00 88.94 401 PRO A N 1
ATOM 3226 C CA . PRO A 1 401 ? -2.119 -18.613 17.617 1.00 88.94 401 PRO A CA 1
ATOM 3227 C C . PRO A 1 401 ? -0.672 -18.632 17.125 1.00 88.94 401 PRO A C 1
ATOM 3229 O O . PRO A 1 401 ? -0.396 -18.730 15.926 1.00 88.94 401 PRO A O 1
ATOM 3232 N N . GLY A 1 402 ? 0.277 -18.573 18.060 1.00 91.00 402 GLY A N 1
ATOM 3233 C CA . GLY A 1 402 ? 1.709 -18.628 17.755 1.00 91.00 402 GLY A CA 1
ATOM 3234 C C . GLY A 1 402 ? 2.217 -17.457 16.908 1.00 91.00 402 GLY A C 1
ATOM 3235 O O . GLY A 1 402 ? 3.149 -17.650 16.132 1.00 91.00 402 GLY A O 1
ATOM 3236 N N . LEU A 1 403 ? 1.570 -16.288 16.987 1.00 93.94 403 LEU A N 1
ATOM 3237 C CA . LEU A 1 403 ? 2.137 -15.016 16.531 1.00 93.94 403 LEU A CA 1
ATOM 3238 C C . LEU A 1 403 ? 2.560 -14.175 17.735 1.00 93.94 403 LEU A C 1
ATOM 3240 O O . LEU A 1 403 ? 1.819 -14.084 18.720 1.00 93.94 403 LEU A O 1
ATOM 3244 N N . ASP A 1 404 ? 3.733 -13.554 17.627 1.00 94.75 404 ASP A N 1
ATOM 3245 C CA . ASP A 1 404 ? 4.237 -12.584 18.600 1.00 94.75 404 ASP A CA 1
ATOM 3246 C C . ASP A 1 404 ? 3.316 -11.352 18.629 1.00 94.75 404 ASP A C 1
ATOM 3248 O O . ASP A 1 404 ? 2.709 -10.985 17.618 1.00 94.75 404 ASP A O 1
ATOM 3252 N N . ILE A 1 405 ? 3.202 -10.688 19.781 1.00 93.44 405 ILE A N 1
ATOM 3253 C CA . ILE A 1 405 ? 2.397 -9.465 19.899 1.00 93.44 405 ILE A CA 1
ATOM 3254 C C . ILE A 1 405 ? 2.887 -8.363 18.949 1.00 93.44 405 ILE A C 1
ATOM 3256 O O . ILE A 1 405 ? 2.074 -7.611 18.411 1.00 93.44 405 ILE A O 1
ATOM 3260 N N . ARG A 1 406 ? 4.194 -8.318 18.666 1.00 95.50 406 ARG A N 1
ATOM 3261 C CA . ARG A 1 406 ? 4.808 -7.419 17.681 1.00 95.50 406 ARG A CA 1
ATOM 3262 C C . ARG A 1 406 ? 4.274 -7.662 16.273 1.00 95.50 406 ARG A C 1
ATOM 3264 O O . ARG A 1 406 ? 3.973 -6.706 15.568 1.00 95.50 406 ARG A O 1
ATOM 3271 N N . ASP A 1 407 ? 4.070 -8.921 15.884 1.00 94.75 407 ASP A N 1
ATOM 3272 C CA . ASP A 1 407 ? 3.508 -9.262 14.570 1.00 94.75 407 ASP A CA 1
ATOM 3273 C C . ASP A 1 407 ? 2.033 -8.870 14.464 1.00 94.75 407 ASP A C 1
ATOM 3275 O O . ASP A 1 407 ? 1.582 -8.415 13.414 1.00 94.75 407 ASP A O 1
ATOM 3279 N N . LYS A 1 408 ? 1.282 -8.999 15.563 1.00 94.31 408 LYS A N 1
ATOM 3280 C CA . LYS A 1 408 ? -0.129 -8.590 15.641 1.00 94.31 408 LYS A CA 1
ATOM 3281 C C . LYS A 1 408 ? -0.271 -7.071 15.531 1.00 94.31 408 LYS A C 1
ATOM 3283 O O . LYS A 1 408 ? -1.072 -6.588 14.733 1.00 94.31 408 LYS A O 1
ATOM 3288 N N . LYS A 1 409 ? 0.560 -6.318 16.264 1.00 95.00 409 LYS A N 1
ATOM 3289 C CA . LYS A 1 409 ? 0.645 -4.850 16.167 1.00 95.00 409 LYS A CA 1
ATOM 3290 C C . LYS A 1 409 ? 1.049 -4.417 14.752 1.00 95.00 409 LYS A C 1
ATOM 3292 O O . LYS A 1 409 ? 0.374 -3.581 14.158 1.00 95.00 409 LYS A O 1
ATOM 3297 N N . ALA A 1 410 ? 2.071 -5.047 14.167 1.00 95.00 410 ALA A N 1
ATOM 3298 C CA . ALA A 1 410 ? 2.502 -4.779 12.794 1.00 95.00 410 ALA A CA 1
ATOM 3299 C C . ALA A 1 410 ? 1.403 -5.057 11.754 1.00 95.00 410 ALA A C 1
ATOM 3301 O O . ALA A 1 410 ? 1.241 -4.280 10.817 1.00 95.00 410 ALA A O 1
ATOM 3302 N N . ALA A 1 411 ? 0.615 -6.122 11.931 1.00 94.19 411 ALA A N 1
ATOM 3303 C CA . ALA A 1 411 ? -0.505 -6.439 11.049 1.00 94.19 411 ALA A CA 1
ATOM 3304 C C . ALA A 1 411 ? -1.596 -5.359 11.079 1.00 94.19 411 ALA A C 1
ATOM 3306 O O . ALA A 1 411 ? -2.093 -4.962 10.028 1.00 94.19 411 ALA A O 1
ATOM 3307 N N . ILE A 1 412 ? -1.940 -4.853 12.267 1.00 93.19 412 ILE A N 1
ATOM 3308 C CA . ILE A 1 412 ? -2.913 -3.762 12.420 1.00 93.19 412 ILE A CA 1
ATOM 3309 C C . ILE A 1 412 ? -2.406 -2.489 11.731 1.00 93.19 412 ILE A C 1
ATOM 3311 O O . ILE A 1 412 ? -3.163 -1.860 10.992 1.00 93.19 412 ILE A O 1
ATOM 3315 N N . ILE A 1 413 ? -1.125 -2.143 11.912 1.00 93.12 413 ILE A N 1
ATOM 3316 C CA . ILE A 1 413 ? -0.491 -1.007 11.221 1.00 93.12 413 ILE A CA 1
ATOM 3317 C C . ILE A 1 413 ? -0.581 -1.188 9.701 1.00 93.12 413 ILE A C 1
ATOM 3319 O O . ILE A 1 413 ? -1.015 -0.273 9.005 1.00 93.12 413 ILE A O 1
ATOM 3323 N N . ASP A 1 414 ? -0.224 -2.370 9.189 1.00 91.94 414 ASP A N 1
ATOM 3324 C CA . ASP A 1 414 ? -0.267 -2.681 7.756 1.00 91.94 414 ASP A CA 1
ATOM 3325 C C . ASP A 1 414 ? -1.691 -2.561 7.184 1.00 91.94 414 ASP A C 1
ATOM 3327 O O . ASP A 1 414 ? -1.869 -2.017 6.092 1.00 91.94 414 ASP A O 1
ATOM 3331 N N . TYR A 1 415 ? -2.711 -3.027 7.911 1.00 90.94 415 TYR A N 1
ATOM 3332 C CA . TYR A 1 415 ? -4.105 -2.929 7.474 1.00 90.94 415 TYR A CA 1
ATOM 3333 C C . TYR A 1 415 ? -4.633 -1.494 7.484 1.00 90.94 415 TYR A C 1
ATOM 3335 O O . TYR A 1 415 ? -5.265 -1.081 6.513 1.00 90.94 415 TYR A O 1
ATOM 3343 N N . ILE A 1 416 ? -4.343 -0.717 8.532 1.00 88.75 416 ILE A N 1
ATOM 3344 C CA . ILE A 1 416 ? -4.747 0.694 8.605 1.00 88.75 416 ILE A CA 1
ATOM 3345 C C . ILE A 1 416 ? -4.050 1.503 7.506 1.00 88.75 416 ILE A C 1
ATOM 3347 O O . ILE A 1 416 ? -4.703 2.265 6.792 1.00 88.75 416 ILE A O 1
ATOM 3351 N N . ALA A 1 417 ? -2.742 1.304 7.315 1.00 85.25 417 ALA A N 1
ATOM 3352 C CA . ALA A 1 417 ? -1.973 2.002 6.288 1.00 85.25 417 ALA A CA 1
ATOM 3353 C C . ALA A 1 417 ? -2.464 1.690 4.864 1.00 85.25 417 ALA A C 1
ATOM 3355 O O . ALA A 1 417 ? -2.429 2.558 3.989 1.00 85.25 417 ALA A O 1
ATOM 3356 N N . ALA A 1 418 ? -2.957 0.470 4.633 1.00 80.88 418 ALA A N 1
ATOM 3357 C CA . ALA A 1 418 ? -3.502 0.060 3.346 1.00 80.88 418 ALA A CA 1
ATOM 3358 C C . ALA A 1 418 ? -4.889 0.649 3.033 1.00 80.88 418 ALA A C 1
ATOM 3360 O O . ALA A 1 418 ? -5.261 0.644 1.869 1.00 80.88 418 ALA A O 1
ATOM 3361 N N . GLY A 1 419 ? -5.654 1.144 4.012 1.00 71.19 419 GLY A N 1
ATOM 3362 C CA . GLY A 1 419 ? -7.070 1.494 3.819 1.00 71.19 419 GLY A CA 1
ATOM 3363 C C . GLY A 1 419 ? -7.403 2.962 3.518 1.00 71.19 419 GLY A C 1
ATOM 3364 O O . GLY A 1 419 ? -8.575 3.296 3.367 1.00 71.19 419 GLY A O 1
ATOM 3365 N N . ILE A 1 420 ? -6.414 3.864 3.455 1.00 68.38 420 ILE A N 1
ATOM 3366 C CA . ILE A 1 420 ? -6.678 5.314 3.302 1.00 68.38 420 ILE A CA 1
ATOM 3367 C C . ILE A 1 420 ? -6.639 5.783 1.849 1.00 68.38 420 ILE A C 1
ATOM 3369 O O . ILE A 1 420 ? -7.471 6.582 1.435 1.00 68.38 420 ILE A O 1
ATOM 3373 N N . LYS A 1 421 ? -5.620 5.355 1.094 1.00 69.50 421 LYS A N 1
ATOM 3374 C CA . LYS A 1 421 ? -5.301 5.877 -0.249 1.00 69.50 421 LYS A CA 1
ATOM 3375 C C . LYS A 1 421 ? -5.258 4.770 -1.303 1.00 69.50 421 LYS A C 1
ATOM 3377 O O . LYS A 1 421 ? -4.318 4.703 -2.097 1.00 69.50 421 LYS A O 1
ATOM 3382 N N . THR A 1 422 ? -6.256 3.894 -1.268 1.00 58.59 422 THR A N 1
ATOM 3383 C CA . THR A 1 422 ? -6.523 2.839 -2.261 1.00 58.59 422 THR A CA 1
ATOM 3384 C C . THR A 1 422 ? -7.823 3.125 -2.970 1.00 58.59 422 THR A C 1
ATOM 3386 O O . THR A 1 422 ? -7.839 3.002 -4.211 1.00 58.59 422 THR A O 1
#

Solvent-accessible surface area (backbone atoms only — not comparable to full-atom values): 24957 Å² total; per-residue (Å²): 141,83,84,80,82,82,82,80,83,80,70,83,64,76,66,53,84,83,90,78,76,42,72,51,85,81,87,89,77,94,72,89,73,92,63,76,63,66,61,57,54,54,52,51,56,56,55,60,65,56,75,79,59,92,79,83,89,83,70,84,80,61,66,58,58,57,56,51,52,56,53,54,57,64,72,70,71,77,88,90,79,91,80,96,82,67,76,75,63,53,57,59,52,54,53,48,52,52,51,53,53,49,50,53,52,51,52,51,53,51,49,54,51,51,53,50,49,50,68,57,62,73,68,67,84,80,91,77,92,70,98,65,96,68,83,81,78,82,52,81,85,71,45,38,50,70,76,64,44,88,52,46,10,31,57,59,43,48,35,100,87,32,94,36,50,73,95,45,45,70,60,45,51,56,53,47,43,72,76,44,40,61,46,32,30,42,24,41,58,71,50,43,75,36,64,45,52,70,45,69,72,54,51,51,52,56,62,71,67,48,56,101,50,63,66,61,71,46,58,62,68,58,39,52,52,30,68,74,32,66,92,59,24,90,55,50,38,68,89,35,37,54,48,68,63,22,50,54,45,47,68,58,59,40,56,57,72,69,28,70,66,52,52,61,66,39,47,66,56,52,51,53,53,51,51,42,46,50,51,44,52,62,71,56,38,44,97,83,75,44,60,80,68,56,66,60,58,51,34,28,50,28,41,32,54,35,39,25,49,52,64,34,43,82,59,41,53,57,46,96,72,61,42,71,68,41,50,52,49,54,51,20,45,53,42,28,53,52,18,47,48,43,43,56,44,11,46,50,56,48,81,81,44,86,35,69,42,48,51,48,24,51,56,16,50,52,49,46,52,51,54,50,44,54,54,50,57,51,46,70,70,47,69,87,63,82,92,56,83,53,29,52,40,29,50,46,43,73,64,31,79,97,58,56,70,38,53,42,52,42,44,52,51,53,52,49,60,59,34,43,88,114

Foldseek 3Di:
DDDDDDPQDFDWDWADDDDDKAADDDPDDPDDDPDDVVVVVVVVVVVVVVVPDDDDDDDPVVVVVVVVVVVVVVVPPDDDDDDPDDPPPVVVVVVVVVVVVVVVVVVVVVVVVVVVCVVVVVPDDDDDDDDDPDDPDDDLVNQAEAAQDAQAWNSQCCPPPHVDHPVVVVVVVVVGCVPRNQWYWTAHGNRNTIITGGDPVVVVVVVVPAPPKRDDAALVLLQVLQVVPVVQAPGSALRHDTDPVNVLLCVQQCCLVPPPVLVVLCVVVLVVLVVLLVVLLVVQADPVRDHPPVLQSLLLSLLQSLCCQQLVDGQQSSPPDGDPLRVLLSQLLVLLVVLSCCCRNHTVPCVVPPDPSSVSNNVSVVSLLVSLCVSLVVCVVVVVDDDDSSCRSNVSLVVRPPDDVSNSSSHSSVSSSVRRPD

pLDDT: mean 73.51, std 25.16, range [20.8, 97.38]

InterPro domains:
  IPR001128 Cytochrome P450 [PF00067] (156-422)
  IPR036396 Cytochrome P450 superfamily [G3DSA:1.10.630.10] (135-422)
  IPR036396 Cytochrome P450 superfamily [SSF48264] (143-422)
  IPR050479 Cytochrome P450, families 11 and 27 [PTHR24279] (129-422)

Organism: NCBI:txid143950

Mean predicted aligned error: 16.45 Å

Secondary structure (DSSP, 8-state):
-----------------S------PPS--------THHHHHHHHHHHHHGGG-------GGGHHHHHHHHHHHHHSS-------S-HHHHHHHHHHHHHHHHHHHHHHHHHHHHHHHHHHHTT----------------GGGS--SPPBTTTBTGGGGSTTSS--GGGHHHHHHHHHHHH-SEEEEE-GGG-EEEEE-SHHHHHHHHHT--SS------HHHHHHHHH-TTT-SSS-TTT--HHHHHHHHHHHSTTTT-HHHHHHHHHHHHHHHHHHHHHHHHT--TTS--TTHHHHHHHHHHHHHHHHHHSS---TTSSS--HHHHHHHHHHHHHHHHHHHHHHS-GGGGTS--HHHHHHHHHHHHHHHHHHHHHHHHHHHTTS---GGGHHHHHHHH-TT--HHHHHHHHHHHHHHTS--

Nearest PDB structures (foldseek):
  3k9v-assembly1_A  TM=8.710E-01  e=1.734E-12  Rattus norvegicus
  6m7x-assembly2_B  TM=8.786E-01  e=1.582E-11  Homo sapiens
  6m7x-assembly1_A  TM=8.787E-01  e=2.540E-11  Homo sapiens
  7e7f-assembly1_A  TM=8.737E-01  e=1.521E-10  Homo sapiens
  6vlt-assembly6_F  TM=7.019E-01  e=2.230E-05  Homo sapiens